Protein AF-0000000072548721 (afdb_homodimer)

Secondary structure (DSSP, 8-state):
-PPPPPHHHHHHHHHHHHHHH-TTEEEEESS-HHHHT-TTHHHHHGGGEEE--S-HHHHHHHHHHHHHTT-EEEEEEEHHHHTTTTHHHIIIIIIITT--EEEEEES-GGGGGGG-TTT--S-HHHHHHTSTT-EEEE--SHHHHHHHHHHHHHS-SEEEEE--SSPPPP---S----TTS-EEEE--SSEEEEE-TTHHHHHHHHHHHHHHTT--EEEEE--EEESPPTHHHHHHTTS-EEEEEEEETTTSHHHHHHHHTTT-TT--EEEEEE-S-------HHHHHHHTT-SHHHHHHHHHHHHH-/-PPPPPHHHHHHHHHHHHHHH-TTEEEEESS-HHHHT-TTHHHHHGGGEEE--S-HHHHHHHHHHHHHTT-EEEEEEEHHHHTTTTHHHIIIIIIITT--EEEEEES-GGGGGGG-TTT--S-HHHHHHTSTT-EEEE--SHHHHHHHHHHHHHS-SEEEEE--SSPPPP---S----TTS-EEEE--SSEEEEE-TTHHHHHHHHHHHHHHTT--EEEEE--EEESPPTHHHHHHTTS-EEEEEEEETTTSHHHHHHHHTTT-TT--EEEEEE-S-------HHHHHHHTT-SHHHHHHHHHHHHH-

Radius of gyration: 24.2 Å; Cα contacts (8 Å, |Δi|>4): 1481; chains: 2; bounding box: 57×72×54 Å

Organism: Streptococcus suis (strain BM407) (NCBI:txid568814)

Nearest PDB structures (foldseek):
  6ha3-assembly1_A  TM=9.289E-01  e=2.088E-29  Homo sapiens
  6rjb-assembly1_B  TM=9.281E-01  e=6.216E-29  Homo sapiens
  3ooy-assembly1_A  TM=9.279E-01  e=8.415E-29  Homo sapiens
  4kxw-assembly1_A  TM=9.246E-01  e=1.741E-28  Homo sapiens
  6ouv-assembly1_A  TM=9.151E-01  e=7.926E-27  Deinococcus radiodurans

Sequence (616 aa):
MRQTKEMRLVYSDFLAQVGQEDTTIAAIEADLSSSMATNKLSSVLGGRYVNVGIMEQEMVGVAAGLSLLGYKPYIHTFGPFASRRVYDQVFISLAYAQLNATIVGSDAGVSAEMNGGTHMPFEELGLMRLIPKARVYEVSDDVLFQAVLKETIKVDGLKYIRTIRKAPTPIYQGGEDFSKGYCVLRQGEDMTLLASGIMVEQALKAADQLEAQGVSVQVIDLFRIKPIHEDISALLSGRPVLTVENHNRIGGLGSSICELMATDLTTPVHRIGIEESFGQVGQQAYLMDVYGLTAEYIVKQAQLMLQQMRQTKEMRLVYSDFLAQVGQEDTTIAAIEADLSSSMATNKLSSVLGGRYVNVGIMEQEMVGVAAGLSLLGYKPYIHTFGPFASRRVYDQVFISLAYAQLNATIVGSDAGVSAEMNGGTHMPFEELGLMRLIPKARVYEVSDDVLFQAVLKETIKVDGLKYIRTIRKAPTPIYQGGEDFSKGYCVLRQGEDMTLLASGIMVEQALKAADQLEAQGVSVQVIDLFRIKPIHEDISALLSGRPVLTVENHNRIGGLGSSICELMATDLTTPVHRIGIEESFGQVGQQAYLMDVYGLTAEYIVKQAQLMLQQ

pLDDT: mean 94.35, std 6.49, range [60.59, 98.94]

InterPro domains:
  IPR005475 Transketolase-like, pyrimidine-binding domain [PF02779] (6-165)
  IPR005475 Transketolase-like, pyrimidine-binding domain [SM00861] (5-171)
  IPR009014 Transketolase C-terminal/Pyruvate-ferredoxin oxidoreductase domain II [G3DSA:3.40.50.920] (180-308)
  IPR009014 Transketolase C-terminal/Pyruvate-ferredoxin oxidoreductase domain II [SSF52922] (172-305)
  IPR029061 Thiamin diphosphate-binding fold [SSF52518] (4-166)
  IPR033248 Transketolase, C-terminal domain [PF02780] (184-298)
  IPR051157 Pyruvate Dehydrogenase/Transketolase [PTHR43825] (3-307)

Foldseek 3Di:
DDFFDFQLCLVLVLCLVVCQVDLQEAEEEAPCCVVSVNPVVCVRNPVSYYHPHNCLLVRLQVCLVSQVVVHEYEYEDALCSQDVVNPVSCQVSFQVVQTHYEYEHECEALSVAQVFQSRHAQCRQLSQLVRPPEWEFEAAASLRSNVVVVVSVVDGGYYYYYAYRGHGDDQDDNPDDCPQQKDWSFDFDAEEEEEEYNLLVQQVVLQVVVVVVVHGYTYMHRGTQPPHGPCVLVVQAQHEYEYAYSHECPRHSQVSVCVVCVPRPRYHYHYQYAYPDTTGHHHSVVVCVVRQSGSVSVNVVVVVVSVD/DDFFDFQLVLVLVLCLVVCQVDLLEAEEEAPCCVVSVNPVVCVRNPVSYYHPHNCLLVRLQVCLVSQVVVHEYEYEDALCSQDVVNPVSCQVSFQVVQTHYEYEHECEALSVAAVFQSRHAQCRQLSQLVRPPEWEFEAAASLRSNVVVVVSVVDGGHYYYYAYRGHGDDQDDNPDDCPQQKDWSFDFDAEEEEEEYNLLVQQVVLQVVVVVVVHGYIYMHRGTQPPHGPCVLVVQAQHEYEYAYSHECPRHSQVSVCVVCVPRPRYHYHYQYAYPDTTGHHHSVVVCVVRQSGSVSVNVVVVVVSVD

Structure (mmCIF, N/CA/C/O backbone):
data_AF-0000000072548721-model_v1
#
loop_
_entity.id
_entity.type
_entity.pdbx_description
1 polymer 'Transketolase subunit'
#
loop_
_atom_site.group_PDB
_atom_site.id
_atom_site.type_symbol
_atom_site.label_atom_id
_atom_site.label_alt_id
_atom_site.label_comp_id
_atom_site.label_asym_id
_atom_site.label_entity_id
_atom_site.label_seq_id
_atom_site.pdbx_PDB_ins_code
_atom_site.Cartn_x
_atom_site.Cartn_y
_atom_site.Cartn_z
_atom_site.occupancy
_atom_site.B_iso_or_equiv
_atom_site.auth_seq_id
_atom_site.auth_comp_id
_atom_site.auth_asym_id
_atom_site.auth_atom_id
_atom_site.pdbx_PDB_model_num
ATOM 1 N N . MET A 1 1 ? -3.502 -38.094 -5.172 1 78.12 1 MET A N 1
ATOM 2 C CA . MET A 1 1 ? -3.246 -36.688 -5.48 1 78.12 1 MET A CA 1
ATOM 3 C C . MET A 1 1 ? -2.139 -36.562 -6.52 1 78.12 1 MET A C 1
ATOM 5 O O . MET A 1 1 ? -1.194 -37.344 -6.535 1 78.12 1 MET A O 1
ATOM 9 N N . ARG A 1 2 ? -2.377 -35.625 -7.395 1 91 2 ARG A N 1
ATOM 10 C CA . ARG A 1 2 ? -1.375 -35.5 -8.445 1 91 2 ARG A CA 1
ATOM 11 C C . ARG A 1 2 ? -0.034 -35.062 -7.867 1 91 2 ARG A C 1
ATOM 13 O O . ARG A 1 2 ? 0.011 -34.344 -6.848 1 91 2 ARG A O 1
ATOM 20 N N . GLN A 1 3 ? 0.999 -35.531 -8.438 1 94.19 3 GLN A N 1
ATOM 21 C CA . GLN A 1 3 ? 2.328 -35.031 -8.086 1 94.19 3 GLN A CA 1
ATOM 22 C C . GLN A 1 3 ? 2.566 -33.625 -8.656 1 94.19 3 GLN A C 1
ATOM 24 O O . GLN A 1 3 ? 2.281 -33.375 -9.828 1 94.19 3 GLN A O 1
ATOM 29 N N . THR A 1 4 ? 3.025 -32.75 -7.812 1 96.31 4 THR A N 1
ATOM 30 C CA . THR A 1 4 ? 3.229 -31.375 -8.242 1 96.31 4 THR A CA 1
ATOM 31 C C . THR A 1 4 ? 4.699 -31.125 -8.578 1 96.31 4 THR A C 1
ATOM 33 O O . THR A 1 4 ? 5.578 -31.844 -8.102 1 96.31 4 THR A O 1
ATOM 36 N N . LYS A 1 5 ? 4.898 -30.219 -9.406 1 95.88 5 LYS A N 1
ATOM 37 C CA . LYS A 1 5 ? 6.23 -29.719 -9.75 1 95.88 5 LYS A CA 1
ATOM 38 C C . LYS A 1 5 ? 6.637 -28.562 -8.852 1 95.88 5 LYS A C 1
ATOM 40 O O . LYS A 1 5 ? 5.809 -27.719 -8.508 1 95.88 5 LYS A O 1
ATOM 45 N N . GLU A 1 6 ? 7.906 -28.594 -8.477 1 95.75 6 GLU A N 1
ATOM 46 C CA . GLU A 1 6 ? 8.383 -27.406 -7.754 1 95.75 6 GLU A CA 1
ATOM 47 C C . GLU A 1 6 ? 8.141 -26.141 -8.555 1 95.75 6 GLU A C 1
ATOM 49 O O . GLU A 1 6 ? 8.367 -26.109 -9.773 1 95.75 6 GLU A O 1
ATOM 54 N N . MET A 1 7 ? 7.777 -25.109 -7.902 1 95.69 7 MET A N 1
ATOM 55 C CA . MET A 1 7 ? 7.414 -23.859 -8.57 1 95.69 7 MET A CA 1
ATOM 56 C C . MET A 1 7 ? 8.609 -23.281 -9.312 1 95.69 7 MET A C 1
ATOM 58 O O . MET A 1 7 ? 8.453 -22.719 -10.398 1 95.69 7 MET A O 1
ATOM 62 N N . ARG A 1 8 ? 9.805 -23.406 -8.727 1 93.56 8 ARG A N 1
ATOM 63 C CA . ARG A 1 8 ? 11.008 -22.906 -9.391 1 93.56 8 ARG A CA 1
ATOM 64 C C . ARG A 1 8 ? 11.234 -23.609 -10.727 1 93.56 8 ARG A C 1
ATOM 66 O O . ARG A 1 8 ? 11.688 -23 -11.688 1 93.56 8 ARG A O 1
ATOM 73 N N . LEU A 1 9 ? 10.875 -24.859 -10.789 1 95.06 9 LEU A N 1
ATOM 74 C CA . LEU A 1 9 ? 11.047 -25.641 -12.016 1 95.06 9 LEU A CA 1
ATOM 75 C C . LEU A 1 9 ? 9.984 -25.266 -13.039 1 95.06 9 LEU A C 1
ATOM 77 O O . LEU A 1 9 ? 10.242 -25.297 -14.242 1 95.06 9 LEU A O 1
ATOM 81 N N . VAL A 1 10 ? 8.805 -24.938 -12.547 1 96.56 10 VAL A N 1
ATOM 82 C CA . VAL A 1 10 ? 7.762 -24.453 -13.453 1 96.56 10 VAL A CA 1
ATOM 83 C C . VAL A 1 10 ? 8.258 -23.234 -14.219 1 96.56 10 VAL A C 1
ATOM 85 O O . VAL A 1 10 ? 8.102 -23.156 -15.445 1 96.56 10 VAL A O 1
ATOM 88 N N . TYR A 1 11 ? 8.898 -22.359 -13.555 1 95.69 11 TYR A N 1
ATOM 89 C CA . TYR A 1 11 ? 9.414 -21.125 -14.125 1 95.69 11 TYR A CA 1
ATOM 90 C C . TYR A 1 11 ? 10.531 -21.391 -15.125 1 95.69 11 TYR A C 1
ATOM 92 O O . TYR A 1 11 ? 10.477 -20.938 -16.266 1 95.69 11 TYR A O 1
ATOM 100 N N . SER A 1 12 ? 11.508 -22.172 -14.672 1 94.25 12 SER A N 1
ATOM 101 C CA . SER A 1 12 ? 12.664 -22.438 -15.523 1 94.25 12 SER A CA 1
ATOM 102 C C . SER A 1 12 ? 12.266 -23.234 -16.766 1 94.25 12 SER A C 1
ATOM 104 O O . SER A 1 12 ? 12.758 -22.953 -17.859 1 94.25 12 SER A O 1
ATOM 106 N N . ASP A 1 13 ? 11.367 -24.203 -16.594 1 95.62 13 ASP A N 1
ATOM 107 C CA . ASP A 1 13 ? 10.914 -25 -17.719 1 95.62 13 ASP A CA 1
ATOM 108 C C . ASP A 1 13 ? 10.125 -24.156 -18.719 1 95.62 13 ASP A C 1
ATOM 110 O O . ASP A 1 13 ? 10.266 -24.328 -19.938 1 95.62 13 ASP A O 1
ATOM 114 N N . PHE A 1 14 ? 9.352 -23.297 -18.234 1 96.38 14 PHE A N 1
ATOM 115 C CA . PHE A 1 14 ? 8.586 -22.391 -19.078 1 96.38 14 PHE A CA 1
ATOM 116 C C . PHE A 1 14 ? 9.516 -21.562 -19.953 1 96.38 14 PHE A C 1
ATOM 118 O O . PHE A 1 14 ? 9.32 -21.484 -21.172 1 96.38 14 PHE A O 1
ATOM 125 N N . LEU A 1 15 ? 10.492 -20.906 -19.328 1 95.62 15 LEU A N 1
ATOM 126 C CA . LEU A 1 15 ? 11.414 -20.047 -20.062 1 95.62 15 LEU A CA 1
ATOM 127 C C . LEU A 1 15 ? 12.203 -20.859 -21.094 1 95.62 15 LEU A C 1
ATOM 129 O O . LEU A 1 15 ? 12.477 -20.375 -22.203 1 95.62 15 LEU A O 1
ATOM 133 N N . ALA A 1 16 ? 12.539 -22.109 -20.703 1 94.44 16 ALA A N 1
ATOM 134 C CA . ALA A 1 16 ? 13.266 -22.969 -21.625 1 94.44 16 ALA A CA 1
ATOM 135 C C . ALA A 1 16 ? 12.398 -23.328 -22.828 1 94.44 16 ALA A C 1
ATOM 137 O O . ALA A 1 16 ? 12.844 -23.203 -23.969 1 94.44 16 ALA A O 1
ATOM 138 N N . GLN A 1 17 ? 11.219 -23.672 -22.562 1 95.31 17 GLN A N 1
ATOM 139 C CA . GLN A 1 17 ? 10.312 -24.125 -23.625 1 95.31 17 GLN A CA 1
ATOM 140 C C . GLN A 1 17 ? 9.906 -22.969 -24.531 1 95.31 17 GLN A C 1
ATOM 142 O O . GLN A 1 17 ? 10.078 -23.031 -25.75 1 95.31 17 GLN A O 1
ATOM 147 N N . VAL A 1 18 ? 9.43 -21.953 -23.953 1 95.19 18 VAL A N 1
ATOM 148 C CA . VAL A 1 18 ? 8.93 -20.828 -24.719 1 95.19 18 VAL A CA 1
ATOM 149 C C . VAL A 1 18 ? 10.094 -20.078 -25.359 1 95.19 18 VAL A C 1
ATOM 151 O O . VAL A 1 18 ? 9.969 -19.547 -26.469 1 95.19 18 VAL A O 1
ATOM 154 N N . GLY A 1 19 ? 11.172 -20.016 -24.656 1 93.12 19 GLY A N 1
ATOM 155 C CA . GLY A 1 19 ? 12.352 -19.328 -25.172 1 93.12 19 GLY A CA 1
ATOM 156 C C . GLY A 1 19 ? 12.922 -19.969 -26.422 1 93.12 19 GLY A C 1
ATOM 157 O O . GLY A 1 19 ? 13.586 -19.297 -27.219 1 93.12 19 GLY A O 1
ATOM 158 N N . GLN A 1 20 ? 12.672 -21.25 -26.609 1 93.38 20 GLN A N 1
ATOM 159 C CA . GLN A 1 20 ? 13.102 -21.938 -27.812 1 93.38 20 GLN A CA 1
ATOM 160 C C . GLN A 1 20 ? 12.289 -21.484 -29.031 1 93.38 20 GLN A C 1
ATOM 162 O O . GLN A 1 20 ? 12.82 -21.375 -30.141 1 93.38 20 GLN A O 1
ATOM 167 N N . GLU A 1 21 ? 11.109 -21.156 -28.781 1 93.38 21 GLU A N 1
ATOM 168 C CA . GLU A 1 21 ? 10.18 -20.828 -29.859 1 93.38 21 GLU A CA 1
ATOM 169 C C . GLU A 1 21 ? 10.086 -19.328 -30.078 1 93.38 21 GLU A C 1
ATOM 171 O O . GLU A 1 21 ? 9.922 -18.859 -31.219 1 93.38 21 GLU A O 1
ATOM 176 N N . ASP A 1 22 ? 10.133 -18.594 -29.062 1 94.69 22 ASP A N 1
ATOM 177 C CA . ASP A 1 22 ? 9.984 -17.141 -29.094 1 94.69 22 ASP A CA 1
ATOM 178 C C . ASP A 1 22 ? 11.305 -16.438 -28.766 1 94.69 22 ASP A C 1
ATOM 180 O O . ASP A 1 22 ? 11.68 -16.328 -27.594 1 94.69 22 ASP A O 1
ATOM 184 N N . THR A 1 23 ? 11.883 -15.859 -29.75 1 94.5 23 THR A N 1
ATOM 185 C CA . THR A 1 23 ? 13.227 -15.312 -29.609 1 94.5 23 THR A CA 1
ATOM 186 C C . THR A 1 23 ? 13.188 -13.945 -28.922 1 94.5 23 THR A C 1
ATOM 188 O O . THR A 1 23 ? 14.227 -13.344 -28.656 1 94.5 23 THR A O 1
ATOM 191 N N . THR A 1 24 ? 12.07 -13.523 -28.547 1 95.12 24 THR A N 1
ATOM 192 C CA . THR A 1 24 ? 11.977 -12.25 -27.844 1 95.12 24 THR A CA 1
ATOM 193 C C . THR A 1 24 ? 12.055 -12.469 -26.328 1 95.12 24 THR A C 1
ATOM 195 O O . THR A 1 24 ? 12.219 -11.508 -25.578 1 95.12 24 THR A O 1
ATOM 198 N N . ILE A 1 25 ? 12 -13.656 -25.906 1 96 25 ILE A N 1
ATOM 199 C CA . ILE A 1 25 ? 12.023 -13.961 -24.469 1 96 25 ILE A CA 1
ATOM 200 C C . ILE A 1 25 ? 13.461 -13.875 -23.953 1 96 25 ILE A C 1
ATOM 202 O O . ILE A 1 25 ? 14.367 -14.484 -24.516 1 96 25 ILE A O 1
ATOM 206 N N . ALA A 1 26 ? 13.641 -13.086 -22.938 1 95.81 26 ALA A N 1
ATOM 207 C CA . ALA A 1 26 ? 14.922 -12.992 -22.25 1 95.81 26 ALA A CA 1
ATOM 208 C C . ALA A 1 26 ? 14.773 -13.258 -20.766 1 95.81 26 ALA A C 1
ATOM 210 O O . ALA A 1 26 ? 13.742 -12.93 -20.172 1 95.81 26 ALA A O 1
ATOM 211 N N . ALA A 1 27 ? 15.773 -13.883 -20.219 1 94.62 27 ALA A N 1
ATOM 212 C CA . ALA A 1 27 ? 15.797 -14.172 -18.797 1 94.62 27 ALA A CA 1
ATOM 213 C C . ALA A 1 27 ? 16.984 -13.508 -18.109 1 94.62 27 ALA A C 1
ATOM 215 O O . ALA A 1 27 ? 18.125 -13.688 -18.531 1 94.62 27 ALA A O 1
ATOM 216 N N . ILE A 1 28 ? 16.672 -12.727 -17.094 1 92.06 28 ILE A N 1
ATOM 217 C CA . ILE A 1 28 ? 17.719 -12.039 -16.344 1 92.06 28 ILE A CA 1
ATOM 218 C C . ILE A 1 28 ? 17.703 -12.523 -14.891 1 92.06 28 ILE A C 1
ATOM 220 O O . ILE A 1 28 ? 16.641 -12.617 -14.273 1 92.06 28 ILE A O 1
ATOM 224 N N . GLU A 1 29 ? 18.844 -12.844 -14.383 1 85.38 29 GLU A N 1
ATOM 225 C CA . GLU A 1 29 ? 18.906 -13.344 -13.008 1 85.38 29 GLU A CA 1
ATOM 226 C C . GLU A 1 29 ? 20 -12.648 -12.211 1 85.38 29 GLU A C 1
ATOM 228 O O . GLU A 1 29 ? 20.953 -12.117 -12.789 1 85.38 29 GLU A O 1
ATOM 233 N N . ALA A 1 30 ? 19.734 -12.609 -10.867 1 82.12 30 ALA A N 1
ATOM 234 C CA . ALA A 1 30 ? 20.703 -12.039 -9.938 1 82.12 30 ALA A CA 1
ATOM 235 C C . ALA A 1 30 ? 21.391 -13.125 -9.109 1 82.12 30 ALA A C 1
ATOM 237 O O . ALA A 1 30 ? 21.281 -13.141 -7.883 1 82.12 30 ALA A O 1
ATOM 238 N N . ASP A 1 31 ? 22.125 -13.93 -9.695 1 72.12 31 ASP A N 1
ATOM 239 C CA . ASP A 1 31 ? 22.984 -14.984 -9.18 1 72.12 31 ASP A CA 1
ATOM 240 C C . ASP A 1 31 ? 22.188 -15.969 -8.32 1 72.12 31 ASP A C 1
ATOM 242 O O . ASP A 1 31 ? 22.625 -16.328 -7.227 1 72.12 31 ASP A O 1
ATOM 246 N N . LEU A 1 32 ? 21.062 -16.25 -8.75 1 70.69 32 LEU A N 1
ATOM 247 C CA . LEU A 1 32 ? 20.234 -17.234 -8.062 1 70.69 32 LEU A CA 1
ATOM 248 C C . LEU A 1 32 ? 19.984 -18.453 -8.953 1 70.69 32 LEU A C 1
ATOM 250 O O . LEU A 1 32 ? 18.984 -19.141 -8.797 1 70.69 32 LEU A O 1
ATOM 254 N N . SER A 1 33 ? 20.891 -18.703 -9.766 1 67.38 33 SER A N 1
ATOM 255 C CA . SER A 1 33 ? 20.688 -19.719 -10.789 1 67.38 33 SER A CA 1
ATOM 256 C C . SER A 1 33 ? 20.562 -21.109 -10.164 1 67.38 33 SER A C 1
ATOM 258 O O . SER A 1 33 ? 19.766 -21.922 -10.617 1 67.38 33 SER A O 1
ATOM 260 N N . SER A 1 34 ? 21.266 -21.219 -9.156 1 62.94 34 SER A N 1
ATOM 261 C CA . SER A 1 34 ? 21.203 -22.531 -8.508 1 62.94 34 SER A CA 1
ATOM 262 C C . SER A 1 34 ? 19.891 -22.703 -7.734 1 62.94 34 SER A C 1
ATOM 264 O O . SER A 1 34 ? 19.266 -23.75 -7.793 1 62.94 34 SER A O 1
ATOM 266 N N . SER A 1 35 ? 19.438 -21.625 -7.203 1 66.38 35 SER A N 1
ATOM 267 C CA . SER A 1 35 ? 18.219 -21.656 -6.395 1 66.38 35 SER A CA 1
ATOM 268 C C . SER A 1 35 ? 16.984 -21.828 -7.262 1 66.38 35 SER A C 1
ATOM 270 O O . SER A 1 35 ? 16.016 -22.469 -6.848 1 66.38 35 SER A O 1
ATOM 272 N N . MET A 1 36 ? 17.062 -21.422 -8.453 1 72.81 36 MET A N 1
ATOM 273 C CA . MET A 1 36 ? 15.891 -21.422 -9.32 1 72.81 36 MET A CA 1
ATOM 274 C C . MET A 1 36 ? 16.078 -22.391 -10.484 1 72.81 36 MET A C 1
ATOM 276 O O . MET A 1 36 ? 15.211 -22.484 -11.359 1 72.81 36 MET A O 1
ATOM 280 N N . ALA A 1 37 ? 17.047 -23.125 -10.516 1 70.19 37 ALA A N 1
ATOM 281 C CA . ALA A 1 37 ? 17.344 -24.109 -11.555 1 70.19 37 ALA A CA 1
ATOM 282 C C . ALA A 1 37 ? 17.344 -23.469 -12.938 1 70.19 37 ALA A C 1
ATOM 284 O O . ALA A 1 37 ? 16.797 -24.031 -13.891 1 70.19 37 ALA A O 1
ATOM 285 N N . THR A 1 38 ? 17.922 -22.297 -12.977 1 76.19 38 THR A N 1
ATOM 286 C CA . THR A 1 38 ? 17.906 -21.594 -14.25 1 76.19 38 THR A CA 1
ATOM 287 C C . THR A 1 38 ? 19.219 -21.797 -15 1 76.19 38 THR A C 1
ATOM 289 O O . THR A 1 38 ? 19.406 -21.25 -16.078 1 76.19 38 THR A O 1
ATOM 292 N N . ASN A 1 39 ? 19.969 -22.609 -14.492 1 77.44 39 ASN A N 1
ATOM 293 C CA . ASN A 1 39 ? 21.266 -22.859 -15.117 1 77.44 39 ASN A CA 1
ATOM 294 C C . ASN A 1 39 ? 21.109 -23.422 -16.531 1 77.44 39 ASN A C 1
ATOM 296 O O . ASN A 1 39 ? 21.922 -23.141 -17.406 1 77.44 39 ASN A O 1
ATOM 300 N N . LYS A 1 40 ? 20.141 -24.156 -16.719 1 81.38 40 LYS A N 1
ATOM 301 C CA . LYS A 1 40 ? 19.922 -24.781 -18.031 1 81.38 40 LYS A CA 1
ATOM 302 C C . LYS A 1 40 ? 19.516 -23.766 -19.078 1 81.38 40 LYS A C 1
ATOM 304 O O . LYS A 1 40 ? 19.594 -24.031 -20.281 1 81.38 40 LYS A O 1
ATOM 309 N N . LEU A 1 41 ? 19.141 -22.609 -18.641 1 88.94 41 LEU A N 1
ATOM 310 C CA . LEU A 1 41 ? 18.594 -21.609 -19.547 1 88.94 41 LEU A CA 1
ATOM 311 C C . LEU A 1 41 ? 19.703 -21.016 -20.406 1 88.94 41 LEU A C 1
ATOM 313 O O . LEU A 1 41 ? 19.438 -20.5 -21.5 1 88.94 41 LEU A O 1
ATOM 317 N N . SER A 1 42 ? 20.859 -21.062 -19.875 1 87.69 42 SER A N 1
ATOM 318 C CA . SER A 1 42 ? 21.969 -20.516 -20.656 1 87.69 42 SER A CA 1
ATOM 319 C C . SER A 1 42 ? 22.141 -21.25 -21.984 1 87.69 42 SER A C 1
ATOM 321 O O . SER A 1 42 ? 22.406 -20.625 -23.016 1 87.69 42 SER A O 1
ATOM 323 N N . SER A 1 43 ? 21.969 -22.5 -21.984 1 89.44 43 SER A N 1
ATOM 324 C CA . SER A 1 43 ? 22.141 -23.297 -23.203 1 89.44 43 SER A CA 1
ATOM 325 C C . SER A 1 43 ? 20.969 -23.109 -24.156 1 89.44 43 SER A C 1
ATOM 327 O O . SER A 1 43 ? 21.125 -23.219 -25.375 1 89.44 43 SER A O 1
ATOM 329 N N . VAL A 1 44 ? 19.891 -22.766 -23.625 1 89.88 44 VAL A N 1
ATOM 330 C CA . VAL A 1 44 ? 18.672 -22.656 -24.438 1 89.88 44 VAL A CA 1
ATOM 331 C C . VAL A 1 44 ? 18.531 -21.25 -24.984 1 89.88 44 VAL A C 1
ATOM 333 O O . VAL A 1 44 ? 18.234 -21.062 -26.156 1 89.88 44 VAL A O 1
ATOM 336 N N . LEU A 1 45 ? 18.797 -20.266 -24.156 1 93.19 45 LEU A N 1
ATOM 337 C CA . LEU A 1 45 ? 18.516 -18.875 -24.5 1 93.19 45 LEU A CA 1
ATOM 338 C C . LEU A 1 45 ? 19.766 -18.188 -25.047 1 93.19 45 LEU A C 1
ATOM 340 O O . LEU A 1 45 ? 19.672 -17.156 -25.703 1 93.19 45 LEU A O 1
ATOM 344 N N . GLY A 1 46 ? 20.906 -18.766 -24.781 1 91.75 46 GLY A N 1
ATOM 345 C CA . GLY A 1 46 ? 22.141 -18.141 -25.188 1 91.75 46 GLY A CA 1
ATOM 346 C C . GLY A 1 46 ? 22.328 -16.75 -24.609 1 91.75 46 GLY A C 1
ATOM 347 O O . GLY A 1 46 ? 22.234 -16.547 -23.406 1 91.75 46 GLY A O 1
ATOM 348 N N . GLY A 1 47 ? 22.469 -15.742 -25.5 1 91.38 47 GLY A N 1
ATOM 349 C CA . GLY A 1 47 ? 22.703 -14.359 -25.094 1 91.38 47 GLY A CA 1
ATOM 350 C C . GLY A 1 47 ? 21.484 -13.719 -24.438 1 91.38 47 GLY A C 1
ATOM 351 O O . GLY A 1 47 ? 21.594 -12.656 -23.828 1 91.38 47 GLY A O 1
ATOM 352 N N . ARG A 1 48 ? 20.359 -14.352 -24.531 1 93.69 48 ARG A N 1
ATOM 353 C CA . ARG A 1 48 ? 19.125 -13.828 -23.938 1 93.69 48 ARG A CA 1
ATOM 354 C C . ARG A 1 48 ? 19.016 -14.211 -22.469 1 93.69 48 ARG A C 1
ATOM 356 O O . ARG A 1 48 ? 18.062 -13.805 -21.797 1 93.69 48 ARG A O 1
ATOM 363 N N . TYR A 1 49 ? 19.969 -15.023 -22.047 1 91.88 49 TYR A N 1
ATOM 364 C CA . TYR A 1 49 ? 20.141 -15.305 -20.625 1 91.88 49 TYR A CA 1
ATOM 365 C C . TYR A 1 49 ? 21.25 -14.445 -20.031 1 91.88 49 TYR A C 1
ATOM 367 O O . TYR A 1 49 ? 22.406 -14.57 -20.406 1 91.88 49 TYR A O 1
ATOM 375 N N . VAL A 1 50 ? 20.906 -13.586 -19.094 1 89.5 50 VAL A N 1
ATOM 376 C CA . VAL A 1 50 ? 21.875 -12.625 -18.547 1 89.5 50 VAL A CA 1
ATOM 377 C C . VAL A 1 50 ? 21.938 -12.773 -17.031 1 89.5 50 VAL A C 1
ATOM 379 O O . VAL A 1 50 ? 20.938 -12.609 -16.344 1 89.5 50 VAL A O 1
ATOM 382 N N . ASN A 1 51 ? 23.031 -13.102 -16.516 1 86.12 51 ASN A N 1
ATOM 383 C CA . ASN A 1 51 ? 23.312 -13.086 -15.078 1 86.12 51 ASN A CA 1
ATOM 384 C C . ASN A 1 51 ? 24.062 -11.82 -14.672 1 86.12 51 ASN A C 1
ATOM 386 O O . ASN A 1 51 ? 25.203 -11.617 -15.062 1 86.12 51 ASN A O 1
ATOM 390 N N . VAL A 1 52 ? 23.484 -11.047 -13.867 1 84.06 52 VAL A N 1
ATOM 391 C CA . VAL A 1 52 ? 24.062 -9.75 -13.562 1 84.06 52 VAL A CA 1
ATOM 392 C C . VAL A 1 52 ? 24.781 -9.812 -12.211 1 84.06 52 VAL A C 1
ATOM 394 O O . VAL A 1 52 ? 25.312 -8.805 -11.734 1 84.06 52 VAL A O 1
ATOM 397 N N . GLY A 1 53 ? 24.922 -10.984 -11.609 1 79.62 53 GLY A N 1
ATOM 398 C CA . GLY A 1 53 ? 25.375 -11.039 -10.234 1 79.62 53 GLY A CA 1
ATOM 399 C C . GLY A 1 53 ? 24.359 -10.508 -9.234 1 79.62 53 GLY A C 1
ATOM 400 O O . GLY A 1 53 ? 23.219 -10.234 -9.602 1 79.62 53 GLY A O 1
ATOM 401 N N . ILE A 1 54 ? 24.625 -10.406 -8 1 77.56 54 ILE A N 1
ATOM 402 C CA . ILE A 1 54 ? 23.703 -9.938 -6.973 1 77.56 54 ILE A CA 1
ATOM 403 C C . ILE A 1 54 ? 23.516 -8.43 -7.086 1 77.56 54 ILE A C 1
ATOM 405 O O . ILE A 1 54 ? 23.938 -7.68 -6.203 1 77.56 54 ILE A O 1
ATOM 409 N N . MET A 1 55 ? 23.062 -7.996 -8.211 1 81.81 55 MET A N 1
ATOM 410 C CA . MET A 1 55 ? 22.797 -6.598 -8.539 1 81.81 55 MET A CA 1
ATOM 411 C C . MET A 1 55 ? 21.375 -6.418 -9.055 1 81.81 55 MET A C 1
ATOM 413 O O . MET A 1 55 ? 21.172 -6.195 -10.25 1 81.81 55 MET A O 1
ATOM 417 N N . GLU A 1 56 ? 20.547 -6.398 -8.188 1 83.94 56 GLU A N 1
ATOM 418 C CA . GLU A 1 56 ? 19.125 -6.398 -8.555 1 83.94 56 GLU A CA 1
ATOM 419 C C . GLU A 1 56 ? 18.734 -5.09 -9.234 1 83.94 56 GLU A C 1
ATOM 421 O O . GLU A 1 56 ? 17.891 -5.082 -10.133 1 83.94 56 GLU A O 1
ATOM 426 N N . GLN A 1 57 ? 19.328 -4.012 -8.789 1 87.12 57 GLN A N 1
ATOM 427 C CA . GLN A 1 57 ? 19.031 -2.742 -9.453 1 87.12 57 GLN A CA 1
ATOM 428 C C . GLN A 1 57 ? 19.453 -2.773 -10.914 1 87.12 57 GLN A C 1
ATOM 430 O O . GLN A 1 57 ? 18.719 -2.342 -11.797 1 87.12 57 GLN A O 1
ATOM 435 N N . GLU A 1 58 ? 20.594 -3.307 -11.094 1 88.56 58 GLU A N 1
ATOM 436 C CA . GLU A 1 58 ? 21.094 -3.48 -12.461 1 88.56 58 GLU A CA 1
ATOM 437 C C . GLU A 1 58 ? 20.188 -4.434 -13.25 1 88.56 58 GLU A C 1
ATOM 439 O O . GLU A 1 58 ? 19.938 -4.219 -14.438 1 88.56 58 GLU A O 1
ATOM 444 N N . MET A 1 59 ? 19.719 -5.461 -12.648 1 92 59 MET A N 1
ATOM 445 C CA . MET A 1 59 ? 18.828 -6.438 -13.273 1 92 59 MET A CA 1
ATOM 446 C C . MET A 1 59 ? 17.594 -5.758 -13.867 1 92 59 MET A C 1
ATOM 448 O O . MET A 1 59 ? 17.234 -6.016 -15.016 1 92 59 MET A O 1
ATOM 452 N N . VAL A 1 60 ? 17.031 -4.875 -13.117 1 93.81 60 VAL A N 1
ATOM 453 C CA . VAL A 1 60 ? 15.852 -4.156 -13.578 1 93.81 60 VAL A CA 1
ATOM 454 C C . VAL A 1 60 ? 16.219 -3.227 -14.734 1 93.81 60 VAL A C 1
ATOM 456 O O . VAL A 1 60 ? 15.492 -3.113 -15.719 1 93.81 60 VAL A O 1
ATOM 459 N N . GLY A 1 61 ? 17.375 -2.582 -14.57 1 94.38 61 GLY A N 1
ATOM 460 C CA . GLY A 1 61 ? 17.844 -1.728 -15.656 1 94.38 61 GLY A CA 1
ATOM 461 C C . GLY A 1 61 ? 18.062 -2.477 -16.953 1 94.38 61 GLY A C 1
ATOM 462 O O . GLY A 1 61 ? 17.672 -2.004 -18.016 1 94.38 61 GLY A O 1
ATOM 463 N N . VAL A 1 62 ? 18.703 -3.592 -16.859 1 94.38 62 VAL A N 1
ATOM 464 C CA . VAL A 1 62 ? 18.938 -4.43 -18.031 1 94.38 62 VAL A CA 1
ATOM 465 C C . VAL A 1 62 ? 17.609 -4.863 -18.641 1 94.38 62 VAL A C 1
ATOM 467 O O . VAL A 1 62 ? 17.422 -4.82 -19.859 1 94.38 62 VAL A O 1
ATOM 470 N N . ALA A 1 63 ? 16.656 -5.25 -17.828 1 95.38 63 ALA A N 1
ATOM 471 C CA . ALA A 1 63 ? 15.328 -5.637 -18.281 1 95.38 63 ALA A CA 1
ATOM 472 C C . ALA A 1 63 ? 14.664 -4.496 -19.047 1 95.38 63 ALA A C 1
ATOM 474 O O . ALA A 1 63 ? 14.055 -4.715 -20.109 1 95.38 63 ALA A O 1
ATOM 475 N N . ALA A 1 64 ? 14.766 -3.316 -18.531 1 95.75 64 ALA A N 1
ATOM 476 C CA . ALA A 1 64 ? 14.203 -2.139 -19.188 1 95.75 64 ALA A CA 1
ATOM 477 C C . ALA A 1 64 ? 14.82 -1.933 -20.578 1 95.75 64 ALA A C 1
ATOM 479 O O . ALA A 1 64 ? 14.109 -1.706 -21.547 1 95.75 64 ALA A O 1
ATOM 480 N N . GLY A 1 65 ? 16.125 -1.988 -20.594 1 95.44 65 GLY A N 1
ATOM 481 C CA . GLY A 1 65 ? 16.812 -1.849 -21.859 1 95.44 65 GLY A CA 1
ATOM 482 C C . GLY A 1 65 ? 16.391 -2.883 -22.891 1 95.44 65 GLY A C 1
ATOM 483 O O . GLY A 1 65 ? 16.156 -2.549 -24.047 1 95.44 65 GLY A O 1
ATOM 484 N N . LEU A 1 66 ? 16.312 -4.105 -22.469 1 95.81 66 LEU A N 1
ATOM 485 C CA . LEU A 1 66 ? 15.906 -5.184 -23.359 1 95.81 66 LEU A CA 1
ATOM 486 C C . LEU A 1 66 ? 14.469 -4.969 -23.844 1 95.81 66 LEU A C 1
ATOM 488 O O . LEU A 1 66 ? 14.156 -5.219 -25 1 95.81 66 LEU A O 1
ATOM 492 N N . SER A 1 67 ? 13.602 -4.559 -22.953 1 95.81 67 SER A N 1
ATOM 493 C CA . SER A 1 67 ? 12.219 -4.266 -23.328 1 95.81 67 SER A CA 1
ATOM 494 C C . SER A 1 67 ? 12.156 -3.197 -24.406 1 95.81 67 SER A C 1
ATOM 496 O O . SER A 1 67 ? 11.375 -3.312 -25.359 1 95.81 67 SER A O 1
ATOM 498 N N . LEU A 1 68 ? 12.961 -2.201 -24.359 1 95.44 68 LEU A N 1
ATOM 499 C CA . LEU A 1 68 ? 13.016 -1.136 -25.359 1 95.44 68 LEU A CA 1
ATOM 500 C C . LEU A 1 68 ? 13.398 -1.69 -26.719 1 95.44 68 LEU A C 1
ATOM 502 O O . LEU A 1 68 ? 12.992 -1.15 -27.75 1 95.44 68 LEU A O 1
ATOM 506 N N . LEU A 1 69 ? 14.117 -2.752 -26.672 1 95.62 69 LEU A N 1
ATOM 507 C CA . LEU A 1 69 ? 14.602 -3.357 -27.906 1 95.62 69 LEU A CA 1
ATOM 508 C C . LEU A 1 69 ? 13.602 -4.379 -28.438 1 95.62 69 LEU A C 1
ATOM 510 O O . LEU A 1 69 ? 13.867 -5.062 -29.422 1 95.62 69 LEU A O 1
ATOM 514 N N . GLY A 1 70 ? 12.484 -4.523 -27.688 1 94.75 70 GLY A N 1
ATOM 515 C CA . GLY A 1 70 ? 11.414 -5.375 -28.188 1 94.75 70 GLY A CA 1
ATOM 516 C C . GLY A 1 70 ? 11.391 -6.742 -27.531 1 94.75 70 GLY A C 1
ATOM 517 O O . GLY A 1 70 ? 10.547 -7.578 -27.875 1 94.75 70 GLY A O 1
ATOM 518 N N . TYR A 1 71 ? 12.289 -6.945 -26.594 1 96.12 71 TYR A N 1
ATOM 519 C CA . TYR A 1 71 ? 12.297 -8.219 -25.875 1 96.12 71 TYR A CA 1
ATOM 520 C C . TYR A 1 71 ? 11.211 -8.25 -24.812 1 96.12 71 TYR A C 1
ATOM 522 O O . TYR A 1 71 ? 10.625 -7.215 -24.484 1 96.12 71 TYR A O 1
ATOM 530 N N . LYS A 1 72 ? 10.945 -9.414 -24.344 1 96.75 72 LYS A N 1
ATOM 531 C CA . LYS A 1 72 ? 10.094 -9.68 -23.188 1 96.75 72 LYS A CA 1
ATOM 532 C C . LYS A 1 72 ? 10.891 -10.266 -22.031 1 96.75 72 LYS A C 1
ATOM 534 O O . LYS A 1 72 ? 11 -11.484 -21.906 1 96.75 72 LYS A O 1
ATOM 539 N N . PRO A 1 73 ? 11.43 -9.406 -21.25 1 97.31 73 PRO A N 1
ATOM 540 C CA . PRO A 1 73 ? 12.312 -9.883 -20.188 1 97.31 73 PRO A CA 1
ATOM 541 C C . PRO A 1 73 ? 11.547 -10.484 -19.016 1 97.31 73 PRO A C 1
ATOM 543 O O . PRO A 1 73 ? 10.492 -9.969 -18.625 1 97.31 73 PRO A O 1
ATOM 546 N N . TYR A 1 74 ? 12.094 -11.562 -18.547 1 96.94 74 TYR A N 1
ATOM 547 C CA . TYR A 1 74 ? 11.711 -12.188 -17.281 1 96.94 74 TYR A CA 1
ATOM 548 C C . TYR A 1 74 ? 12.828 -12.07 -16.25 1 96.94 74 TYR A C 1
ATOM 550 O O . TYR A 1 74 ? 13.969 -12.461 -16.516 1 96.94 74 TYR A O 1
ATOM 558 N N . ILE A 1 75 ? 12.477 -11.492 -15.141 1 94.81 75 ILE A N 1
ATOM 559 C CA . ILE A 1 75 ? 13.469 -11.383 -14.078 1 94.81 75 ILE A CA 1
ATOM 560 C C . ILE A 1 75 ? 12.984 -12.125 -12.836 1 94.81 75 ILE A C 1
ATOM 562 O O . ILE A 1 75 ? 11.789 -12.102 -12.523 1 94.81 75 ILE A O 1
ATOM 566 N N . HIS A 1 76 ? 13.961 -12.758 -12.227 1 92.25 76 HIS A N 1
ATOM 567 C CA . HIS A 1 76 ? 13.625 -13.469 -11 1 92.25 76 HIS A CA 1
ATOM 568 C C . HIS A 1 76 ? 14.648 -13.188 -9.898 1 92.25 76 HIS A C 1
ATOM 570 O O . HIS A 1 76 ? 15.852 -13.125 -10.164 1 92.25 76 HIS A O 1
ATOM 576 N N . THR A 1 77 ? 14.18 -12.992 -8.688 1 90.75 77 THR A N 1
ATOM 577 C CA . THR A 1 77 ? 14.922 -13.047 -7.43 1 90.75 77 THR A CA 1
ATOM 578 C C . THR A 1 77 ? 13.969 -13.211 -6.25 1 90.75 77 THR A C 1
ATOM 580 O O . THR A 1 77 ? 12.781 -13.484 -6.434 1 90.75 77 THR A O 1
ATOM 583 N N . PHE A 1 78 ? 14.531 -13.164 -5.086 1 89 78 PHE A N 1
ATOM 584 C CA . PHE A 1 78 ? 13.688 -13.297 -3.902 1 89 78 PHE A CA 1
ATOM 585 C C . PHE A 1 78 ? 12.773 -12.086 -3.754 1 89 78 PHE A C 1
ATOM 587 O O . PHE A 1 78 ? 13.148 -10.969 -4.109 1 89 78 PHE A O 1
ATOM 594 N N . GLY A 1 79 ? 11.625 -12.289 -3.248 1 90.31 79 GLY A N 1
ATOM 595 C CA . GLY A 1 79 ? 10.547 -11.32 -3.127 1 90.31 79 GLY A CA 1
ATOM 596 C C . GLY A 1 79 ? 11.023 -9.945 -2.693 1 90.31 79 GLY A C 1
ATOM 597 O O . GLY A 1 79 ? 10.766 -8.953 -3.373 1 90.31 79 GLY A O 1
ATOM 598 N N . PRO A 1 80 ? 11.789 -9.852 -1.566 1 89.12 80 PRO A N 1
ATOM 599 C CA . PRO A 1 80 ? 12.234 -8.539 -1.104 1 89.12 80 PRO A CA 1
ATOM 600 C C . PRO A 1 80 ? 13.18 -7.859 -2.094 1 89.12 80 PRO A C 1
ATOM 602 O O . PRO A 1 80 ? 13.164 -6.633 -2.225 1 89.12 80 PRO A O 1
ATOM 605 N N . PHE A 1 81 ? 13.875 -8.641 -2.834 1 89.94 81 PHE A N 1
ATOM 606 C CA . PHE A 1 81 ? 14.867 -8.102 -3.754 1 89.94 81 PHE A CA 1
ATOM 607 C C . PHE A 1 81 ? 14.25 -7.816 -5.117 1 89.94 81 PHE A C 1
ATOM 609 O O . PHE A 1 81 ? 14.805 -7.059 -5.914 1 89.94 81 PHE A O 1
ATOM 616 N N . ALA A 1 82 ? 13.133 -8.43 -5.363 1 91.5 82 ALA A N 1
ATOM 617 C CA . ALA A 1 82 ? 12.406 -8.234 -6.621 1 91.5 82 ALA A CA 1
ATOM 618 C C . ALA A 1 82 ? 11.406 -7.086 -6.5 1 91.5 82 ALA A C 1
ATOM 620 O O . ALA A 1 82 ? 10.836 -6.648 -7.5 1 91.5 82 ALA A O 1
ATOM 621 N N . SER A 1 83 ? 11.211 -6.621 -5.281 1 93.44 83 SER A N 1
ATOM 622 C CA . SER A 1 83 ? 10.172 -5.621 -5.043 1 93.44 83 SER A CA 1
ATOM 623 C C . SER A 1 83 ? 10.711 -4.449 -4.227 1 93.44 83 SER A C 1
ATOM 625 O O . SER A 1 83 ? 11.148 -3.443 -4.785 1 93.44 83 SER A O 1
ATOM 627 N N . ARG A 1 84 ? 11.023 -4.688 -2.986 1 92.56 84 ARG A N 1
ATOM 628 C CA . ARG A 1 84 ? 11.406 -3.635 -2.049 1 92.56 84 ARG A CA 1
ATOM 629 C C . ARG A 1 84 ? 12.758 -3.031 -2.424 1 92.56 84 ARG A C 1
ATOM 631 O O . ARG A 1 84 ? 12.891 -1.811 -2.535 1 92.56 84 ARG A O 1
ATOM 638 N N . ARG A 1 85 ? 13.734 -3.842 -2.662 1 90.25 85 ARG A N 1
ATOM 639 C CA . ARG A 1 85 ? 15.102 -3.402 -2.908 1 90.25 85 ARG A CA 1
ATOM 640 C C . ARG A 1 85 ? 15.195 -2.586 -4.191 1 90.25 85 ARG A C 1
ATOM 642 O O . ARG A 1 85 ? 16 -1.658 -4.289 1 90.25 85 ARG A O 1
ATOM 649 N N . VAL A 1 86 ? 14.359 -2.975 -5.125 1 92.38 86 VAL A N 1
ATOM 650 C CA . VAL A 1 86 ? 14.492 -2.375 -6.449 1 92.38 86 VAL A CA 1
ATOM 651 C C . VAL A 1 86 ? 13.227 -1.593 -6.789 1 92.38 86 VAL A C 1
ATOM 653 O O . VAL A 1 86 ? 12.898 -1.413 -7.965 1 92.38 86 VAL A O 1
ATOM 656 N N . TYR A 1 87 ? 12.555 -1.188 -5.816 1 94 87 TYR A N 1
ATOM 657 C CA . TYR A 1 87 ? 11.234 -0.613 -6.055 1 94 87 TYR A CA 1
ATOM 658 C C . TYR A 1 87 ? 11.328 0.606 -6.965 1 94 87 TYR A C 1
ATOM 660 O O . TYR A 1 87 ? 10.531 0.755 -7.895 1 94 87 TYR A O 1
ATOM 668 N N . ASP A 1 88 ? 12.258 1.483 -6.664 1 92.75 88 ASP A N 1
ATOM 669 C CA . ASP A 1 88 ? 12.398 2.697 -7.461 1 92.75 88 ASP A CA 1
ATOM 670 C C . ASP A 1 88 ? 12.703 2.365 -8.922 1 92.75 88 ASP A C 1
ATOM 672 O O . ASP A 1 88 ? 12.133 2.975 -9.828 1 92.75 88 ASP A O 1
ATOM 676 N N . GLN A 1 89 ? 13.562 1.416 -9.188 1 93.69 89 GLN A N 1
ATOM 677 C CA . GLN A 1 89 ? 13.914 0.995 -10.539 1 93.69 89 GLN A CA 1
ATOM 678 C C . GLN A 1 89 ? 12.711 0.389 -11.258 1 93.69 89 GLN A C 1
ATOM 680 O O . GLN A 1 89 ? 12.477 0.673 -12.43 1 93.69 89 GLN A O 1
ATOM 685 N N . VAL A 1 90 ? 11.953 -0.413 -10.539 1 95.31 90 VAL A N 1
ATOM 686 C CA . VAL A 1 90 ? 10.766 -1.025 -11.125 1 95.31 90 VAL A CA 1
ATOM 687 C C . VAL A 1 90 ? 9.75 0.056 -11.469 1 95.31 90 VAL A C 1
ATOM 689 O O . VAL A 1 90 ? 9.18 0.051 -12.562 1 95.31 90 VAL A O 1
ATOM 692 N N . PHE A 1 91 ? 9.602 0.984 -10.578 1 94.62 91 PHE A N 1
ATOM 693 C CA . PHE A 1 91 ? 8.617 2.049 -10.727 1 94.62 91 PHE A CA 1
ATOM 694 C C . PHE A 1 91 ? 8.984 2.963 -11.891 1 94.62 91 PHE A C 1
ATOM 696 O O . PHE A 1 91 ? 8.141 3.252 -12.75 1 94.62 91 PHE A O 1
ATOM 703 N N . ILE A 1 92 ? 10.211 3.369 -11.945 1 92.5 92 ILE A N 1
ATOM 704 C CA . ILE A 1 92 ? 10.617 4.398 -12.898 1 92.5 92 ILE A CA 1
ATOM 705 C C . ILE A 1 92 ? 11.023 3.746 -14.219 1 92.5 92 ILE A C 1
ATOM 707 O O . ILE A 1 92 ? 10.484 4.082 -15.273 1 92.5 92 ILE A O 1
ATOM 711 N N . SER A 1 93 ? 11.875 2.756 -14.109 1 93.69 93 SER A N 1
ATOM 712 C CA . SER A 1 93 ? 12.539 2.258 -15.312 1 93.69 93 SER A CA 1
ATOM 713 C C . SER A 1 93 ? 11.633 1.303 -16.078 1 93.69 93 SER A C 1
ATOM 715 O O . SER A 1 93 ? 11.812 1.11 -17.297 1 93.69 93 SER A O 1
ATOM 717 N N . LEU A 1 94 ? 10.641 0.772 -15.453 1 95 94 LEU A N 1
ATOM 718 C CA . LEU A 1 94 ? 9.766 -0.157 -16.156 1 95 94 LEU A CA 1
ATOM 719 C C . LEU A 1 94 ? 8.352 0.406 -16.281 1 95 94 LEU A C 1
ATOM 721 O O . LEU A 1 94 ? 7.875 0.672 -17.375 1 95 94 LEU A O 1
ATOM 725 N N . ALA A 1 95 ? 7.754 0.688 -15.164 1 94.81 95 ALA A N 1
ATOM 726 C CA . ALA A 1 95 ? 6.34 1.045 -15.156 1 94.81 95 ALA A CA 1
ATOM 727 C C . ALA A 1 95 ? 6.125 2.438 -15.742 1 94.81 95 ALA A C 1
ATOM 729 O O . ALA A 1 95 ? 5.355 2.607 -16.688 1 94.81 95 ALA A O 1
ATOM 730 N N . TYR A 1 96 ? 6.793 3.393 -15.148 1 92.31 96 TYR A N 1
ATOM 731 C CA . TYR A 1 96 ? 6.641 4.766 -15.617 1 92.31 96 TYR A CA 1
ATOM 732 C C . TYR A 1 96 ? 7.035 4.887 -17.078 1 92.31 96 TYR A C 1
ATOM 734 O O . TYR A 1 96 ? 6.402 5.625 -17.844 1 92.31 96 TYR A O 1
ATOM 742 N N . ALA A 1 97 ? 8.008 4.148 -17.453 1 93.5 97 ALA A N 1
ATOM 743 C CA . ALA A 1 97 ? 8.484 4.137 -18.828 1 93.5 97 ALA A CA 1
ATOM 744 C C . ALA A 1 97 ? 7.559 3.324 -19.734 1 93.5 97 ALA A C 1
ATOM 746 O O . ALA A 1 97 ? 7.746 3.271 -20.953 1 93.5 97 ALA A O 1
ATOM 747 N N . GLN A 1 98 ? 6.594 2.658 -19.172 1 93.5 98 GLN A N 1
ATOM 748 C CA . GLN A 1 98 ? 5.586 1.884 -19.891 1 93.5 98 GLN A CA 1
ATOM 749 C C . GLN A 1 98 ? 6.227 0.754 -20.688 1 93.5 98 GLN A C 1
ATOM 751 O O . GLN A 1 98 ? 5.918 0.573 -21.875 1 93.5 98 GLN A O 1
ATOM 756 N N . LEU A 1 99 ? 7.094 0.069 -20.031 1 95.88 99 LEU A N 1
ATOM 757 C CA . LEU A 1 99 ? 7.82 -1.014 -20.688 1 95.88 99 LEU A CA 1
ATOM 758 C C . LEU A 1 99 ? 7.258 -2.371 -20.281 1 95.88 99 LEU A C 1
ATOM 760 O O . LEU A 1 99 ? 6.484 -2.465 -19.312 1 95.88 99 LEU A O 1
ATOM 764 N N . ASN A 1 100 ? 7.621 -3.338 -21.078 1 96.62 100 ASN A N 1
ATOM 765 C CA . ASN A 1 100 ? 7.16 -4.707 -20.875 1 96.62 100 ASN A CA 1
ATOM 766 C C . ASN A 1 100 ? 8.172 -5.523 -20.062 1 96.62 100 ASN A C 1
ATOM 768 O O . ASN A 1 100 ? 9.328 -5.648 -20.469 1 96.62 100 ASN A O 1
ATOM 772 N N . ALA A 1 101 ? 7.723 -6.102 -18.938 1 97.75 101 ALA A N 1
ATOM 773 C CA . ALA A 1 101 ? 8.57 -6.988 -18.156 1 97.75 101 ALA A CA 1
ATOM 774 C C . ALA A 1 101 ? 7.742 -7.836 -17.188 1 97.75 101 ALA A C 1
ATOM 776 O O . ALA A 1 101 ? 6.691 -7.402 -16.719 1 97.75 101 ALA A O 1
ATOM 777 N N . THR A 1 102 ? 8.203 -9.023 -16.953 1 98.31 102 THR A N 1
ATOM 778 C CA . THR A 1 102 ? 7.613 -9.891 -15.945 1 98.31 102 THR A CA 1
ATOM 779 C C . THR A 1 102 ? 8.602 -10.148 -14.805 1 98.31 102 THR A C 1
ATOM 781 O O . THR A 1 102 ? 9.703 -10.648 -15.039 1 98.31 102 THR A O 1
ATOM 784 N N . ILE A 1 103 ? 8.188 -9.75 -13.641 1 97.88 103 ILE A N 1
ATOM 785 C CA . ILE A 1 103 ? 9 -9.961 -12.445 1 97.88 103 ILE A CA 1
ATOM 786 C C . ILE A 1 103 ? 8.414 -11.109 -11.625 1 97.88 103 ILE A C 1
ATOM 788 O O . ILE A 1 103 ? 7.227 -11.117 -11.312 1 97.88 103 ILE A O 1
ATOM 792 N N . VAL A 1 104 ? 9.273 -12.039 -11.344 1 96.62 104 VAL A N 1
ATOM 793 C CA . VAL A 1 104 ? 8.875 -13.156 -10.492 1 96.62 104 VAL A CA 1
ATOM 794 C C . VAL A 1 104 ? 9.609 -13.078 -9.156 1 96.62 104 VAL A C 1
ATOM 796 O O . VAL A 1 104 ? 10.844 -13.125 -9.117 1 96.62 104 VAL A O 1
ATOM 799 N N . GLY A 1 105 ? 8.812 -12.867 -8.102 1 94.88 105 GLY A N 1
ATOM 800 C CA . GLY A 1 105 ? 9.359 -12.875 -6.75 1 94.88 105 GLY A CA 1
ATOM 801 C C . GLY A 1 105 ? 9.031 -14.141 -5.98 1 94.88 105 GLY A C 1
ATOM 802 O O . GLY A 1 105 ? 7.863 -14.469 -5.777 1 94.88 105 GLY A O 1
ATOM 803 N N . SER A 1 106 ? 10.102 -14.805 -5.531 1 92.38 106 SER A N 1
ATOM 804 C CA . SER A 1 106 ? 9.883 -16.078 -4.852 1 92.38 106 SER A CA 1
ATOM 805 C C . SER A 1 106 ? 10.094 -15.945 -3.346 1 92.38 106 SER A C 1
ATOM 807 O O . SER A 1 106 ? 10.445 -14.867 -2.857 1 92.38 106 SER A O 1
ATOM 809 N N . ASP A 1 107 ? 9.828 -17.047 -2.557 1 91.5 107 ASP A N 1
ATOM 810 C CA . ASP A 1 107 ? 9.914 -17.125 -1.102 1 91.5 107 ASP A CA 1
ATOM 811 C C . ASP A 1 107 ? 8.945 -16.141 -0.443 1 91.5 107 ASP A C 1
ATOM 813 O O . ASP A 1 107 ? 9.344 -15.352 0.41 1 91.5 107 ASP A O 1
ATOM 817 N N . ALA A 1 108 ? 7.762 -16.375 -0.858 1 93.06 108 ALA A N 1
ATOM 818 C CA . ALA A 1 108 ? 6.688 -15.484 -0.432 1 93.06 108 ALA A CA 1
ATOM 819 C C . ALA A 1 108 ? 6.406 -15.641 1.061 1 93.06 108 ALA A C 1
ATOM 821 O O . ALA A 1 108 ? 6.059 -16.734 1.524 1 93.06 108 ALA A O 1
ATOM 822 N N . GLY A 1 109 ? 6.504 -14.539 1.75 1 95.25 109 GLY A N 1
ATOM 823 C CA . GLY A 1 109 ? 6.137 -14.5 3.156 1 95.25 109 GLY A CA 1
ATOM 824 C C . GLY A 1 109 ? 6.812 -15.57 3.982 1 95.25 109 GLY A C 1
ATOM 825 O O . GLY A 1 109 ? 8.039 -15.711 3.947 1 95.25 109 GLY A O 1
ATOM 826 N N . VAL A 1 110 ? 6.043 -16.375 4.672 1 94.94 110 VAL A N 1
ATOM 827 C CA . VAL A 1 110 ? 6.543 -17.328 5.652 1 94.94 110 VAL A CA 1
ATOM 828 C C . VAL A 1 110 ? 7.285 -18.453 4.945 1 94.94 110 VAL A C 1
ATOM 830 O O . VAL A 1 110 ? 8.016 -19.219 5.578 1 94.94 110 VAL A O 1
ATOM 833 N N . SER A 1 111 ? 7.145 -18.594 3.656 1 93 111 SER A N 1
ATOM 834 C CA . SER A 1 111 ? 7.816 -19.656 2.914 1 93 111 SER A CA 1
ATOM 835 C C . SER A 1 111 ? 9.312 -19.391 2.793 1 93 111 SER A C 1
ATOM 837 O O . SER A 1 111 ? 10.07 -20.266 2.385 1 93 111 SER A O 1
ATOM 839 N N . ALA A 1 112 ? 9.695 -18.172 3.164 1 89.94 112 ALA A N 1
ATOM 840 C CA . ALA A 1 112 ? 11.117 -17.859 3.203 1 89.94 112 ALA A CA 1
ATOM 841 C C . ALA A 1 112 ? 11.82 -18.641 4.309 1 89.94 112 ALA A C 1
ATOM 843 O O . ALA A 1 112 ? 13.039 -18.859 4.258 1 89.94 112 ALA A O 1
ATOM 844 N N . GLU A 1 113 ? 11.047 -18.969 5.363 1 89.62 113 GLU A N 1
ATOM 845 C CA . GLU A 1 113 ? 11.477 -19.828 6.449 1 89.62 113 GLU A CA 1
ATOM 846 C C . GLU A 1 113 ? 12.75 -19.312 7.105 1 89.62 113 GLU A C 1
ATOM 848 O O . GLU A 1 113 ? 12.773 -18.188 7.617 1 89.62 113 GLU A O 1
ATOM 853 N N . MET A 1 114 ? 13.891 -20 6.891 1 81.19 114 MET A N 1
ATOM 854 C CA . MET A 1 114 ? 15.094 -19.797 7.684 1 81.19 114 MET A CA 1
ATOM 855 C C . MET A 1 114 ? 15.875 -18.594 7.191 1 81.19 114 MET A C 1
ATOM 857 O O . MET A 1 114 ? 16.797 -18.109 7.863 1 81.19 114 MET A O 1
ATOM 861 N N . ASN A 1 115 ? 15.461 -18.094 6.07 1 75.19 115 ASN A N 1
ATOM 862 C CA . ASN A 1 115 ? 16.156 -16.922 5.562 1 75.19 115 ASN A CA 1
ATOM 863 C C . ASN A 1 115 ? 15.883 -15.695 6.418 1 75.19 115 ASN A C 1
ATOM 865 O O . ASN A 1 115 ? 16.641 -14.719 6.371 1 75.19 115 ASN A O 1
ATOM 869 N N . GLY A 1 116 ? 14.852 -15.742 7.199 1 72.88 116 GLY A N 1
ATOM 870 C CA . GLY A 1 116 ? 14.602 -14.781 8.258 1 72.88 116 GLY A CA 1
ATOM 871 C C . GLY A 1 116 ? 14.008 -13.484 7.762 1 72.88 116 GLY A C 1
ATOM 872 O O . GLY A 1 116 ? 13.422 -13.438 6.676 1 72.88 116 GLY A O 1
ATOM 873 N N . GLY A 1 117 ? 14.086 -12.539 8.578 1 72.19 117 GLY A N 1
ATOM 874 C CA . GLY A 1 117 ? 13.336 -11.297 8.453 1 72.19 117 GLY A CA 1
ATOM 875 C C . GLY A 1 117 ? 13.742 -10.477 7.242 1 72.19 117 GLY A C 1
ATOM 876 O O . GLY A 1 117 ? 12.906 -9.812 6.633 1 72.19 117 GLY A O 1
ATOM 877 N N . THR A 1 118 ? 14.93 -10.594 6.836 1 74.44 118 THR A N 1
ATOM 878 C CA . THR A 1 118 ? 15.398 -9.805 5.703 1 74.44 118 THR A CA 1
ATOM 879 C C . THR A 1 118 ? 14.914 -10.414 4.387 1 74.44 118 THR A C 1
ATOM 881 O O . THR A 1 118 ? 14.812 -9.711 3.377 1 74.44 118 THR A O 1
ATOM 884 N N . HIS A 1 119 ? 14.586 -11.633 4.469 1 80.75 119 HIS A N 1
ATOM 885 C CA . HIS A 1 119 ? 14.203 -12.336 3.25 1 80.75 119 HIS A CA 1
ATOM 886 C C . HIS A 1 119 ? 12.695 -12.594 3.217 1 80.75 119 HIS A C 1
ATOM 888 O O . HIS A 1 119 ? 12.148 -12.938 2.17 1 80.75 119 HIS A O 1
ATOM 894 N N . MET A 1 120 ? 12.117 -12.422 4.344 1 85.81 120 MET A N 1
ATOM 895 C CA . MET A 1 120 ? 10.688 -12.703 4.441 1 85.81 120 MET A CA 1
ATOM 896 C C . MET A 1 120 ? 9.867 -11.445 4.184 1 85.81 120 MET A C 1
ATOM 898 O O . MET A 1 120 ? 9.68 -10.625 5.086 1 85.81 120 MET A O 1
ATOM 902 N N . PRO A 1 121 ? 9.391 -11.367 3.004 1 87.56 121 PRO A N 1
ATOM 903 C CA . PRO A 1 121 ? 8.617 -10.164 2.686 1 87.56 121 PRO A CA 1
ATOM 904 C C . PRO A 1 121 ? 7.133 -10.32 2.994 1 87.56 121 PRO A C 1
ATOM 906 O O . PRO A 1 121 ? 6.559 -11.383 2.758 1 87.56 121 PRO A O 1
ATOM 909 N N . PHE A 1 122 ? 6.555 -9.297 3.582 1 94.88 122 PHE A N 1
ATOM 910 C CA . PHE A 1 122 ? 5.113 -9.234 3.77 1 94.88 122 PHE A CA 1
ATOM 911 C C . PHE A 1 122 ? 4.535 -8 3.074 1 94.88 122 PHE A C 1
ATOM 913 O O . PHE A 1 122 ? 3.443 -7.547 3.416 1 94.88 122 PHE A O 1
ATOM 920 N N . GLU A 1 123 ? 5.297 -7.445 2.1 1 95.69 123 GLU A N 1
ATOM 921 C CA . GLU A 1 123 ? 4.852 -6.145 1.6 1 95.69 123 GLU A CA 1
ATOM 922 C C . GLU A 1 123 ? 4.82 -6.125 0.074 1 95.69 123 GLU A C 1
ATOM 924 O O . GLU A 1 123 ? 4.395 -5.137 -0.528 1 95.69 123 GLU A O 1
ATOM 929 N N . GLU A 1 124 ? 5.168 -7.215 -0.621 1 96.12 124 GLU A N 1
ATOM 930 C CA . GLU A 1 124 ? 5.379 -7.219 -2.064 1 96.12 124 GLU A CA 1
ATOM 931 C C . GLU A 1 124 ? 4.098 -6.852 -2.812 1 96.12 124 GLU A C 1
ATOM 933 O O . GLU A 1 124 ? 4.125 -6.031 -3.73 1 96.12 124 GLU A O 1
ATOM 938 N N . LEU A 1 125 ? 3.07 -7.516 -2.375 1 97.75 125 LEU A N 1
ATOM 939 C CA . LEU A 1 125 ? 1.809 -7.277 -3.068 1 97.75 125 LEU A CA 1
ATOM 940 C C . LEU A 1 125 ? 1.375 -5.82 -2.92 1 97.75 125 LEU A C 1
ATOM 942 O O . LEU A 1 125 ? 0.957 -5.191 -3.893 1 97.75 125 LEU A O 1
ATOM 946 N N . GLY A 1 126 ? 1.489 -5.312 -1.672 1 97.94 126 GLY A N 1
ATOM 947 C CA . GLY A 1 126 ? 1.155 -3.918 -1.438 1 97.94 126 GLY A CA 1
ATOM 948 C C . GLY A 1 126 ? 2.006 -2.957 -2.246 1 97.94 126 GLY A C 1
ATOM 949 O O . GLY A 1 126 ? 1.497 -1.969 -2.779 1 97.94 126 GLY A O 1
ATOM 950 N N . LEU A 1 127 ? 3.291 -3.252 -2.355 1 97.81 127 LEU A N 1
ATOM 951 C CA . LEU A 1 127 ? 4.211 -2.434 -3.139 1 97.81 127 LEU A CA 1
ATOM 952 C C . LEU A 1 127 ? 3.795 -2.404 -4.605 1 97.81 127 LEU A C 1
ATOM 954 O O . LEU A 1 127 ? 3.676 -1.33 -5.199 1 97.81 127 LEU A O 1
ATOM 958 N N . MET A 1 128 ? 3.531 -3.559 -5.137 1 98.25 128 MET A N 1
ATOM 959 C CA . MET A 1 128 ? 3.268 -3.666 -6.57 1 98.25 128 MET A CA 1
ATOM 960 C C . MET A 1 128 ? 1.891 -3.109 -6.914 1 98.25 128 MET A C 1
ATOM 962 O O . MET A 1 128 ? 1.692 -2.553 -7.996 1 98.25 128 MET A O 1
ATOM 966 N N . ARG A 1 129 ? 0.925 -3.189 -5.977 1 98.38 129 ARG A N 1
ATOM 967 C CA . ARG A 1 129 ? -0.403 -2.625 -6.195 1 98.38 129 ARG A CA 1
ATOM 968 C C . ARG A 1 129 ? -0.339 -1.108 -6.332 1 98.38 129 ARG A C 1
ATOM 970 O O . ARG A 1 129 ? -1.201 -0.5 -6.969 1 98.38 129 ARG A O 1
ATOM 977 N N . LEU A 1 130 ? 0.676 -0.521 -5.75 1 97.88 130 LEU A N 1
ATOM 978 C CA . LEU A 1 130 ? 0.816 0.931 -5.785 1 97.88 130 LEU A CA 1
ATOM 979 C C . LEU A 1 130 ? 1.268 1.398 -7.164 1 97.88 130 LEU A C 1
ATOM 981 O O . LEU A 1 130 ? 1.2 2.59 -7.473 1 97.88 130 LEU A O 1
ATOM 985 N N . ILE A 1 131 ? 1.78 0.502 -8.008 1 97.81 131 ILE A N 1
ATOM 986 C CA . ILE A 1 131 ? 2.297 0.876 -9.32 1 97.81 131 ILE A CA 1
ATOM 987 C C . ILE A 1 131 ? 1.15 0.935 -10.328 1 97.81 131 ILE A C 1
ATOM 989 O O . ILE A 1 131 ? 0.474 -0.068 -10.57 1 97.81 131 ILE A O 1
ATOM 993 N N . PRO A 1 132 ? 0.953 2.082 -10.961 1 96.88 132 PRO A N 1
ATOM 994 C CA . PRO A 1 132 ? -0.145 2.213 -11.922 1 96.88 132 PRO A CA 1
ATOM 995 C C . PRO A 1 132 ? -0.077 1.176 -13.039 1 96.88 132 PRO A C 1
ATOM 997 O O . PRO A 1 132 ? 1 0.915 -13.586 1 96.88 132 PRO A O 1
ATOM 1000 N N . LYS A 1 133 ? -1.179 0.514 -13.297 1 96.38 133 LYS A N 1
ATOM 1001 C CA . LYS A 1 133 ? -1.426 -0.353 -14.445 1 96.38 133 LYS A CA 1
ATOM 1002 C C . LYS A 1 133 ? -0.667 -1.67 -14.312 1 96.38 133 LYS A C 1
ATOM 1004 O O . LYS A 1 133 ? -0.746 -2.529 -15.195 1 96.38 133 LYS A O 1
ATOM 1009 N N . ALA A 1 134 ? 0.084 -1.847 -13.266 1 97.88 134 ALA A N 1
ATOM 1010 C CA . ALA A 1 134 ? 0.758 -3.125 -13.055 1 97.88 134 ALA A CA 1
ATOM 1011 C C . ALA A 1 134 ? -0.252 -4.258 -12.883 1 97.88 134 ALA A C 1
ATOM 1013 O O . ALA A 1 134 ? -1.323 -4.055 -12.305 1 97.88 134 ALA A O 1
ATOM 1014 N N . ARG A 1 135 ? 0.111 -5.387 -13.438 1 98.31 135 ARG A N 1
ATOM 1015 C CA . ARG A 1 135 ? -0.627 -6.613 -13.148 1 98.31 135 ARG A CA 1
ATOM 1016 C C . ARG A 1 135 ? 0.058 -7.418 -12.047 1 98.31 135 ARG A C 1
ATOM 1018 O O . ARG A 1 135 ? 1.265 -7.66 -12.109 1 98.31 135 ARG A O 1
ATOM 1025 N N . VAL A 1 136 ? -0.689 -7.781 -11.07 1 98.75 136 VAL A N 1
ATOM 1026 C CA . VAL A 1 136 ? -0.119 -8.406 -9.883 1 98.75 136 VAL A CA 1
ATOM 1027 C C . VAL A 1 136 ? -0.793 -9.75 -9.633 1 98.75 136 VAL A C 1
ATOM 1029 O O . VAL A 1 136 ? -2.02 -9.828 -9.531 1 98.75 136 VAL A O 1
ATOM 1032 N N . TYR A 1 137 ? 0.047 -10.812 -9.5 1 98.75 137 TYR A N 1
ATOM 1033 C CA . TYR A 1 137 ? -0.439 -12.172 -9.312 1 98.75 137 TYR A CA 1
ATOM 1034 C C . TYR A 1 137 ? 0.196 -12.82 -8.086 1 98.75 137 TYR A C 1
ATOM 1036 O O . TYR A 1 137 ? 1.344 -12.523 -7.746 1 98.75 137 TYR A O 1
ATOM 1044 N N . GLU A 1 138 ? -0.559 -13.68 -7.441 1 98.75 138 GLU A N 1
ATOM 1045 C CA . GLU A 1 138 ? 0.004 -14.68 -6.535 1 98.75 138 GLU A CA 1
ATOM 1046 C C . GLU A 1 138 ? -0.504 -16.078 -6.867 1 98.75 138 GLU A C 1
ATOM 1048 O O . GLU A 1 138 ? -1.694 -16.359 -6.723 1 98.75 138 GLU A O 1
ATOM 1053 N N . VAL A 1 139 ? 0.394 -16.922 -7.262 1 98.75 139 VAL A N 1
ATOM 1054 C CA . VAL A 1 139 ? -0.025 -18.203 -7.809 1 98.75 139 VAL A CA 1
ATOM 1055 C C . VAL A 1 139 ? -0.064 -19.25 -6.695 1 98.75 139 VAL A C 1
ATOM 1057 O O . VAL A 1 139 ? 0.788 -19.25 -5.801 1 98.75 139 VAL A O 1
ATOM 1060 N N . SER A 1 140 ? -0.99 -20.172 -6.812 1 98.56 140 SER A N 1
ATOM 1061 C CA . SER A 1 140 ? -1.28 -21.078 -5.699 1 98.56 140 SER A CA 1
ATOM 1062 C C . SER A 1 140 ? -0.674 -22.453 -5.934 1 98.56 140 SER A C 1
ATOM 1064 O O . SER A 1 140 ? -0.458 -23.219 -4.988 1 98.56 140 SER A O 1
ATOM 1066 N N . ASP A 1 141 ? -0.457 -22.875 -7.191 1 98.38 141 ASP A N 1
ATOM 1067 C CA . ASP A 1 141 ? 0.195 -24.156 -7.449 1 98.38 141 ASP A CA 1
ATOM 1068 C C . ASP A 1 141 ? 0.858 -24.172 -8.828 1 98.38 141 ASP A C 1
ATOM 1070 O O . ASP A 1 141 ? 0.958 -23.125 -9.484 1 98.38 141 ASP A O 1
ATOM 1074 N N . ASP A 1 142 ? 1.419 -25.328 -9.195 1 98.38 142 ASP A N 1
ATOM 1075 C CA . ASP A 1 142 ? 2.252 -25.453 -10.383 1 98.38 142 ASP A CA 1
ATOM 1076 C C . ASP A 1 142 ? 1.415 -25.297 -11.656 1 98.38 142 ASP A C 1
ATOM 1078 O O . ASP A 1 142 ? 1.853 -24.672 -12.617 1 98.38 142 ASP A O 1
ATOM 1082 N N . VAL A 1 143 ? 0.168 -25.75 -11.672 1 98.56 143 VAL A N 1
ATOM 1083 C CA . VAL A 1 143 ? -0.713 -25.656 -12.828 1 98.56 143 VAL A CA 1
ATOM 1084 C C . VAL A 1 143 ? -1.093 -24.188 -13.07 1 98.56 143 VAL A C 1
ATOM 1086 O O . VAL A 1 143 ? -1.006 -23.688 -14.195 1 98.56 143 VAL A O 1
ATOM 1089 N N . LEU A 1 144 ? -1.478 -23.562 -12.047 1 98.69 144 LEU A N 1
ATOM 1090 C CA . LEU A 1 144 ? -1.841 -22.156 -12.125 1 98.69 144 LEU A CA 1
ATOM 1091 C C . LEU A 1 144 ? -0.641 -21.312 -12.531 1 98.69 144 LEU A C 1
ATOM 1093 O O . LEU A 1 144 ? -0.773 -20.375 -13.336 1 98.69 144 LEU A O 1
ATOM 1097 N N . PHE A 1 145 ? 0.526 -21.609 -11.969 1 98.62 145 PHE A N 1
ATOM 1098 C CA . PHE A 1 145 ? 1.727 -20.844 -12.266 1 98.62 145 PHE A CA 1
ATOM 1099 C C . PHE A 1 145 ? 2.057 -20.906 -13.758 1 98.62 145 PHE A C 1
ATOM 1101 O O . PHE A 1 145 ? 2.328 -19.891 -14.383 1 98.62 145 PHE A O 1
ATOM 1108 N N . GLN A 1 146 ? 2.01 -22.062 -14.266 1 97.94 146 GLN A N 1
ATOM 1109 C CA . GLN A 1 146 ? 2.264 -22.234 -15.695 1 97.94 146 GLN A CA 1
ATOM 1110 C C . GLN A 1 146 ? 1.283 -21.406 -16.531 1 97.94 146 GLN A C 1
ATOM 1112 O O . GLN A 1 146 ? 1.677 -20.766 -17.5 1 97.94 146 GLN A O 1
ATOM 1117 N N . ALA A 1 147 ? 0.036 -21.453 -16.156 1 98.38 147 ALA A N 1
ATOM 1118 C CA . ALA A 1 147 ? -0.994 -20.719 -16.891 1 98.38 147 ALA A CA 1
ATOM 1119 C C . ALA A 1 147 ? -0.749 -19.203 -16.812 1 98.38 147 ALA A C 1
ATOM 1121 O O . ALA A 1 147 ? -0.916 -18.5 -17.812 1 98.38 147 ALA A O 1
ATOM 1122 N N . VAL A 1 148 ? -0.385 -18.703 -15.664 1 98.56 148 VAL A N 1
ATOM 1123 C CA . VAL A 1 148 ? -0.135 -17.281 -15.484 1 98.56 148 VAL A CA 1
ATOM 1124 C C . VAL A 1 148 ? 1.078 -16.859 -16.312 1 98.56 148 VAL A C 1
ATOM 1126 O O . VAL A 1 148 ? 1.066 -15.805 -16.953 1 98.56 148 VAL A O 1
ATOM 1129 N N . LEU A 1 149 ? 2.135 -17.688 -16.297 1 98.12 149 LEU A N 1
ATOM 1130 C CA . LEU A 1 149 ? 3.309 -17.406 -17.109 1 98.12 149 LEU A CA 1
ATOM 1131 C C . LEU A 1 149 ? 2.928 -17.281 -18.578 1 98.12 149 LEU A C 1
ATOM 1133 O O . LEU A 1 149 ? 3.363 -16.359 -19.266 1 98.12 149 LEU A O 1
ATOM 1137 N N . LYS A 1 150 ? 2.117 -18.172 -19.031 1 96.88 150 LYS A N 1
ATOM 1138 C CA . LYS A 1 150 ? 1.659 -18.109 -20.422 1 96.88 150 LYS A CA 1
ATOM 1139 C C . LYS A 1 150 ? 0.872 -16.828 -20.688 1 96.88 150 LYS A C 1
ATOM 1141 O O . LYS A 1 150 ? 1.013 -16.219 -21.734 1 96.88 150 LYS A O 1
ATOM 1146 N N . GLU A 1 151 ? 0.077 -16.484 -19.75 1 96.62 151 GLU A N 1
ATOM 1147 C CA . GLU A 1 151 ? -0.717 -15.258 -19.875 1 96.62 151 GLU A CA 1
ATOM 1148 C C . GLU A 1 151 ? 0.177 -14.031 -19.984 1 96.62 151 GLU A C 1
ATOM 1150 O O . GLU A 1 151 ? -0.159 -13.07 -20.688 1 96.62 151 GLU A O 1
ATOM 1155 N N . THR A 1 152 ? 1.258 -13.977 -19.266 1 96.5 152 THR A N 1
ATOM 1156 C CA . THR A 1 152 ? 2.127 -12.812 -19.25 1 96.5 152 THR A CA 1
ATOM 1157 C C . THR A 1 152 ? 2.701 -12.531 -20.625 1 96.5 152 THR A C 1
ATOM 1159 O O . THR A 1 152 ? 3.078 -11.398 -20.938 1 96.5 152 THR A O 1
ATOM 1162 N N . ILE A 1 153 ? 2.758 -13.523 -21.484 1 94.62 153 ILE A N 1
ATOM 1163 C CA . ILE A 1 153 ? 3.26 -13.352 -22.844 1 94.62 153 ILE A CA 1
ATOM 1164 C C . ILE A 1 153 ? 2.262 -12.531 -23.656 1 94.62 153 ILE A C 1
ATOM 1166 O O . ILE A 1 153 ? 2.654 -11.766 -24.531 1 94.62 153 ILE A O 1
ATOM 1170 N N . LYS A 1 154 ? 1.037 -12.68 -23.328 1 93.69 154 LYS A N 1
ATOM 1171 C CA . LYS A 1 154 ? -0.04 -12.117 -24.125 1 93.69 154 LYS A CA 1
ATOM 1172 C C . LYS A 1 154 ? -0.379 -10.695 -23.688 1 93.69 154 LYS A C 1
ATOM 1174 O O . LYS A 1 154 ? -1.037 -9.953 -24.406 1 93.69 154 LYS A O 1
ATOM 1179 N N . VAL A 1 155 ? 0.036 -10.352 -22.562 1 94.38 155 VAL A N 1
ATOM 1180 C CA . VAL A 1 155 ? -0.34 -9.047 -22.016 1 94.38 155 VAL A CA 1
ATOM 1181 C C . VAL A 1 155 ? 0.897 -8.156 -21.906 1 94.38 155 VAL A C 1
ATOM 1183 O O . VAL A 1 155 ? 1.974 -8.633 -21.531 1 94.38 155 VAL A O 1
ATOM 1186 N N . ASP A 1 156 ? 0.733 -6.863 -22.234 1 94.62 156 ASP A N 1
ATOM 1187 C CA . ASP A 1 156 ? 1.837 -5.91 -22.172 1 94.62 156 ASP A CA 1
ATOM 1188 C C . ASP A 1 156 ? 1.895 -5.223 -20.812 1 94.62 156 ASP A C 1
ATOM 1190 O O . ASP A 1 156 ? 0.94 -5.293 -20.031 1 94.62 156 ASP A O 1
ATOM 1194 N N . GLY A 1 157 ? 3.115 -4.625 -20.594 1 96.81 157 GLY A N 1
ATOM 1195 C CA . GLY A 1 157 ? 3.291 -3.838 -19.391 1 96.81 157 GLY A CA 1
ATOM 1196 C C . GLY A 1 157 ? 4.027 -4.586 -18.281 1 96.81 157 GLY A C 1
ATOM 1197 O O . GLY A 1 157 ? 4.684 -5.594 -18.547 1 96.81 157 GLY A O 1
ATOM 1198 N N . LEU A 1 158 ? 3.982 -4.02 -17.109 1 98.25 158 LEU A N 1
ATOM 1199 C CA . LEU A 1 158 ? 4.66 -4.59 -15.953 1 98.25 158 LEU A CA 1
ATOM 1200 C C . LEU A 1 158 ? 3.785 -5.641 -15.281 1 98.25 158 LEU A C 1
ATOM 1202 O O . LEU A 1 158 ? 2.623 -5.375 -14.961 1 98.25 158 LEU A O 1
ATOM 1206 N N . LYS A 1 159 ? 4.328 -6.852 -15.18 1 98.56 159 LYS A N 1
ATOM 1207 C CA . LYS A 1 159 ? 3.68 -7.93 -14.438 1 98.56 159 LYS A CA 1
ATOM 1208 C C . LYS A 1 159 ? 4.543 -8.383 -13.266 1 98.56 159 LYS A C 1
ATOM 1210 O O . LYS A 1 159 ? 5.766 -8.477 -13.383 1 98.56 159 LYS A O 1
ATOM 1215 N N . TYR A 1 160 ? 3.914 -8.578 -12.203 1 98.62 160 TYR A N 1
ATOM 1216 C CA . TYR A 1 160 ? 4.566 -9.156 -11.031 1 98.62 160 TYR A CA 1
ATOM 1217 C C . TYR A 1 160 ? 3.869 -10.438 -10.602 1 98.62 160 TYR A C 1
ATOM 1219 O O . TYR A 1 160 ? 2.65 -10.461 -10.422 1 98.62 160 TYR A O 1
ATOM 1227 N N . ILE A 1 161 ? 4.688 -11.477 -10.398 1 98.62 161 ILE A N 1
ATOM 1228 C CA . ILE A 1 161 ? 4.168 -12.758 -9.945 1 98.62 161 ILE A CA 1
ATOM 1229 C C . ILE A 1 161 ? 4.836 -13.148 -8.633 1 98.62 161 ILE A C 1
ATOM 1231 O O . ILE A 1 161 ? 6.051 -13.359 -8.578 1 98.62 161 ILE A O 1
ATOM 1235 N N . ARG A 1 162 ? 4.047 -13.242 -7.574 1 98.12 162 ARG A N 1
ATOM 1236 C CA . ARG A 1 162 ? 4.473 -13.734 -6.27 1 98.12 162 ARG A CA 1
ATOM 1237 C C . ARG A 1 162 ? 4.305 -15.242 -6.172 1 98.12 162 ARG A C 1
ATOM 1239 O O . ARG A 1 162 ? 3.246 -15.781 -6.512 1 98.12 162 ARG A O 1
ATOM 1246 N N . THR A 1 163 ? 5.371 -15.945 -5.766 1 96.75 163 THR A N 1
ATOM 1247 C CA . THR A 1 163 ? 5.309 -17.406 -5.73 1 96.75 163 THR A CA 1
ATOM 1248 C C . THR A 1 163 ? 6.238 -17.953 -4.656 1 96.75 163 THR A C 1
ATOM 1250 O O . THR A 1 163 ? 6.891 -17.188 -3.938 1 96.75 163 THR A O 1
ATOM 1253 N N . ILE A 1 164 ? 6.16 -19.25 -4.395 1 94.75 164 ILE A N 1
ATOM 1254 C CA . ILE A 1 164 ? 7.121 -19.969 -3.566 1 94.75 164 ILE A CA 1
ATOM 1255 C C . ILE A 1 164 ? 8.07 -20.781 -4.457 1 94.75 164 ILE A C 1
ATOM 1257 O O . ILE A 1 164 ? 7.945 -20.75 -5.684 1 94.75 164 ILE A O 1
ATOM 1261 N N . ARG A 1 165 ? 9.086 -21.516 -3.924 1 92 165 ARG A N 1
ATOM 1262 C CA . ARG A 1 165 ? 10.039 -22.266 -4.727 1 92 165 ARG A CA 1
ATOM 1263 C C . ARG A 1 165 ? 9.719 -23.766 -4.699 1 92 165 ARG A C 1
ATOM 1265 O O . ARG A 1 165 ? 9.844 -24.453 -5.715 1 92 165 ARG A O 1
ATOM 1272 N N . LYS A 1 166 ? 9.172 -24.125 -3.531 1 92.81 166 LYS A N 1
ATOM 1273 C CA . LYS A 1 166 ? 8.984 -25.562 -3.283 1 92.81 166 LYS A CA 1
ATOM 1274 C C . LYS A 1 166 ? 7.703 -26.062 -3.945 1 92.81 166 LYS A C 1
ATOM 1276 O O . LYS A 1 166 ? 6.953 -25.281 -4.539 1 92.81 166 LYS A O 1
ATOM 1281 N N . ALA A 1 167 ? 7.609 -27.391 -3.861 1 95.25 167 ALA A N 1
ATOM 1282 C CA . ALA A 1 167 ? 6.402 -28 -4.41 1 95.25 167 ALA A CA 1
ATOM 1283 C C . ALA A 1 167 ? 5.164 -27.578 -3.623 1 95.25 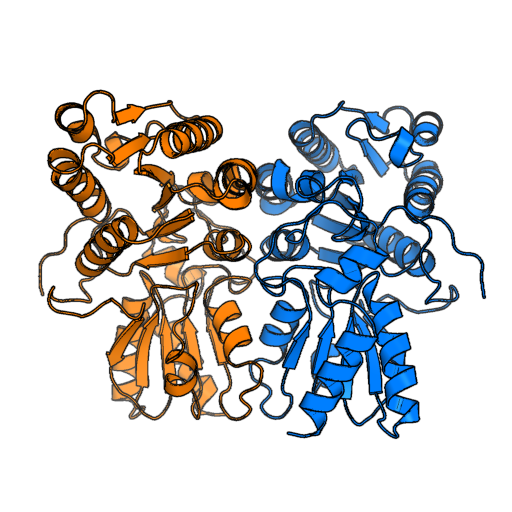167 ALA A C 1
ATOM 1285 O O . ALA A 1 167 ? 5.148 -27.656 -2.393 1 95.25 167 ALA A O 1
ATOM 1286 N N . PRO A 1 168 ? 4.172 -27.094 -4.375 1 96.25 168 PRO A N 1
ATOM 1287 C CA . PRO A 1 168 ? 2.939 -26.672 -3.699 1 96.25 168 PRO A CA 1
ATOM 1288 C C . PRO A 1 168 ? 1.99 -27.844 -3.434 1 96.25 168 PRO A C 1
ATOM 1290 O O . PRO A 1 168 ? 2.189 -28.938 -3.967 1 96.25 168 PRO A O 1
ATOM 1293 N N . THR A 1 169 ? 1.078 -27.578 -2.523 1 96.25 169 THR A N 1
ATOM 1294 C CA . THR A 1 169 ? -0.09 -28.453 -2.49 1 96.25 169 THR A CA 1
ATOM 1295 C C . THR A 1 169 ? -0.878 -28.359 -3.793 1 96.25 169 THR A C 1
ATOM 1297 O O . THR A 1 169 ? -1.146 -27.25 -4.277 1 96.25 169 THR A O 1
ATOM 1300 N N . PRO A 1 170 ? -1.162 -29.5 -4.418 1 97.69 170 PRO A N 1
ATOM 1301 C CA . PRO A 1 170 ? -1.932 -29.438 -5.664 1 97.69 170 PRO A CA 1
ATOM 1302 C C . PRO A 1 170 ? -3.355 -28.922 -5.449 1 97.69 170 PRO A C 1
ATOM 1304 O O . PRO A 1 170 ? -4.117 -29.516 -4.684 1 97.69 170 PRO A O 1
ATOM 1307 N N . ILE A 1 171 ? -3.717 -27.859 -6.129 1 98.12 171 ILE A N 1
ATOM 1308 C CA . ILE A 1 171 ? -5.055 -27.266 -6.078 1 98.12 171 ILE A CA 1
ATOM 1309 C C . ILE A 1 171 ? -5.805 -27.594 -7.371 1 98.12 171 ILE A C 1
ATOM 1311 O O . ILE A 1 171 ? -6.984 -27.953 -7.336 1 98.12 171 ILE A O 1
ATOM 1315 N N . TYR A 1 172 ? -5.086 -27.484 -8.492 1 98.12 172 TYR A N 1
ATOM 1316 C CA . TYR A 1 172 ? -5.703 -27.609 -9.805 1 98.12 172 TYR A CA 1
ATOM 1317 C C . TYR A 1 172 ? -5.273 -28.906 -10.492 1 98.12 172 TYR A C 1
ATOM 1319 O O . TYR A 1 172 ? -4.289 -29.531 -10.094 1 98.12 172 TYR A O 1
ATOM 1327 N N . GLN A 1 173 ? -6.016 -29.234 -11.578 1 96.06 173 GLN A N 1
ATOM 1328 C CA . GLN A 1 173 ? -5.77 -30.5 -12.273 1 96.06 173 GLN A CA 1
ATOM 1329 C C . GLN A 1 173 ? -5.242 -30.25 -13.68 1 96.06 173 GLN A C 1
ATOM 1331 O O . GLN A 1 173 ? -4.727 -31.172 -14.32 1 96.06 173 GLN A O 1
ATOM 1336 N N . GLY A 1 174 ? -5.219 -29.016 -14.312 1 93.56 174 GLY A N 1
ATOM 1337 C CA . GLY A 1 174 ? -4.668 -28.703 -15.625 1 93.56 174 GLY A CA 1
ATOM 1338 C C . GLY A 1 174 ? -5.723 -28.297 -16.625 1 93.56 174 GLY A C 1
ATOM 1339 O O . GLY A 1 174 ? -5.418 -27.641 -17.625 1 93.56 174 GLY A O 1
ATOM 1340 N N . GLY A 1 175 ? -7 -28.375 -16.422 1 93 175 GLY A N 1
ATOM 1341 C CA . GLY A 1 175 ? -8.047 -28.062 -17.391 1 93 175 GLY A CA 1
ATOM 1342 C C . GLY A 1 175 ? -8.852 -26.828 -17.016 1 93 175 GLY A C 1
ATOM 1343 O O . GLY A 1 175 ? -9.758 -26.438 -17.75 1 93 175 GLY A O 1
ATOM 1344 N N . GLU A 1 176 ? -8.438 -26.188 -16.047 1 96.69 176 GLU A N 1
ATOM 1345 C CA . GLU A 1 176 ? -9.211 -25.047 -15.547 1 96.69 176 GLU A CA 1
ATOM 1346 C C . GLU A 1 176 ? -8.992 -23.812 -16.406 1 96.69 176 GLU A C 1
ATOM 1348 O O . GLU A 1 176 ? -7.941 -23.672 -17.047 1 96.69 176 GLU A O 1
ATOM 1353 N N . ASP A 1 177 ? -9.984 -22.953 -16.516 1 97.62 177 ASP A N 1
ATOM 1354 C CA . ASP A 1 177 ? -9.883 -21.641 -17.141 1 97.62 177 ASP A CA 1
ATOM 1355 C C . ASP A 1 177 ? -9.43 -20.578 -16.141 1 97.62 177 ASP A C 1
ATOM 1357 O O . ASP A 1 177 ? -10.156 -20.266 -15.188 1 97.62 177 ASP A O 1
ATOM 1361 N N . PHE A 1 178 ? -8.258 -20.047 -16.391 1 98.25 178 PHE A N 1
ATOM 1362 C CA . PHE A 1 178 ? -7.688 -19.094 -15.453 1 98.25 178 PHE A CA 1
ATOM 1363 C C . PHE A 1 178 ? -7.812 -17.672 -15.984 1 98.25 178 PHE A C 1
ATOM 1365 O O . PHE A 1 178 ? -7.227 -16.734 -15.422 1 98.25 178 PHE A O 1
ATOM 1372 N N . SER A 1 179 ? -8.609 -17.453 -17.047 1 97.5 179 SER A N 1
ATOM 1373 C CA . SER A 1 179 ? -8.602 -16.203 -17.812 1 97.5 179 SER A CA 1
ATOM 1374 C C . SER A 1 179 ? -9.203 -15.062 -17 1 97.5 179 SER A C 1
ATOM 1376 O O . SER A 1 179 ? -8.898 -13.891 -17.25 1 97.5 179 SER A O 1
ATOM 1378 N N . LYS A 1 180 ? -9.953 -15.406 -15.984 1 98.25 180 LYS A N 1
ATOM 1379 C CA . LYS A 1 180 ? -10.664 -14.367 -15.25 1 98.25 180 LYS A CA 1
ATOM 1380 C C . LYS A 1 180 ? -9.852 -13.883 -14.055 1 98.25 180 LYS A C 1
ATOM 1382 O O . LYS A 1 180 ? -10.234 -12.914 -13.391 1 98.25 180 LYS A O 1
ATOM 1387 N N . GLY A 1 181 ? -8.805 -14.531 -13.734 1 98.69 181 GLY A N 1
ATOM 1388 C CA . GLY A 1 181 ? -7.941 -14.094 -12.648 1 98.69 181 GLY A CA 1
ATOM 1389 C C . GLY A 1 181 ? -8.352 -14.648 -11.297 1 98.69 181 GLY A C 1
ATOM 1390 O O . GLY A 1 181 ? -7.836 -14.227 -10.266 1 98.69 181 GLY A O 1
ATOM 1391 N N . TYR A 1 182 ? -9.336 -15.539 -11.312 1 98.81 182 TYR A N 1
ATOM 1392 C CA . TYR A 1 182 ? -9.805 -16.219 -10.109 1 98.81 182 TYR A CA 1
ATOM 1393 C C . TYR A 1 182 ? -10.414 -17.562 -10.445 1 98.81 182 TYR A C 1
ATOM 1395 O O . TYR A 1 182 ? -10.711 -17.844 -11.609 1 98.81 182 TYR A O 1
ATOM 1403 N N . CYS A 1 183 ? -10.508 -18.422 -9.477 1 98.81 183 CYS A N 1
ATOM 1404 C CA . CYS A 1 183 ? -11.258 -19.672 -9.57 1 98.81 183 CYS A CA 1
ATOM 1405 C C . CYS A 1 183 ? -12.102 -19.906 -8.32 1 98.81 183 CYS A C 1
ATOM 1407 O O . CYS A 1 183 ? -11.609 -19.781 -7.203 1 98.81 183 CYS A O 1
ATOM 1409 N N . VAL A 1 184 ? -13.375 -20.172 -8.523 1 98.75 184 VAL A N 1
ATOM 1410 C CA . VAL A 1 184 ? -14.195 -20.656 -7.422 1 98.75 184 VAL A CA 1
ATOM 1411 C C . VAL A 1 184 ? -13.938 -22.156 -7.199 1 98.75 184 VAL A C 1
ATOM 1413 O O . VAL A 1 184 ? -14.266 -22.984 -8.055 1 98.75 184 VAL A O 1
ATOM 1416 N N . LEU A 1 185 ? -13.344 -22.484 -6.078 1 98.69 185 LEU A N 1
ATOM 1417 C CA . LEU A 1 185 ? -12.898 -23.859 -5.836 1 98.69 185 LEU A CA 1
ATOM 1418 C C . LEU A 1 185 ? -13.977 -24.656 -5.113 1 98.69 185 LEU A C 1
ATOM 1420 O O . LEU A 1 185 ? -13.961 -25.891 -5.141 1 98.69 185 LEU A O 1
ATOM 1424 N N . ARG A 1 186 ? -14.789 -24 -4.383 1 98.25 186 ARG A N 1
ATOM 1425 C CA . ARG A 1 186 ? -15.891 -24.578 -3.619 1 98.25 186 ARG A CA 1
ATOM 1426 C C . ARG A 1 186 ? -17.094 -23.625 -3.58 1 98.25 186 ARG A C 1
ATOM 1428 O O . ARG A 1 186 ? -16.922 -22.406 -3.42 1 98.25 186 ARG A O 1
ATOM 1435 N N . GLN A 1 187 ? -18.234 -24.156 -3.801 1 98.25 187 GLN A N 1
ATOM 1436 C CA . GLN A 1 187 ? -19.453 -23.375 -3.635 1 98.25 187 GLN A CA 1
ATOM 1437 C C . GLN A 1 187 ? -19.922 -23.375 -2.182 1 98.25 187 GLN A C 1
ATOM 1439 O O . GLN A 1 187 ? -19.641 -24.312 -1.438 1 98.25 187 GLN A O 1
ATOM 1444 N N . GLY A 1 188 ? -20.531 -22.281 -1.783 1 98 188 GLY A N 1
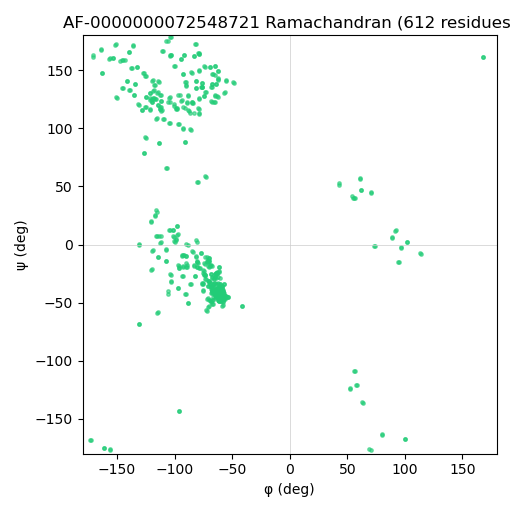ATOM 1445 C CA . GLY A 1 188 ? -21.094 -22.156 -0.444 1 98 188 GLY A CA 1
ATOM 1446 C C . GLY A 1 188 ? -21.938 -20.906 -0.265 1 98 188 GLY A C 1
ATOM 1447 O O . GLY A 1 188 ? -21.797 -19.938 -1.012 1 98 188 GLY A O 1
ATOM 1448 N N . GLU A 1 189 ? -22.766 -20.953 0.833 1 96.88 189 GLU A N 1
ATOM 1449 C CA . GLU A 1 189 ? -23.781 -19.922 0.941 1 96.88 189 GLU A CA 1
ATOM 1450 C C . GLU A 1 189 ? -23.609 -19.109 2.221 1 96.88 189 GLU A C 1
ATOM 1452 O O . GLU A 1 189 ? -24.125 -17.984 2.326 1 96.88 189 GLU A O 1
ATOM 1457 N N . ASP A 1 190 ? -22.953 -19.641 3.188 1 98 190 ASP A N 1
ATOM 1458 C CA . ASP A 1 190 ? -22.953 -19 4.504 1 98 190 ASP A CA 1
ATOM 1459 C C . ASP A 1 190 ? -21.859 -17.938 4.602 1 98 190 ASP A C 1
ATOM 1461 O O . ASP A 1 190 ? -22 -16.969 5.34 1 98 190 ASP A O 1
ATOM 1465 N N . MET A 1 191 ? -20.734 -18.172 3.936 1 98.5 191 MET A N 1
ATOM 1466 C CA . MET A 1 191 ? -19.625 -17.219 3.934 1 98.5 191 MET A CA 1
ATOM 1467 C C . MET A 1 191 ? -18.656 -17.531 2.801 1 98.5 191 MET A C 1
ATOM 1469 O O . MET A 1 191 ? -18.75 -18.578 2.16 1 98.5 191 MET A O 1
ATOM 1473 N N . THR A 1 192 ? -17.75 -16.594 2.539 1 98.88 192 THR A N 1
ATOM 1474 C CA . THR A 1 192 ? -16.719 -16.781 1.525 1 98.88 192 THR A CA 1
ATOM 1475 C C . THR A 1 192 ? -15.328 -16.656 2.137 1 98.88 192 THR A C 1
ATOM 1477 O O . THR A 1 192 ? -15.062 -15.703 2.881 1 98.88 192 THR A O 1
ATOM 1480 N N . LEU A 1 193 ? -14.508 -17.641 1.968 1 98.94 193 LEU A N 1
ATOM 1481 C CA . LEU A 1 193 ? -13.062 -17.531 2.16 1 98.94 193 LEU A CA 1
ATOM 1482 C C . LEU A 1 193 ? -12.367 -17.156 0.854 1 98.94 193 LEU A C 1
ATOM 1484 O O . LEU A 1 193 ? -12.5 -17.875 -0.144 1 98.94 193 LEU A O 1
ATOM 1488 N N . LEU A 1 194 ? -11.75 -16.062 0.822 1 98.94 194 LEU A N 1
ATOM 1489 C CA . LEU A 1 194 ? -11.016 -15.594 -0.345 1 98.94 194 LEU A CA 1
ATOM 1490 C C . LEU A 1 194 ? -9.516 -15.57 -0.075 1 98.94 194 LEU A C 1
ATOM 1492 O O . LEU A 1 194 ? -9.047 -14.867 0.818 1 98.94 194 LEU A O 1
ATOM 1496 N N . ALA A 1 195 ? -8.75 -16.344 -0.833 1 98.88 195 ALA A N 1
ATOM 1497 C CA . ALA A 1 195 ? -7.336 -16.562 -0.545 1 98.88 195 ALA A CA 1
ATOM 1498 C C . ALA A 1 195 ? -6.5 -16.469 -1.819 1 98.88 195 ALA A C 1
ATOM 1500 O O . ALA A 1 195 ? -7.043 -16.344 -2.918 1 98.88 195 ALA A O 1
ATOM 1501 N N . SER A 1 196 ? -5.23 -16.469 -1.722 1 98.38 196 SER A N 1
ATOM 1502 C CA . SER A 1 196 ? -4.25 -16.609 -2.791 1 98.38 196 SER A CA 1
ATOM 1503 C C . SER A 1 196 ? -2.998 -17.328 -2.295 1 98.38 196 SER A C 1
ATOM 1505 O O . SER A 1 196 ? -2.781 -17.453 -1.087 1 98.38 196 SER A O 1
ATOM 1507 N N . GLY A 1 197 ? -2.264 -17.906 -3.209 1 98.38 197 GLY A N 1
ATOM 1508 C CA . GLY A 1 197 ? -1 -18.531 -2.873 1 98.38 197 GLY A CA 1
ATOM 1509 C C . GLY A 1 197 ? -1.155 -19.719 -1.933 1 98.38 197 GLY A C 1
ATOM 1510 O O . GLY A 1 197 ? -2.059 -20.531 -2.102 1 98.38 197 GLY A O 1
ATOM 1511 N N . ILE A 1 198 ? -0.296 -19.797 -0.934 1 97.88 198 ILE A N 1
ATOM 1512 C CA . ILE A 1 198 ? -0.244 -20.953 -0.051 1 97.88 198 ILE A CA 1
ATOM 1513 C C . ILE A 1 198 ? -1.472 -20.969 0.856 1 97.88 198 ILE A C 1
ATOM 1515 O O . ILE A 1 198 ? -1.791 -21.984 1.465 1 97.88 198 ILE A O 1
ATOM 1519 N N . MET A 1 199 ? -2.193 -19.875 0.932 1 98.69 199 MET A N 1
ATOM 1520 C CA . MET A 1 199 ? -3.328 -19.797 1.847 1 98.69 199 MET A CA 1
ATOM 1521 C C . MET A 1 199 ? -4.559 -20.469 1.253 1 98.69 199 MET A C 1
ATOM 1523 O O . MET A 1 199 ? -5.531 -20.734 1.962 1 98.69 199 MET A O 1
ATOM 1527 N N . VAL A 1 200 ? -4.535 -20.734 -0.05 1 98.81 200 VAL A N 1
ATOM 1528 C CA . VAL A 1 200 ? -5.656 -21.422 -0.684 1 98.81 200 VAL A CA 1
ATOM 1529 C C . VAL A 1 200 ? -5.836 -22.797 -0.057 1 98.81 200 VAL A C 1
ATOM 1531 O O . VAL A 1 200 ? -6.961 -23.203 0.243 1 98.81 200 VAL A O 1
ATOM 1534 N N . GLU A 1 201 ? -4.715 -23.484 0.146 1 98.44 201 GLU A N 1
ATOM 1535 C CA . GLU A 1 201 ? -4.785 -24.781 0.813 1 98.44 201 GLU A CA 1
ATOM 1536 C C . GLU A 1 201 ? -5.402 -24.656 2.203 1 98.44 201 GLU A C 1
ATOM 1538 O O . GLU A 1 201 ? -6.246 -25.469 2.588 1 98.44 201 GLU A O 1
ATOM 1543 N N . GLN A 1 202 ? -4.953 -23.672 2.957 1 98.75 202 GLN A N 1
ATOM 1544 C CA . GLN A 1 202 ? -5.457 -23.453 4.309 1 98.75 202 GLN A CA 1
ATOM 1545 C C . GLN A 1 202 ? -6.945 -23.109 4.297 1 98.75 202 GLN A C 1
ATOM 1547 O O . GLN A 1 202 ? -7.695 -23.562 5.168 1 98.75 202 GLN A O 1
ATOM 1552 N N . ALA A 1 203 ? -7.324 -22.328 3.34 1 98.88 203 ALA A N 1
ATOM 1553 C CA . ALA A 1 203 ? -8.734 -21.969 3.199 1 98.88 203 ALA A CA 1
ATOM 1554 C C . ALA A 1 203 ? -9.586 -23.203 2.92 1 98.88 203 ALA A C 1
ATOM 1556 O O . ALA A 1 203 ? -10.68 -23.344 3.479 1 98.88 203 ALA A O 1
ATOM 1557 N N . LEU A 1 204 ? -9.109 -24.062 2.023 1 98.81 204 LEU A N 1
ATOM 1558 C CA . LEU A 1 204 ? -9.844 -25.281 1.697 1 98.81 204 LEU A CA 1
ATOM 1559 C C . LEU A 1 204 ? -9.953 -26.188 2.916 1 98.81 204 LEU A C 1
ATOM 1561 O O . LEU A 1 204 ? -11.023 -26.734 3.189 1 98.81 204 LEU A O 1
ATOM 1565 N N . LYS A 1 205 ? -8.836 -26.328 3.672 1 98.69 205 LYS A N 1
ATOM 1566 C CA . LYS A 1 205 ? -8.859 -27.109 4.906 1 98.69 205 LYS A CA 1
ATOM 1567 C C . LYS A 1 205 ? -9.852 -26.531 5.906 1 98.69 205 LYS A C 1
ATOM 1569 O O . LYS A 1 205 ? -10.609 -27.266 6.543 1 98.69 205 LYS A O 1
ATOM 1574 N N . ALA A 1 206 ? -9.805 -25.219 6.066 1 98.88 206 ALA A N 1
ATOM 1575 C CA . ALA A 1 206 ? -10.734 -24.562 6.969 1 98.88 206 ALA A CA 1
ATOM 1576 C C . ALA A 1 206 ? -12.18 -24.781 6.531 1 98.88 206 ALA A C 1
ATOM 1578 O O . ALA A 1 206 ? -13.055 -25.031 7.363 1 98.88 206 ALA A O 1
ATOM 1579 N N . ALA A 1 207 ? -12.414 -24.672 5.23 1 98.81 207 ALA A N 1
ATOM 1580 C CA . ALA A 1 207 ? -13.75 -24.891 4.695 1 98.81 207 ALA A CA 1
ATOM 1581 C C . ALA A 1 207 ? -14.25 -26.312 5.012 1 98.81 207 ALA A C 1
ATOM 1583 O O . ALA A 1 207 ? -15.422 -26.5 5.344 1 98.81 207 ALA A O 1
ATOM 1584 N N . ASP A 1 208 ? -13.383 -27.312 4.887 1 98.62 208 ASP A N 1
ATOM 1585 C CA . ASP A 1 208 ? -13.727 -28.688 5.238 1 98.62 208 ASP A CA 1
ATOM 1586 C C . ASP A 1 208 ? -14.156 -28.797 6.699 1 98.62 208 ASP A C 1
ATOM 1588 O O . ASP A 1 208 ? -15.156 -29.438 7.016 1 98.62 208 ASP A O 1
ATOM 1592 N N . GLN A 1 209 ? -13.398 -28.156 7.535 1 98.5 209 GLN A N 1
ATOM 1593 C CA . GLN A 1 209 ? -13.695 -28.188 8.961 1 98.5 209 GLN A CA 1
ATOM 1594 C C . GLN A 1 209 ? -15.023 -27.5 9.266 1 98.5 209 GLN A C 1
ATOM 1596 O O . GLN A 1 209 ? -15.82 -28 10.07 1 98.5 209 GLN A O 1
ATOM 1601 N N . LEU A 1 210 ? -15.266 -26.391 8.656 1 98.44 210 LEU A N 1
ATOM 1602 C CA . LEU A 1 210 ? -16.5 -25.641 8.867 1 98.44 210 LEU A CA 1
ATOM 1603 C C . LEU A 1 210 ? -17.703 -26.406 8.328 1 98.44 210 LEU A C 1
ATOM 1605 O O . LEU A 1 210 ? -18.781 -26.375 8.93 1 98.44 210 LEU A O 1
ATOM 1609 N N . GLU A 1 211 ? -17.531 -27.078 7.168 1 97.5 211 GLU A N 1
ATOM 1610 C CA . GLU A 1 211 ? -18.594 -27.906 6.617 1 97.5 211 GLU A CA 1
ATOM 1611 C C . GLU A 1 211 ? -19.016 -28.984 7.605 1 97.5 211 GLU A C 1
ATOM 1613 O O . GLU A 1 211 ? -20.203 -29.281 7.738 1 97.5 211 GLU A O 1
ATOM 1618 N N . ALA A 1 212 ? -18.031 -29.531 8.219 1 97.56 212 ALA A N 1
ATOM 1619 C CA . ALA A 1 212 ? -18.297 -30.547 9.234 1 97.56 212 ALA A CA 1
ATOM 1620 C C . ALA A 1 212 ? -19.125 -29.984 10.383 1 97.56 212 ALA A C 1
ATOM 1622 O O . ALA A 1 212 ? -19.797 -30.719 11.102 1 97.56 212 ALA A O 1
ATOM 1623 N N . GLN A 1 213 ? -19.156 -28.734 10.531 1 96.25 213 GLN A N 1
ATOM 1624 C CA . GLN A 1 213 ? -19.922 -28.047 11.57 1 96.25 213 GLN A CA 1
ATOM 1625 C C . GLN A 1 213 ? -21.234 -27.484 11.008 1 96.25 213 GLN A C 1
ATOM 1627 O O . GLN A 1 213 ? -21.922 -26.719 11.68 1 96.25 213 GLN A O 1
ATOM 1632 N N . GLY A 1 214 ? -21.5 -27.75 9.75 1 97.12 214 GLY A N 1
ATOM 1633 C CA . GLY A 1 214 ? -22.766 -27.359 9.141 1 97.12 214 GLY A CA 1
ATOM 1634 C C . GLY A 1 214 ? -22.719 -26 8.477 1 97.12 214 GLY A C 1
ATOM 1635 O O . GLY A 1 214 ? -23.75 -25.391 8.195 1 97.12 214 GLY A O 1
ATOM 1636 N N . VAL A 1 215 ? -21.562 -25.453 8.32 1 97.81 215 VAL A N 1
ATOM 1637 C CA . VAL A 1 215 ? -21.406 -24.156 7.688 1 97.81 215 VAL A CA 1
ATOM 1638 C C . VAL A 1 215 ? -20.969 -24.328 6.234 1 97.81 215 VAL A C 1
ATOM 1640 O O . VAL A 1 215 ? -19.938 -24.953 5.957 1 97.81 215 VAL A O 1
ATOM 1643 N N . SER A 1 216 ? -21.75 -23.859 5.289 1 98.19 216 SER A N 1
ATOM 1644 C CA . SER A 1 216 ? -21.453 -23.906 3.863 1 98.19 216 SER A CA 1
ATOM 1645 C C . SER A 1 216 ? -20.562 -22.75 3.43 1 98.19 216 SER A C 1
ATOM 1647 O O . SER A 1 216 ? -21.016 -21.594 3.402 1 98.19 216 SER A O 1
ATOM 1649 N N . VAL A 1 217 ? -19.344 -23.062 3.031 1 98.5 217 VAL A N 1
ATOM 1650 C CA . VAL A 1 217 ? -18.359 -22.016 2.795 1 98.5 217 VAL A CA 1
ATOM 1651 C C . VAL A 1 217 ? -17.938 -22.016 1.328 1 98.5 217 VAL A C 1
ATOM 1653 O O . VAL A 1 217 ? -17.578 -23.062 0.783 1 98.5 217 VAL A O 1
ATOM 1656 N N . GLN A 1 218 ? -18.062 -20.875 0.648 1 98.81 218 GLN A N 1
ATOM 1657 C CA . GLN A 1 218 ? -17.453 -20.656 -0.657 1 98.81 218 GLN A CA 1
ATOM 1658 C C . GLN A 1 218 ? -15.953 -20.391 -0.521 1 98.81 218 GLN A C 1
ATOM 1660 O O . GLN A 1 218 ? -15.531 -19.656 0.377 1 98.81 218 GLN A O 1
ATOM 1665 N N . VAL A 1 219 ? -15.109 -21 -1.346 1 98.94 219 VAL A N 1
ATOM 1666 C CA . VAL A 1 219 ? -13.672 -20.75 -1.37 1 98.94 219 VAL A CA 1
ATOM 1667 C C . VAL A 1 219 ? -13.266 -20.234 -2.752 1 98.94 219 VAL A C 1
ATOM 1669 O O . VAL A 1 219 ? -13.539 -20.891 -3.764 1 98.94 219 VAL A O 1
ATOM 1672 N N . ILE A 1 220 ? -12.68 -19.094 -2.809 1 98.94 220 ILE A N 1
ATOM 1673 C CA . ILE A 1 220 ? -12.211 -18.5 -4.051 1 98.94 220 ILE A CA 1
ATOM 1674 C C . ILE A 1 220 ? -10.695 -18.312 -3.994 1 98.94 220 ILE A C 1
ATOM 1676 O O . ILE A 1 220 ? -10.156 -17.812 -3.006 1 98.94 220 ILE A O 1
ATOM 1680 N N . ASP A 1 221 ? -10 -18.828 -4.969 1 98.94 221 ASP A N 1
ATOM 1681 C CA . ASP A 1 221 ? -8.609 -18.469 -5.234 1 98.94 221 ASP A CA 1
ATOM 1682 C C . ASP A 1 221 ? -8.508 -17.234 -6.117 1 98.94 221 ASP A C 1
ATOM 1684 O O . ASP A 1 221 ? -8.695 -17.312 -7.336 1 98.94 221 ASP A O 1
ATOM 1688 N N . LEU A 1 222 ? -8.297 -16.094 -5.539 1 98.94 222 LEU A N 1
ATOM 1689 C CA . LEU A 1 222 ? -8.094 -14.852 -6.285 1 98.94 222 LEU A CA 1
ATOM 1690 C C . LEU A 1 222 ? -6.617 -14.625 -6.578 1 98.94 222 LEU A C 1
ATOM 1692 O O . LEU A 1 222 ? -5.941 -13.898 -5.855 1 98.94 222 LEU A O 1
ATOM 1696 N N . PHE A 1 223 ? -6.164 -15.18 -7.699 1 98.81 223 PHE A N 1
ATOM 1697 C CA . PHE A 1 223 ? -4.723 -15.211 -7.938 1 98.81 223 PHE A CA 1
ATOM 1698 C C . PHE A 1 223 ? -4.285 -13.984 -8.742 1 98.81 223 PHE A C 1
ATOM 1700 O O . PHE A 1 223 ? -3.09 -13.695 -8.828 1 98.81 223 PHE A O 1
ATOM 1707 N N . ARG A 1 224 ? -5.16 -13.281 -9.438 1 98.81 224 ARG A N 1
ATOM 1708 C CA . ARG A 1 224 ? -4.863 -11.953 -9.961 1 98.81 224 ARG A CA 1
ATOM 1709 C C . ARG A 1 224 ? -5.387 -10.859 -9.031 1 98.81 224 ARG A C 1
ATOM 1711 O O . ARG A 1 224 ? -6.574 -10.531 -9.055 1 98.81 224 ARG A O 1
ATOM 1718 N N . ILE A 1 225 ? -4.527 -10.281 -8.32 1 98.5 225 ILE A N 1
ATOM 1719 C CA . ILE A 1 225 ? -4.855 -9.336 -7.262 1 98.5 225 ILE A CA 1
ATOM 1720 C C . ILE A 1 225 ? -5.105 -7.949 -7.863 1 98.5 225 ILE A C 1
ATOM 1722 O O . ILE A 1 225 ? -5.852 -7.148 -7.297 1 98.5 225 ILE A O 1
ATOM 1726 N N . LYS A 1 226 ? -4.477 -7.734 -8.969 1 98.44 226 LYS A N 1
ATOM 1727 C CA . LYS A 1 226 ? -4.641 -6.484 -9.703 1 98.44 226 LYS A CA 1
ATOM 1728 C C . LYS A 1 226 ? -4.441 -6.699 -11.203 1 98.44 226 LYS A C 1
ATOM 1730 O O . LYS A 1 226 ? -3.387 -7.168 -11.633 1 98.44 226 LYS A O 1
ATOM 1735 N N . PRO A 1 227 ? -5.359 -6.305 -12.023 1 98.19 227 PRO A N 1
ATOM 1736 C CA . PRO A 1 227 ? -6.699 -5.867 -11.633 1 98.19 227 PRO A CA 1
ATOM 1737 C C . PRO A 1 227 ? -7.598 -7.027 -11.211 1 98.19 227 PRO A C 1
ATOM 1739 O O . PRO A 1 227 ? -7.418 -8.156 -11.672 1 98.19 227 PRO A O 1
ATOM 1742 N N . ILE A 1 228 ? -8.547 -6.715 -10.367 1 98.62 228 ILE A N 1
ATOM 1743 C CA . ILE A 1 228 ? -9.555 -7.684 -9.961 1 98.62 228 ILE A CA 1
ATOM 1744 C C . ILE A 1 228 ? -10.648 -7.77 -11.023 1 98.62 228 ILE A C 1
ATOM 1746 O O . ILE A 1 228 ? -11.07 -6.746 -11.57 1 98.62 228 ILE A O 1
ATOM 1750 N N . HIS A 1 229 ? -10.992 -8.938 -11.32 1 98.62 229 HIS A N 1
ATOM 1751 C CA . HIS A 1 229 ? -12.039 -9.141 -12.32 1 98.62 229 HIS A CA 1
ATOM 1752 C C . HIS A 1 229 ? -13.367 -8.539 -11.859 1 98.62 229 HIS A C 1
ATOM 1754 O O . HIS A 1 229 ? -13.695 -8.578 -10.672 1 98.62 229 HIS A O 1
ATOM 1760 N N . GLU A 1 230 ? -14.141 -8.102 -12.758 1 97.69 230 GLU A N 1
ATOM 1761 C CA . GLU A 1 230 ? -15.383 -7.391 -12.461 1 97.69 230 GLU A CA 1
ATOM 1762 C C . GLU A 1 230 ? -16.406 -8.312 -11.812 1 97.69 230 GLU A C 1
ATOM 1764 O O . GLU A 1 230 ? -17.297 -7.855 -11.086 1 97.69 230 GLU A O 1
ATOM 1769 N N . ASP A 1 231 ? -16.266 -9.625 -11.914 1 98.31 231 ASP A N 1
ATOM 1770 C CA . ASP A 1 231 ? -17.219 -10.602 -11.383 1 98.31 231 ASP A CA 1
ATOM 1771 C C . ASP A 1 231 ? -17.109 -10.703 -9.867 1 98.31 231 ASP A C 1
ATOM 1773 O O . ASP A 1 231 ? -18.031 -11.188 -9.203 1 98.31 231 ASP A O 1
ATOM 1777 N N . ILE A 1 232 ? -16.047 -10.344 -9.336 1 98.81 232 ILE A N 1
ATOM 1778 C CA . ILE A 1 232 ? -15.711 -10.688 -7.961 1 98.81 232 ILE A CA 1
ATOM 1779 C C . ILE A 1 232 ? -16.688 -10 -7.008 1 98.81 232 ILE A C 1
ATOM 1781 O O . ILE A 1 232 ? -17.141 -10.602 -6.035 1 98.81 232 ILE A O 1
ATOM 1785 N N . SER A 1 233 ? -17.031 -8.773 -7.293 1 98.44 233 SER A N 1
ATOM 1786 C CA . SER A 1 233 ? -17.953 -8.062 -6.41 1 98.44 233 SER A CA 1
ATOM 1787 C C . SER A 1 233 ? -19.266 -8.82 -6.254 1 98.44 233 SER A C 1
ATOM 1789 O O . SER A 1 233 ? -19.766 -8.992 -5.141 1 98.44 233 SER A O 1
ATOM 1791 N N . ALA A 1 234 ? -19.766 -9.297 -7.363 1 98.19 234 ALA A N 1
ATOM 1792 C CA . ALA A 1 234 ? -21.031 -10.039 -7.336 1 98.19 234 ALA A CA 1
ATOM 1793 C C . ALA A 1 234 ? -20.859 -11.375 -6.629 1 98.19 234 ALA A C 1
ATOM 1795 O O . ALA A 1 234 ? -21.766 -11.812 -5.906 1 98.19 234 ALA A O 1
ATOM 1796 N N . LEU A 1 235 ? -19.75 -12.031 -6.777 1 98.44 235 LEU A N 1
ATOM 1797 C CA . LEU A 1 235 ? -19.5 -13.328 -6.172 1 98.44 235 LEU A CA 1
ATOM 1798 C C . LEU A 1 235 ? -19.391 -13.211 -4.656 1 98.44 235 LEU A C 1
ATOM 1800 O O . LEU A 1 235 ? -19.656 -14.18 -3.936 1 98.44 235 LEU A O 1
ATOM 1804 N N . LEU A 1 236 ? -19.031 -12.062 -4.176 1 98.62 236 LEU A N 1
ATOM 1805 C CA . LEU A 1 236 ? -18.781 -11.859 -2.754 1 98.62 236 LEU A CA 1
ATOM 1806 C C . LEU A 1 236 ? -20.016 -11.297 -2.062 1 98.62 236 LEU A C 1
ATOM 1808 O O . LEU A 1 236 ? -20.172 -11.422 -0.844 1 98.62 236 LEU A O 1
ATOM 1812 N N . SER A 1 237 ? -20.922 -10.703 -2.789 1 98 237 SER A N 1
ATOM 1813 C CA . SER A 1 237 ? -21.984 -9.875 -2.236 1 98 237 SER A CA 1
ATOM 1814 C C . SER A 1 237 ? -22.969 -10.711 -1.438 1 98 237 SER A C 1
ATOM 1816 O O . SER A 1 237 ? -23.344 -11.82 -1.854 1 98 237 SER A O 1
ATOM 1818 N N . GLY A 1 238 ? -23.391 -10.172 -0.27 1 96.88 238 GLY A N 1
ATOM 1819 C CA . GLY A 1 238 ? -24.547 -10.703 0.442 1 96.88 238 GLY A CA 1
ATOM 1820 C C . GLY A 1 238 ? -24.156 -11.672 1.547 1 96.88 238 GLY A C 1
ATOM 1821 O O . GLY A 1 238 ? -25.031 -12.203 2.244 1 96.88 238 GLY A O 1
ATOM 1822 N N . ARG A 1 239 ? -22.922 -11.977 1.708 1 96.44 239 ARG A N 1
ATOM 1823 C CA . ARG A 1 239 ? -22.453 -12.844 2.783 1 96.44 239 ARG A CA 1
ATOM 1824 C C . ARG A 1 239 ? -21.109 -12.375 3.326 1 96.44 239 ARG A C 1
ATOM 1826 O O . ARG A 1 239 ? -20.359 -11.695 2.625 1 96.44 239 ARG A O 1
ATOM 1833 N N . PRO A 1 240 ? -20.797 -12.82 4.594 1 98.38 240 PRO A N 1
ATOM 1834 C CA . PRO A 1 240 ? -19.5 -12.414 5.156 1 98.38 240 PRO A CA 1
ATOM 1835 C C . PRO A 1 240 ? -18.312 -12.969 4.371 1 98.38 240 PRO A 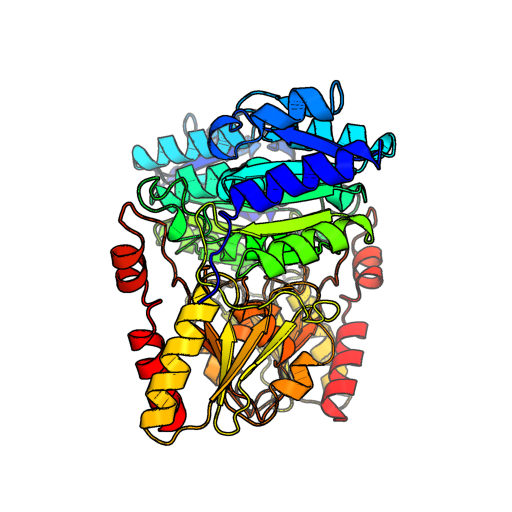C 1
ATOM 1837 O O . PRO A 1 240 ? -18.359 -14.117 3.914 1 98.38 240 PRO A O 1
ATOM 1840 N N . VAL A 1 241 ? -17.359 -12.141 4.191 1 98.88 241 VAL A N 1
ATOM 1841 C CA . VAL A 1 241 ? -16.141 -12.516 3.479 1 98.88 241 VAL A CA 1
ATOM 1842 C C . VAL A 1 241 ? -14.961 -12.477 4.434 1 98.88 241 VAL A C 1
ATOM 1844 O O . VAL A 1 241 ? -14.82 -11.539 5.23 1 98.88 241 VAL A O 1
ATOM 1847 N N . LEU A 1 242 ? -14.156 -13.477 4.48 1 98.88 242 LEU A N 1
ATOM 1848 C CA . LEU A 1 242 ? -12.875 -13.523 5.176 1 98.88 242 LEU A CA 1
ATOM 1849 C C . LEU A 1 242 ? -11.727 -13.703 4.188 1 98.88 242 LEU A C 1
ATOM 1851 O O . LEU A 1 242 ? -11.617 -14.742 3.539 1 98.88 242 LEU A O 1
ATOM 1855 N N . THR A 1 243 ? -10.961 -12.664 3.996 1 98.94 243 THR A N 1
ATOM 1856 C CA . THR A 1 243 ? -9.758 -12.805 3.188 1 98.94 243 THR A CA 1
ATOM 1857 C C . THR A 1 243 ? -8.617 -13.391 4.016 1 98.94 243 THR A C 1
ATOM 1859 O O . THR A 1 243 ? -8.477 -13.07 5.199 1 98.94 243 THR A O 1
ATOM 1862 N N . VAL A 1 244 ? -7.82 -14.258 3.457 1 98.81 244 VAL A N 1
ATOM 1863 C CA . VAL A 1 244 ? -6.684 -14.875 4.137 1 98.81 244 VAL A CA 1
ATOM 1864 C C . VAL A 1 244 ? -5.441 -14.789 3.252 1 98.81 244 VAL A C 1
ATOM 1866 O O . VAL A 1 244 ? -5.422 -15.336 2.146 1 98.81 244 VAL A O 1
ATOM 1869 N N . GLU A 1 245 ? -4.426 -14.156 3.75 1 98.62 245 GLU A N 1
ATOM 1870 C CA . GLU A 1 245 ? -3.25 -13.938 2.912 1 98.62 245 GLU A CA 1
ATOM 1871 C C . GLU A 1 245 ? -1.963 -14.086 3.715 1 98.62 245 GLU A C 1
ATOM 1873 O O . GLU A 1 245 ? -1.914 -13.734 4.895 1 98.62 245 GLU A O 1
ATOM 1878 N N . ASN A 1 246 ? -0.954 -14.703 3.07 1 98.06 246 ASN A N 1
ATOM 1879 C CA . ASN A 1 246 ? 0.426 -14.758 3.539 1 98.06 246 ASN A CA 1
ATOM 1880 C C . ASN A 1 246 ? 1.174 -13.469 3.221 1 98.06 246 ASN A C 1
ATOM 1882 O O . ASN A 1 246 ? 2.213 -13.492 2.559 1 98.06 246 ASN A O 1
ATOM 1886 N N . HIS A 1 247 ? 0.617 -12.32 3.635 1 97.88 247 HIS A N 1
ATOM 1887 C CA . HIS A 1 247 ? 1.022 -10.938 3.396 1 97.88 247 HIS A CA 1
ATOM 1888 C C . HIS A 1 247 ? 0.484 -10.016 4.48 1 97.88 247 HIS A C 1
ATOM 1890 O O . HIS A 1 247 ? -0.448 -10.375 5.203 1 97.88 247 HIS A O 1
ATOM 1896 N N . ASN A 1 248 ? 1.099 -8.852 4.609 1 96.69 248 ASN A N 1
ATOM 1897 C CA . ASN A 1 248 ? 0.546 -7.805 5.461 1 96.69 248 ASN A CA 1
ATOM 1898 C C . ASN A 1 248 ? -0.934 -7.57 5.176 1 96.69 248 ASN A C 1
ATOM 1900 O O . ASN A 1 248 ? -1.351 -7.547 4.016 1 96.69 248 ASN A O 1
ATOM 1904 N N . ARG A 1 249 ? -1.721 -7.363 6.262 1 96.31 249 ARG A N 1
ATOM 1905 C CA . ARG A 1 249 ? -3.137 -7.055 6.086 1 96.31 249 ARG A CA 1
ATOM 1906 C C . ARG A 1 249 ? -3.322 -5.719 5.371 1 96.31 249 ARG A C 1
ATOM 1908 O O . ARG A 1 249 ? -4.375 -5.469 4.777 1 96.31 249 ARG A O 1
ATOM 1915 N N . ILE A 1 250 ? -2.295 -4.918 5.516 1 97.44 250 ILE A N 1
ATOM 1916 C CA . ILE A 1 250 ? -2.32 -3.604 4.887 1 97.44 250 ILE A CA 1
ATOM 1917 C C . ILE A 1 250 ? -1.749 -3.697 3.475 1 97.44 250 ILE A C 1
ATOM 1919 O O . ILE A 1 250 ? -0.642 -4.203 3.277 1 97.44 250 ILE A O 1
ATOM 1923 N N . GLY A 1 251 ? -2.555 -3.307 2.514 1 97.88 251 GLY A N 1
ATOM 1924 C CA . GLY A 1 251 ? -2.051 -3.07 1.171 1 97.88 251 GLY A CA 1
ATOM 1925 C C . GLY A 1 251 ? -2.193 -4.273 0.26 1 97.88 251 GLY A C 1
ATOM 1926 O O . GLY A 1 251 ? -2.076 -4.152 -0.961 1 97.88 251 GLY A O 1
ATOM 1927 N N . GLY A 1 252 ? -2.457 -5.461 0.834 1 97.94 252 GLY A N 1
ATOM 1928 C CA . GLY A 1 252 ? -2.471 -6.688 0.054 1 97.94 252 GLY A CA 1
ATOM 1929 C C . GLY A 1 252 ? -3.861 -7.09 -0.399 1 97.94 252 GLY A C 1
ATOM 1930 O O . GLY A 1 252 ? -4.652 -6.246 -0.822 1 97.94 252 GLY A O 1
ATOM 1931 N N . LEU A 1 253 ? -4.098 -8.398 -0.406 1 98.56 253 LEU A N 1
ATOM 1932 C CA . LEU A 1 253 ? -5.355 -8.992 -0.849 1 98.56 253 LEU A CA 1
ATOM 1933 C C . LEU A 1 253 ? -6.523 -8.445 -0.037 1 98.56 253 LEU A C 1
ATOM 1935 O O . LEU A 1 253 ? -7.535 -8.023 -0.604 1 98.56 253 LEU A O 1
ATOM 1939 N N . GLY A 1 254 ? -6.387 -8.453 1.256 1 98.62 254 GLY A N 1
ATOM 1940 C CA . GLY A 1 254 ? -7.453 -7.977 2.125 1 98.62 254 GLY A CA 1
ATOM 1941 C C . GLY A 1 254 ? -7.848 -6.539 1.854 1 98.62 254 GLY A C 1
ATOM 1942 O O . GLY A 1 254 ? -9.031 -6.223 1.743 1 98.62 254 GLY A O 1
ATOM 1943 N N . SER A 1 255 ? -6.852 -5.668 1.739 1 98.62 255 SER A N 1
ATOM 1944 C CA . SER A 1 255 ? -7.109 -4.262 1.445 1 98.62 255 SER A CA 1
ATOM 1945 C C . SER A 1 255 ? -7.832 -4.098 0.111 1 98.62 255 SER A C 1
ATOM 1947 O O . SER A 1 255 ? -8.758 -3.289 -0.008 1 98.62 255 SER A O 1
ATOM 1949 N N . SER A 1 256 ? -7.41 -4.859 -0.875 1 98.75 256 SER A N 1
ATOM 1950 C CA . SER A 1 256 ? -8.016 -4.758 -2.199 1 98.75 256 SER A CA 1
ATOM 1951 C C . SER A 1 256 ? -9.492 -5.121 -2.16 1 98.75 256 SER A C 1
ATOM 1953 O O . SER A 1 256 ? -10.312 -4.504 -2.848 1 98.75 256 SER A O 1
ATOM 1955 N N . ILE A 1 257 ? -9.844 -6.086 -1.37 1 98.88 257 ILE A N 1
ATOM 1956 C CA . ILE A 1 257 ? -11.234 -6.52 -1.277 1 98.88 257 ILE A CA 1
ATOM 1957 C C . ILE A 1 257 ? -12.031 -5.508 -0.461 1 98.88 257 ILE A C 1
ATOM 1959 O O . ILE A 1 257 ? -13.188 -5.211 -0.787 1 98.88 257 ILE A O 1
ATOM 1963 N N . CYS A 1 258 ? -11.43 -4.973 0.622 1 98.81 258 CYS A N 1
ATOM 1964 C CA . CYS A 1 258 ? -12.094 -3.896 1.349 1 98.81 258 CYS A CA 1
ATOM 1965 C C . CYS A 1 258 ? -12.43 -2.736 0.419 1 98.81 258 CYS A C 1
ATOM 1967 O O . CYS A 1 258 ? -13.531 -2.191 0.474 1 98.81 258 CYS A O 1
ATOM 1969 N N . GLU A 1 259 ? -11.5 -2.377 -0.402 1 98.75 259 GLU A N 1
ATOM 1970 C CA . GLU A 1 259 ? -11.703 -1.308 -1.374 1 98.75 259 GLU A CA 1
ATOM 1971 C C . GLU A 1 259 ? -12.836 -1.654 -2.344 1 98.75 259 GLU A C 1
ATOM 1973 O O . GLU A 1 259 ? -13.703 -0.825 -2.615 1 98.75 259 GLU A O 1
ATOM 1978 N N . LEU A 1 260 ? -12.789 -2.871 -2.861 1 98.69 260 LEU A N 1
ATOM 1979 C CA . LEU A 1 260 ? -13.742 -3.332 -3.865 1 98.69 260 LEU A CA 1
ATOM 1980 C C . LEU A 1 260 ? -15.164 -3.318 -3.314 1 98.69 260 LEU A C 1
ATOM 1982 O O . LEU A 1 260 ? -16.109 -2.965 -4.027 1 98.69 260 LEU A O 1
ATOM 1986 N N . MET A 1 261 ? -15.297 -3.691 -2.025 1 98.69 261 MET A N 1
ATOM 1987 C CA . MET A 1 261 ? -16.625 -3.916 -1.45 1 98.69 261 MET A CA 1
ATOM 1988 C C . MET A 1 261 ? -17.062 -2.723 -0.61 1 98.69 261 MET A C 1
ATOM 1990 O O . MET A 1 261 ? -18.062 -2.797 0.107 1 98.69 261 MET A O 1
ATOM 1994 N N . ALA A 1 262 ? -16.375 -1.619 -0.708 1 98.31 262 ALA A N 1
ATOM 1995 C CA . ALA A 1 262 ? -16.484 -0.494 0.216 1 98.31 262 ALA A CA 1
ATOM 1996 C C . ALA A 1 262 ? -17.891 0.105 0.172 1 98.31 262 ALA A C 1
ATOM 1998 O O . ALA A 1 262 ? -18.328 0.759 1.125 1 98.31 262 ALA A O 1
ATOM 1999 N N . THR A 1 263 ? -18.641 -0.073 -0.933 1 97.94 263 THR A N 1
ATOM 2000 C CA . THR A 1 263 ? -19.953 0.543 -1.048 1 97.94 263 THR A CA 1
ATOM 2001 C C . THR A 1 263 ? -21.047 -0.507 -0.926 1 97.94 263 THR A C 1
ATOM 2003 O O . THR A 1 263 ? -22.234 -0.185 -1.026 1 97.94 263 THR A O 1
ATOM 2006 N N . ASP A 1 264 ? -20.672 -1.769 -0.828 1 98.06 264 ASP A N 1
ATOM 2007 C CA . ASP A 1 264 ? -21.625 -2.838 -0.581 1 98.06 264 ASP A CA 1
ATOM 2008 C C . ASP A 1 264 ? -22 -2.904 0.897 1 98.06 264 ASP A C 1
ATOM 2010 O O . ASP A 1 264 ? -21.172 -3.229 1.744 1 98.06 264 ASP A O 1
ATOM 2014 N N . LEU A 1 265 ? -23.203 -2.695 1.234 1 97.56 265 LEU A N 1
ATOM 2015 C CA . LEU A 1 265 ? -23.625 -2.586 2.629 1 97.56 265 LEU A CA 1
ATOM 2016 C C . LEU A 1 265 ? -24.203 -3.906 3.125 1 97.56 265 LEU A C 1
ATOM 2018 O O . LEU A 1 265 ? -24.922 -3.932 4.125 1 97.56 265 LEU A O 1
ATOM 2022 N N . THR A 1 266 ? -23.953 -4.953 2.412 1 97.88 266 THR A N 1
ATOM 2023 C CA . THR A 1 266 ? -24.516 -6.242 2.809 1 97.88 266 THR A CA 1
ATOM 2024 C C . THR A 1 266 ? -23.391 -7.246 3.086 1 97.88 266 THR A C 1
ATOM 2026 O O . THR A 1 266 ? -23.656 -8.367 3.527 1 97.88 266 THR A O 1
ATOM 2029 N N . THR A 1 267 ? -22.172 -6.859 2.826 1 98.44 267 THR A N 1
ATOM 2030 C CA . THR A 1 267 ? -21.062 -7.809 2.828 1 98.44 267 THR A CA 1
ATOM 2031 C C . THR A 1 267 ? -19.953 -7.352 3.777 1 98.44 267 THR A C 1
ATOM 2033 O O . THR A 1 267 ? -19.047 -6.625 3.375 1 98.44 267 THR A O 1
ATOM 2036 N N . PRO A 1 268 ? -20.016 -7.801 5.055 1 98.44 268 PRO A N 1
ATOM 2037 C CA . PRO A 1 268 ? -18.859 -7.496 5.914 1 98.44 268 PRO A CA 1
ATOM 2038 C C . PRO A 1 268 ? -17.594 -8.227 5.48 1 98.44 268 PRO A C 1
ATOM 2040 O O . PRO A 1 268 ? -17.641 -9.398 5.109 1 98.44 268 PRO A O 1
ATOM 2043 N N . VAL A 1 269 ? -16.469 -7.555 5.434 1 98.75 269 VAL A N 1
ATOM 2044 C CA . VAL A 1 269 ? -15.188 -8.117 5.035 1 98.75 269 VAL A CA 1
ATOM 2045 C C . VAL A 1 269 ? -14.242 -8.156 6.234 1 98.75 269 VAL A C 1
ATOM 2047 O O . VAL A 1 269 ? -13.977 -7.121 6.852 1 98.75 269 VAL A O 1
ATOM 2050 N N . HIS A 1 270 ? -13.844 -9.289 6.633 1 98.69 270 HIS A N 1
ATOM 2051 C CA . HIS A 1 270 ? -12.797 -9.516 7.625 1 98.69 270 HIS A CA 1
ATOM 2052 C C . HIS A 1 270 ? -11.5 -9.969 6.965 1 98.69 270 HIS A C 1
ATOM 2054 O O . HIS A 1 270 ? -11.508 -10.422 5.816 1 98.69 270 HIS A O 1
ATOM 2060 N N . ARG A 1 271 ? -10.406 -9.844 7.754 1 98.69 271 ARG A N 1
ATOM 2061 C CA . ARG A 1 271 ? -9.117 -10.117 7.129 1 98.69 271 ARG A CA 1
ATOM 2062 C C . ARG A 1 271 ? -8.203 -10.898 8.078 1 98.69 271 ARG A C 1
ATOM 2064 O O . ARG A 1 271 ? -8.07 -10.539 9.25 1 98.69 271 ARG A O 1
ATOM 2071 N N . ILE A 1 272 ? -7.629 -11.891 7.566 1 98.62 272 ILE A N 1
ATOM 2072 C CA . ILE A 1 272 ? -6.496 -12.555 8.203 1 98.62 272 ILE A CA 1
ATOM 2073 C C . ILE A 1 272 ? -5.234 -12.328 7.375 1 98.62 272 ILE A C 1
ATOM 2075 O O . ILE A 1 272 ? -5.246 -12.508 6.156 1 98.62 272 ILE A O 1
ATOM 2079 N N . GLY A 1 273 ? -4.246 -11.922 7.871 1 98 273 GLY A N 1
ATOM 2080 C CA . GLY A 1 273 ? -2.912 -11.688 7.344 1 98 273 GLY A CA 1
ATOM 2081 C C . GLY A 1 273 ? -1.909 -11.297 8.414 1 98 273 GLY A C 1
ATOM 2082 O O . GLY A 1 273 ? -2.182 -11.438 9.609 1 98 273 GLY A O 1
ATOM 2083 N N . ILE A 1 274 ? -0.769 -10.844 8.008 1 97.75 274 ILE A N 1
ATOM 2084 C CA . ILE A 1 274 ? 0.262 -10.422 8.953 1 97.75 274 ILE A CA 1
ATOM 2085 C C . ILE A 1 274 ? -0.118 -9.086 9.578 1 97.75 274 ILE A C 1
ATOM 2087 O O . ILE A 1 274 ? -0.465 -8.141 8.867 1 97.75 274 ILE A O 1
ATOM 2091 N N . GLU A 1 275 ? -0.093 -9.055 10.812 1 95.5 275 GLU A N 1
ATOM 2092 C CA . GLU A 1 275 ? -0.501 -7.848 11.523 1 95.5 275 GLU A CA 1
ATOM 2093 C C . GLU A 1 275 ? 0.708 -7.09 12.062 1 95.5 275 GLU A C 1
ATOM 2095 O O . GLU A 1 275 ? 1.27 -7.469 13.094 1 95.5 275 GLU A O 1
ATOM 2100 N N . GLU A 1 276 ? 1.057 -6.027 11.43 1 93.62 276 GLU A N 1
ATOM 2101 C CA . GLU A 1 276 ? 2.076 -5.09 11.891 1 93.62 276 GLU A CA 1
ATOM 2102 C C . GLU A 1 276 ? 3.297 -5.824 12.438 1 93.62 276 GLU A C 1
ATOM 2104 O O . GLU A 1 276 ? 3.756 -5.539 13.547 1 93.62 276 GLU A O 1
ATOM 2109 N N . SER A 1 277 ? 3.805 -6.758 11.609 1 94.25 277 SER A N 1
ATOM 2110 C CA . SER A 1 277 ? 4.949 -7.559 12.039 1 94.25 277 SER A CA 1
ATOM 2111 C C . SER A 1 277 ? 5.969 -7.715 10.922 1 94.25 277 SER A C 1
ATOM 2113 O O . SER A 1 277 ? 5.609 -7.676 9.742 1 94.25 277 SER A O 1
ATOM 2115 N N . PHE A 1 278 ? 7.199 -7.887 11.414 1 92.69 278 PHE A N 1
ATOM 2116 C CA . PHE A 1 278 ? 8.289 -8.211 10.5 1 92.69 278 PHE A CA 1
ATOM 2117 C C . PHE A 1 278 ? 8.5 -9.719 10.43 1 92.69 278 PHE A C 1
ATOM 2119 O O . PHE A 1 278 ? 8.031 -10.461 11.297 1 92.69 278 PHE A O 1
ATOM 2126 N N . GLY A 1 279 ? 9.125 -10.125 9.391 1 89 279 GLY A N 1
ATOM 2127 C CA . GLY A 1 279 ? 9.477 -11.531 9.273 1 89 279 GLY A CA 1
ATOM 2128 C C . GLY A 1 279 ? 10.477 -11.984 10.32 1 89 279 GLY A C 1
ATOM 2129 O O . GLY A 1 279 ? 11.203 -11.164 10.891 1 89 279 GLY A O 1
ATOM 2130 N N . GLN A 1 280 ? 10.438 -13.273 10.641 1 86.81 280 GLN A N 1
ATOM 2131 C CA . GLN A 1 280 ? 11.391 -13.875 11.562 1 86.81 280 GLN A CA 1
ATOM 2132 C C . GLN A 1 280 ? 11.82 -15.258 11.078 1 86.81 280 GLN A C 1
ATOM 2134 O O . GLN A 1 280 ? 11.227 -15.812 10.156 1 86.81 280 GLN A O 1
ATOM 2139 N N . VAL A 1 281 ? 12.883 -15.75 11.664 1 85.44 281 VAL A N 1
ATOM 2140 C CA . VAL A 1 281 ? 13.422 -17.047 11.289 1 85.44 281 VAL A CA 1
ATOM 2141 C C . VAL A 1 281 ? 12.555 -18.156 11.875 1 85.44 281 VAL A C 1
ATOM 2143 O O . VAL A 1 281 ? 12.133 -18.078 13.031 1 85.44 281 VAL A O 1
ATOM 2146 N N . GLY A 1 282 ? 12.219 -19.219 11.07 1 89.62 282 GLY A N 1
ATOM 2147 C CA . GLY A 1 282 ? 11.477 -20.391 11.492 1 89.62 282 GLY A CA 1
ATOM 2148 C C . GLY A 1 282 ? 11.008 -21.266 10.336 1 89.62 282 GLY A C 1
ATOM 2149 O O . GLY A 1 282 ? 10.969 -20.797 9.188 1 89.62 282 GLY A O 1
ATOM 2150 N N . GLN A 1 283 ? 10.695 -22.484 10.703 1 92.25 283 GLN A N 1
ATOM 2151 C CA . GLN A 1 283 ? 10.086 -23.344 9.688 1 92.25 283 GLN A CA 1
ATOM 2152 C C . GLN A 1 283 ? 8.672 -22.875 9.344 1 92.25 283 GLN A C 1
ATOM 2154 O O . GLN A 1 283 ? 8.008 -22.234 10.164 1 92.25 283 GLN A O 1
ATOM 2159 N N . GLN A 1 284 ? 8.289 -23.172 8.148 1 92.88 284 GLN A N 1
ATOM 2160 C CA . GLN A 1 284 ? 7.02 -22.656 7.641 1 92.88 284 GLN A CA 1
ATOM 2161 C C . GLN A 1 284 ? 5.871 -22.984 8.586 1 92.88 284 GLN A C 1
ATOM 2163 O O . GLN A 1 284 ? 5.047 -22.125 8.898 1 92.88 284 GLN A O 1
ATOM 2168 N N . ALA A 1 285 ? 5.855 -24.25 9.047 1 93.94 285 ALA A N 1
ATOM 2169 C CA . ALA A 1 285 ? 4.762 -24.656 9.93 1 93.94 285 ALA A CA 1
ATOM 2170 C C . ALA A 1 285 ? 4.734 -23.812 11.195 1 93.94 285 ALA A C 1
ATOM 2172 O O . ALA A 1 285 ? 3.668 -23.391 11.641 1 93.94 285 ALA A O 1
ATOM 2173 N N . TYR A 1 286 ? 5.859 -23.562 11.758 1 95.19 286 TYR A N 1
ATOM 2174 C CA . TYR A 1 286 ? 5.984 -22.734 12.953 1 95.19 286 TYR A CA 1
ATOM 2175 C C . TYR A 1 286 ? 5.555 -21.297 12.664 1 95.19 286 TYR A C 1
ATOM 2177 O O . TYR A 1 286 ? 4.793 -20.703 13.43 1 95.19 286 TYR A O 1
ATOM 2185 N N . LEU A 1 287 ? 5.977 -20.781 11.57 1 95.56 287 LEU A N 1
ATOM 2186 C CA . LEU A 1 287 ? 5.684 -19.391 11.211 1 95.56 287 LEU A CA 1
ATOM 2187 C C . LEU A 1 287 ? 4.199 -19.203 10.922 1 95.56 287 LEU A C 1
ATOM 2189 O O . LEU A 1 287 ? 3.621 -18.172 11.258 1 95.56 287 LEU A O 1
ATOM 2193 N N . MET A 1 288 ? 3.619 -20.219 10.281 1 96.69 288 MET A N 1
ATOM 2194 C CA . MET A 1 288 ? 2.184 -20.172 10.016 1 96.69 288 MET A CA 1
ATOM 2195 C C . MET A 1 288 ?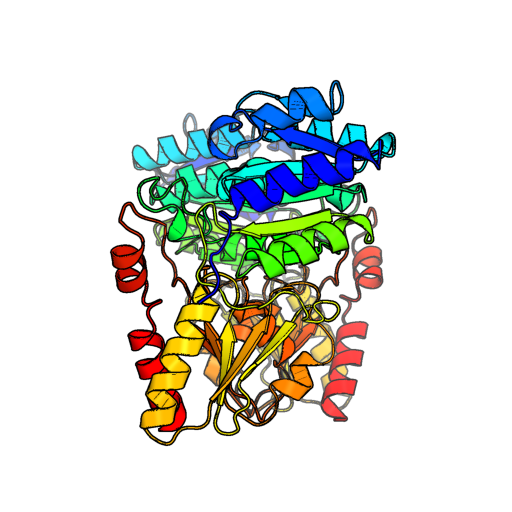 1.396 -20.047 11.32 1 96.69 288 MET A C 1
ATOM 2197 O O . MET A 1 288 ? 0.408 -19.312 11.383 1 96.69 288 MET A O 1
ATOM 2201 N N . ASP A 1 289 ? 1.852 -20.719 12.266 1 96.5 289 ASP A N 1
ATOM 2202 C CA . ASP A 1 289 ? 1.208 -20.672 13.578 1 96.5 289 ASP A CA 1
ATOM 2203 C C . ASP A 1 289 ? 1.456 -19.328 14.258 1 96.5 289 ASP A C 1
ATOM 2205 O O . ASP A 1 289 ? 0.525 -18.703 14.773 1 96.5 289 ASP A O 1
ATOM 2209 N N . VAL A 1 290 ? 2.682 -18.875 14.25 1 95.5 290 VAL A N 1
ATOM 2210 C CA . VAL A 1 290 ? 3.096 -17.641 14.906 1 95.5 290 VAL A CA 1
ATOM 2211 C C . VAL A 1 290 ? 2.305 -16.469 14.328 1 95.5 290 VAL A C 1
ATOM 2213 O O . VAL A 1 290 ? 1.884 -15.57 15.07 1 95.5 290 VAL A O 1
ATOM 2216 N N . TYR A 1 291 ? 2.043 -16.5 13.047 1 96.69 291 TYR A N 1
ATOM 2217 C CA . TYR A 1 291 ? 1.411 -15.359 12.391 1 96.69 291 TYR A CA 1
ATOM 2218 C C . TYR A 1 291 ? -0.086 -15.586 12.219 1 96.69 291 TYR A C 1
ATOM 2220 O O . TYR A 1 291 ? -0.783 -14.766 11.625 1 96.69 291 TYR A O 1
ATOM 2228 N N . GLY A 1 292 ? -0.634 -16.719 12.742 1 97.56 292 GLY A N 1
ATOM 2229 C CA . GLY A 1 292 ? -2.066 -16.969 12.719 1 97.56 292 GLY A CA 1
ATOM 2230 C C . GLY A 1 292 ? -2.6 -17.266 11.336 1 97.56 292 GLY A C 1
ATOM 2231 O O . GLY A 1 292 ? -3.65 -16.75 10.945 1 97.56 292 GLY A O 1
ATOM 2232 N N . LEU A 1 293 ? -1.889 -18.109 10.57 1 98.06 293 LEU A N 1
ATOM 2233 C CA . LEU A 1 293 ? -2.242 -18.312 9.164 1 98.06 293 LEU A CA 1
ATOM 2234 C C . LEU A 1 293 ? -2.773 -19.734 8.938 1 98.06 293 LEU A C 1
ATOM 2236 O O . LEU A 1 293 ? -3.109 -20.094 7.809 1 98.06 293 LEU A O 1
ATOM 2240 N N . THR A 1 294 ? -2.873 -20.531 10 1 98.38 294 THR A N 1
ATOM 2241 C CA . THR A 1 294 ? -3.273 -21.922 9.828 1 98.38 294 THR A CA 1
ATOM 2242 C C . THR A 1 294 ? -4.789 -22.031 9.664 1 98.38 294 THR A C 1
ATOM 2244 O O . THR A 1 294 ? -5.523 -21.109 9.992 1 98.38 294 THR A O 1
ATOM 2247 N N . ALA A 1 295 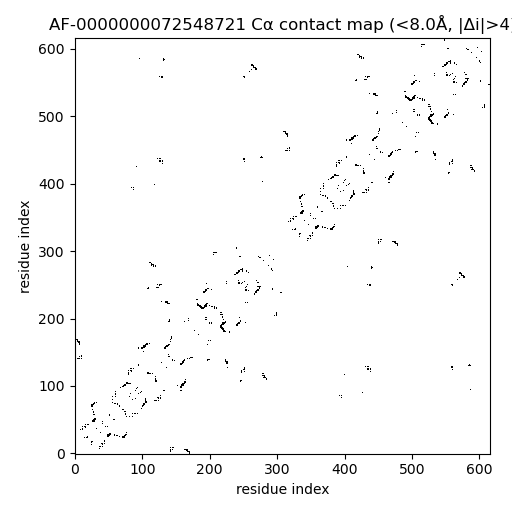? -5.195 -23.188 9.188 1 98.69 295 ALA A N 1
ATOM 2248 C CA . ALA A 1 295 ? -6.621 -23.453 9.016 1 98.69 295 ALA A CA 1
ATOM 2249 C C . ALA A 1 295 ? -7.371 -23.281 10.336 1 98.69 295 ALA A C 1
ATOM 2251 O O . ALA A 1 295 ? -8.516 -22.828 10.352 1 98.69 295 ALA A O 1
ATOM 2252 N N . GLU A 1 296 ? -6.758 -23.609 11.43 1 98.25 296 GLU A N 1
ATOM 2253 C CA . GLU A 1 296 ? -7.379 -23.5 12.75 1 98.25 296 GLU A CA 1
ATOM 2254 C C . GLU A 1 296 ? -7.723 -22.047 13.07 1 98.25 296 GLU A C 1
ATOM 2256 O O . GLU A 1 296 ? -8.797 -21.75 13.602 1 98.25 296 GLU A O 1
ATOM 2261 N N . TYR A 1 297 ? -6.836 -21.172 12.742 1 98.38 297 TYR A N 1
ATOM 2262 C CA . TYR A 1 297 ? -7.09 -19.766 12.977 1 98.38 297 TYR A CA 1
ATOM 2263 C C . TYR A 1 297 ? -8.211 -19.25 12.078 1 98.38 297 TYR A C 1
ATOM 2265 O O . TYR A 1 297 ? -9.031 -18.438 12.5 1 98.38 297 TYR A O 1
ATOM 2273 N N . ILE A 1 298 ? -8.211 -19.703 10.836 1 98.81 298 ILE A N 1
ATOM 2274 C CA . ILE A 1 298 ? -9.25 -19.328 9.891 1 98.81 298 ILE A CA 1
ATOM 2275 C C . ILE A 1 298 ? -10.617 -19.781 10.414 1 98.81 298 ILE A C 1
ATOM 2277 O O . ILE A 1 298 ? -11.578 -19 10.414 1 98.81 298 ILE A O 1
ATOM 2281 N N . VAL A 1 299 ? -10.648 -21 10.867 1 98.75 299 VAL A N 1
ATOM 2282 C CA . VAL A 1 299 ? -11.898 -21.562 11.383 1 98.75 299 VAL A CA 1
ATOM 2283 C C . VAL A 1 299 ? -12.367 -20.75 12.578 1 98.75 299 VAL A C 1
ATOM 2285 O O . VAL A 1 299 ? -13.547 -20.391 12.672 1 98.75 299 VAL A O 1
ATOM 2288 N N . LYS A 1 300 ? -11.5 -20.484 13.5 1 98.38 300 LYS A N 1
ATOM 2289 C CA . LYS A 1 300 ? -11.852 -19.719 14.688 1 98.38 300 LYS A CA 1
ATOM 2290 C C . LYS A 1 300 ? -12.43 -18.359 14.312 1 98.38 300 LYS A C 1
ATOM 2292 O O . LYS A 1 300 ? -13.461 -17.953 14.852 1 98.38 300 LYS A O 1
ATOM 2297 N N . GLN A 1 301 ? -11.781 -17.688 13.414 1 98.12 301 GLN A N 1
ATOM 2298 C CA . GLN A 1 301 ? -12.266 -16.391 12.977 1 98.12 301 GLN A CA 1
ATOM 2299 C C . GLN A 1 301 ? -13.617 -16.516 12.281 1 98.12 301 GLN A C 1
ATOM 2301 O O . GLN A 1 301 ? -14.5 -15.68 12.477 1 98.12 301 GLN A O 1
ATOM 2306 N N . ALA A 1 302 ? -13.719 -17.469 11.422 1 98.38 302 ALA A N 1
ATOM 2307 C CA . ALA A 1 302 ? -14.977 -17.688 10.719 1 98.38 302 ALA A CA 1
ATOM 2308 C C . ALA A 1 302 ? -16.125 -17.906 11.703 1 98.38 302 ALA A C 1
ATOM 2310 O O . ALA A 1 302 ? -17.203 -17.344 11.539 1 98.38 302 ALA A O 1
ATOM 2311 N N . GLN A 1 303 ? -15.891 -18.703 12.695 1 97.69 303 GLN A N 1
ATOM 2312 C CA . GLN A 1 303 ? -16.906 -18.984 13.711 1 97.69 303 GLN A CA 1
ATOM 2313 C C . GLN A 1 303 ? -17.312 -17.703 14.438 1 97.69 303 GLN A C 1
ATOM 2315 O O . GLN A 1 303 ? -18.5 -17.484 14.688 1 97.69 303 GLN A O 1
ATOM 2320 N N . LEU A 1 304 ? -16.375 -16.875 14.766 1 96.75 304 LEU A N 1
ATOM 2321 C CA . LEU A 1 304 ? -16.672 -15.609 15.414 1 96.75 304 LEU A CA 1
ATOM 2322 C C . LEU A 1 304 ? -17.547 -14.727 14.531 1 96.75 304 LEU A C 1
ATOM 2324 O O . LEU A 1 304 ? -18.453 -14.062 15.016 1 96.75 304 LEU A O 1
ATOM 2328 N N . MET A 1 305 ? -17.234 -14.766 13.242 1 96.38 305 MET A N 1
ATOM 2329 C CA . MET A 1 305 ? -17.969 -13.953 12.266 1 96.38 305 MET A CA 1
ATOM 2330 C C . MET A 1 305 ? -19.422 -14.414 12.156 1 96.38 305 MET A C 1
ATOM 2332 O O . MET A 1 305 ? -20.312 -13.602 11.938 1 96.38 305 MET A O 1
ATOM 2336 N N . LEU A 1 306 ? -19.609 -15.656 12.242 1 94.38 306 LEU A N 1
ATOM 2337 C CA . LEU A 1 306 ? -20.938 -16.234 12.008 1 94.38 306 LEU A CA 1
ATOM 2338 C C . LEU A 1 306 ? -21.797 -16.156 13.266 1 94.38 306 LEU A C 1
ATOM 2340 O O . LEU A 1 306 ? -23.016 -16.312 13.203 1 94.38 306 LEU A O 1
ATOM 2344 N N . GLN A 1 307 ? -21.188 -15.961 14.414 1 88.56 307 GLN A N 1
ATOM 2345 C CA . GLN A 1 307 ? -21.922 -15.766 15.656 1 88.56 307 GLN A CA 1
ATOM 2346 C C . GLN A 1 307 ? -22.422 -14.328 15.781 1 88.56 307 GLN A C 1
ATOM 2348 O O . GLN A 1 307 ? -23.312 -14.047 16.594 1 88.56 307 GLN A O 1
ATOM 2353 N N . GLN A 1 308 ? -21.969 -13.375 15.039 1 73.69 308 GLN A N 1
ATOM 2354 C CA . GLN A 1 308 ? -22.375 -11.977 15.07 1 73.69 308 GLN A CA 1
ATOM 2355 C C . GLN A 1 308 ? -23.594 -11.734 14.18 1 73.69 308 GLN A C 1
ATOM 2357 O O . GLN A 1 308 ? -23.766 -12.398 13.156 1 73.69 308 GLN A O 1
ATOM 2362 N N . MET B 1 1 ? -7.941 36.531 7.18 1 78.19 1 MET B N 1
ATOM 2363 C CA . MET B 1 1 ? -7.332 35.219 7.312 1 78.19 1 MET B CA 1
ATOM 2364 C C . MET B 1 1 ? -5.895 35.312 7.812 1 78.19 1 MET B C 1
ATOM 2366 O O . MET B 1 1 ? -5.184 36.25 7.469 1 78.19 1 MET B O 1
ATOM 2370 N N . ARG B 1 2 ? -5.594 34.438 8.68 1 90.94 2 ARG B N 1
ATOM 2371 C CA . ARG B 1 2 ? -4.246 34.5 9.234 1 90.94 2 ARG B CA 1
ATOM 2372 C C . ARG B 1 2 ? -3.195 34.281 8.148 1 90.94 2 ARG B C 1
ATOM 2374 O O . ARG B 1 2 ? -3.439 33.562 7.176 1 90.94 2 ARG B O 1
ATOM 2381 N N . GLN B 1 3 ? -2.127 34.969 8.273 1 94.12 3 GLN B N 1
ATOM 2382 C CA . GLN B 1 3 ? -0.983 34.719 7.402 1 94.12 3 GLN B CA 1
ATOM 2383 C C . GLN B 1 3 ? -0.293 33.406 7.773 1 94.12 3 GLN B C 1
ATOM 2385 O O . GLN B 1 3 ? -0.042 33.125 8.953 1 94.12 3 GLN B O 1
ATOM 2390 N N . THR B 1 4 ? -0.053 32.594 6.773 1 96.19 4 THR B N 1
ATOM 2391 C CA . THR B 1 4 ? 0.553 31.281 7.035 1 96.19 4 THR B CA 1
ATOM 2392 C C . THR B 1 4 ? 2.049 31.312 6.734 1 96.19 4 THR B C 1
ATOM 2394 O O . THR B 1 4 ? 2.52 32.156 5.977 1 96.19 4 THR B O 1
ATOM 2397 N N . LYS B 1 5 ? 2.73 30.484 7.371 1 95.81 5 LYS B N 1
ATOM 2398 C CA . LYS B 1 5 ? 4.152 30.25 7.133 1 95.81 5 LYS B CA 1
ATOM 2399 C C . LYS B 1 5 ? 4.371 29.141 6.105 1 95.81 5 LYS B C 1
ATOM 2401 O O . LYS B 1 5 ? 3.646 28.156 6.098 1 95.81 5 LYS B O 1
ATOM 2406 N N . GLU B 1 6 ? 5.348 29.391 5.25 1 95.69 6 GLU B N 1
ATOM 2407 C CA . GLU B 1 6 ? 5.699 28.297 4.355 1 95.69 6 GLU B CA 1
ATOM 2408 C C . GLU B 1 6 ? 6.035 27.031 5.137 1 95.69 6 GLU B C 1
ATOM 2410 O O . GLU B 1 6 ? 6.727 27.094 6.156 1 95.69 6 GLU B O 1
ATOM 2415 N N . MET B 1 7 ? 5.625 25.938 4.645 1 95.56 7 MET B N 1
ATOM 2416 C CA . MET B 1 7 ? 5.789 24.656 5.352 1 95.56 7 MET B CA 1
ATOM 2417 C C . MET B 1 7 ? 7.266 24.328 5.531 1 95.56 7 MET B C 1
ATOM 2419 O O . MET B 1 7 ? 7.664 23.797 6.566 1 95.56 7 MET B O 1
ATOM 2423 N N . ARG B 1 8 ? 8.086 24.641 4.52 1 93.38 8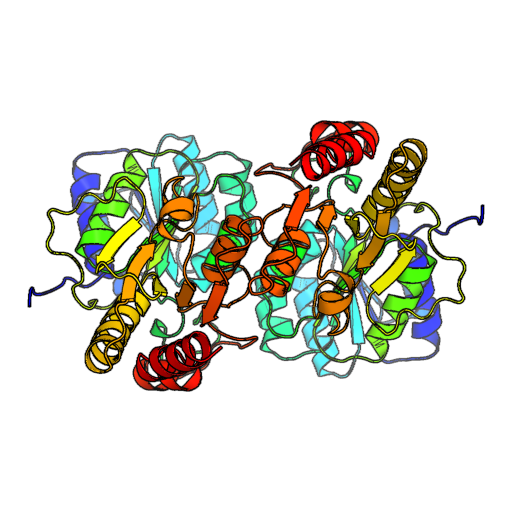 ARG B N 1
ATOM 2424 C CA . ARG B 1 8 ? 9.523 24.391 4.621 1 93.38 8 ARG B CA 1
ATOM 2425 C C . ARG B 1 8 ? 10.133 25.172 5.777 1 93.38 8 ARG B C 1
ATOM 2427 O O . ARG B 1 8 ? 11.039 24.688 6.453 1 93.38 8 ARG B O 1
ATOM 2434 N N . LEU B 1 9 ? 9.609 26.344 6.02 1 94.94 9 LEU B N 1
ATOM 2435 C CA . LEU B 1 9 ? 10.125 27.188 7.098 1 94.94 9 LEU B CA 1
ATOM 2436 C C . LEU B 1 9 ? 9.648 26.672 8.453 1 94.94 9 LEU B C 1
ATOM 2438 O O . LEU B 1 9 ? 10.367 26.797 9.453 1 94.94 9 LEU B O 1
ATOM 2442 N N . VAL B 1 10 ? 8.453 26.109 8.477 1 96.44 10 VAL B N 1
ATOM 2443 C CA . VAL B 1 10 ? 7.965 25.5 9.703 1 96.44 10 VAL B CA 1
ATOM 2444 C C . VAL B 1 10 ? 8.938 24.406 10.156 1 96.44 10 VAL B C 1
ATOM 2446 O O . VAL B 1 10 ? 9.305 24.344 11.336 1 96.44 10 VAL B O 1
ATOM 2449 N N . TYR B 1 11 ? 9.406 23.641 9.258 1 95.5 11 TYR B N 1
ATOM 2450 C CA . TYR B 1 11 ? 10.312 22.531 9.523 1 95.5 11 TYR B CA 1
ATOM 2451 C C . TYR B 1 11 ? 11.672 23.031 10 1 95.5 11 TYR B C 1
ATOM 2453 O O . TYR B 1 11 ? 12.164 22.625 11.047 1 95.5 11 TYR B O 1
ATOM 2461 N N . SER B 1 12 ? 12.227 23.953 9.227 1 94.06 12 SER B N 1
ATOM 2462 C CA . SER B 1 12 ? 13.555 24.469 9.547 1 94.06 12 SER B CA 1
ATOM 2463 C C . SER B 1 12 ? 13.562 25.203 10.875 1 94.06 12 SER B C 1
ATOM 2465 O O . SER B 1 12 ? 14.492 25.062 11.664 1 94.06 12 SER B O 1
ATOM 2467 N N . ASP B 1 13 ? 12.516 25.984 11.109 1 95.5 13 ASP B N 1
ATOM 2468 C CA . ASP B 1 13 ? 12.414 26.75 12.352 1 95.5 13 ASP B CA 1
ATOM 2469 C C . ASP B 1 13 ? 12.266 25.812 13.555 1 95.5 13 ASP B C 1
ATOM 2471 O O . ASP B 1 13 ? 12.852 26.047 14.609 1 95.5 13 ASP B O 1
ATOM 2475 N N . PHE B 1 14 ? 11.516 24.812 13.391 1 96.31 14 PHE B N 1
ATOM 2476 C CA . PHE B 1 14 ? 11.336 23.812 14.438 1 96.31 14 PHE B CA 1
ATOM 2477 C C . PHE B 1 14 ? 12.672 23.188 14.836 1 96.31 14 PHE B C 1
ATOM 2479 O O . PHE B 1 14 ? 13.008 23.125 16.016 1 96.31 14 PHE B O 1
ATOM 2486 N N . LEU B 1 15 ? 13.406 22.703 13.844 1 95.44 15 LEU B N 1
ATOM 2487 C CA . LEU B 1 15 ? 14.688 22.047 14.109 1 95.44 15 LEU B CA 1
ATOM 2488 C C . LEU B 1 15 ? 15.664 23.031 14.766 1 95.44 15 LEU B C 1
ATOM 2490 O O . LEU B 1 15 ? 16.438 22.641 15.641 1 95.44 15 LEU B O 1
ATOM 2494 N N . ALA B 1 16 ? 15.602 24.297 14.312 1 94.31 16 ALA B N 1
ATOM 2495 C CA . ALA B 1 16 ? 16.469 25.328 14.898 1 94.31 16 ALA B CA 1
ATOM 2496 C C . ALA B 1 16 ? 16.109 25.562 16.359 1 94.31 16 ALA B C 1
ATOM 2498 O O . ALA B 1 16 ? 17 25.562 17.234 1 94.31 16 ALA B O 1
ATOM 2499 N N . GLN B 1 17 ? 14.883 25.672 16.625 1 95.25 17 GLN B N 1
ATOM 2500 C CA . GLN B 1 17 ? 14.414 25.984 17.969 1 95.25 17 GLN B CA 1
ATOM 2501 C C . GLN B 1 17 ? 14.625 24.812 18.906 1 95.25 17 GLN B C 1
ATOM 2503 O O . GLN B 1 17 ? 15.258 24.953 19.953 1 95.25 17 GLN B O 1
ATOM 2508 N N . VAL B 1 18 ? 14.148 23.703 18.531 1 95.12 18 VAL B N 1
ATOM 2509 C CA . VAL B 1 18 ? 14.203 22.531 19.391 1 95.12 18 VAL B CA 1
ATOM 2510 C C . VAL B 1 18 ? 15.648 22.031 19.484 1 95.12 18 VAL B C 1
ATOM 2512 O O . VAL B 1 18 ? 16.078 21.531 20.516 1 95.12 18 VAL B O 1
ATOM 2515 N N . GLY B 1 19 ? 16.344 22.141 18.406 1 93 19 GLY B N 1
ATOM 2516 C CA . GLY B 1 19 ? 17.719 21.703 18.359 1 93 19 GLY B CA 1
ATOM 2517 C C . GLY B 1 19 ? 18.625 22.469 19.297 1 93 19 GLY B C 1
ATOM 2518 O O . GLY B 1 19 ? 19.656 21.969 19.734 1 93 19 GLY B O 1
ATOM 2519 N N . GLN B 1 20 ? 18.25 23.703 19.625 1 93.12 20 GLN B N 1
ATOM 2520 C CA . GLN B 1 20 ? 19 24.5 20.594 1 93.12 20 GLN B CA 1
ATOM 2521 C C . GLN B 1 20 ? 18.844 23.938 22 1 93.12 20 GLN B C 1
ATOM 2523 O O . GLN B 1 20 ? 19.797 23.969 22.797 1 93.12 20 GLN B O 1
ATOM 2528 N N . GLU B 1 21 ? 17.75 23.391 22.25 1 93.25 21 GLU B N 1
ATOM 2529 C CA . GLU B 1 21 ? 17.406 22.953 23.594 1 93.25 21 GLU B CA 1
ATOM 2530 C C . GLU B 1 21 ? 17.688 21.453 23.781 1 93.25 21 GLU B C 1
ATOM 2532 O O . GLU B 1 21 ? 18.078 21.016 24.859 1 93.25 21 GLU B O 1
ATOM 2537 N N . ASP B 1 22 ? 17.438 20.719 22.797 1 94.56 22 ASP B N 1
ATOM 2538 C CA . ASP B 1 22 ? 17.578 19.266 22.812 1 94.56 22 ASP B CA 1
ATOM 2539 C C . ASP B 1 22 ? 18.75 18.797 21.969 1 94.56 22 ASP B C 1
ATOM 2541 O O . ASP B 1 22 ? 18.641 18.703 20.734 1 94.56 22 ASP B O 1
ATOM 2545 N N . THR B 1 23 ? 19.766 18.359 22.625 1 94.38 23 THR B N 1
ATOM 2546 C CA . THR B 1 23 ? 21.016 18.062 21.922 1 94.38 23 THR B CA 1
ATOM 2547 C C . THR B 1 23 ? 20.953 16.688 21.266 1 94.38 23 THR B C 1
ATOM 2549 O O . THR B 1 23 ? 21.891 16.281 20.578 1 94.38 23 THR B O 1
ATOM 2552 N N . THR B 1 24 ? 19.875 16.062 21.344 1 95.06 24 THR B N 1
ATOM 2553 C CA . THR B 1 24 ? 19.734 14.766 20.688 1 95.06 24 THR B CA 1
ATOM 2554 C C . THR B 1 24 ? 19.156 14.938 19.281 1 95.06 24 THR B C 1
ATOM 2556 O O . THR B 1 24 ? 19.172 14 18.484 1 95.06 24 THR B O 1
ATOM 2559 N N . ILE B 1 25 ? 18.719 16.094 18.953 1 95.88 25 ILE B N 1
ATOM 2560 C CA . ILE B 1 25 ? 18.109 16.344 17.656 1 95.88 25 ILE B CA 1
ATOM 2561 C C . ILE B 1 25 ? 19.203 16.484 16.594 1 95.88 25 ILE B C 1
ATOM 2563 O O . ILE B 1 25 ? 20.141 17.281 16.766 1 95.88 25 ILE B O 1
ATOM 2567 N N . ALA B 1 26 ? 19.109 15.719 15.57 1 95.62 26 ALA B N 1
ATOM 2568 C CA . ALA B 1 26 ? 20 15.828 14.422 1 95.62 26 ALA B CA 1
ATOM 2569 C C . ALA B 1 26 ? 19.203 16 13.125 1 95.62 26 ALA B C 1
ATOM 2571 O O . ALA B 1 26 ? 18.109 15.477 12.984 1 95.62 26 ALA B O 1
ATOM 2572 N N . ALA B 1 27 ? 19.781 16.766 12.25 1 94.44 27 ALA B N 1
ATOM 2573 C CA . ALA B 1 27 ? 19.172 17 10.945 1 94.44 27 ALA B CA 1
ATOM 2574 C C . ALA B 1 27 ? 20.078 16.531 9.82 1 94.44 27 ALA B C 1
ATOM 2576 O O . ALA B 1 27 ? 21.25 16.938 9.75 1 94.44 27 ALA B O 1
ATOM 2577 N N . ILE B 1 28 ? 19.531 15.688 8.984 1 91.81 28 ILE B N 1
ATOM 2578 C CA . ILE B 1 28 ? 20.281 15.164 7.848 1 91.81 28 ILE B CA 1
ATOM 2579 C C . ILE B 1 28 ? 19.594 15.578 6.547 1 91.81 28 ILE B C 1
ATOM 2581 O O . ILE B 1 28 ? 18.375 15.453 6.414 1 91.81 28 ILE B O 1
ATOM 2585 N N . GLU B 1 29 ? 20.359 16.078 5.633 1 84.94 29 GLU B N 1
ATOM 2586 C CA . GLU B 1 29 ? 19.766 16.531 4.375 1 84.94 29 GLU B CA 1
ATOM 2587 C C . GLU B 1 29 ? 20.547 16.016 3.176 1 84.94 29 GLU B C 1
ATOM 2589 O O . GLU B 1 29 ? 21.734 15.695 3.297 1 84.94 29 GLU B O 1
ATOM 2594 N N . ALA B 1 30 ? 19.766 15.883 2.055 1 81 30 ALA B N 1
ATOM 2595 C CA . ALA B 1 30 ? 20.359 15.461 0.789 1 81 30 ALA B CA 1
ATOM 2596 C C . ALA B 1 30 ? 20.453 16.625 -0.196 1 81 30 ALA B C 1
ATOM 2598 O O . ALA B 1 30 ? 19.859 16.578 -1.278 1 81 30 ALA B O 1
ATOM 2599 N N . ASP B 1 31 ? 21.203 17.562 0.068 1 70.5 31 ASP B N 1
ATOM 2600 C CA . ASP B 1 31 ? 21.578 18.734 -0.709 1 70.5 31 ASP B CA 1
ATOM 2601 C C . ASP B 1 31 ? 20.344 19.531 -1.142 1 70.5 31 ASP B C 1
ATOM 2603 O O . ASP B 1 31 ? 20.219 19.922 -2.305 1 70.5 31 ASP B O 1
ATOM 2607 N N . LEU B 1 32 ? 19.453 19.625 -0.287 1 69.81 32 LEU B N 1
ATOM 2608 C CA . LEU B 1 32 ? 18.266 20.422 -0.544 1 69.81 32 LEU B CA 1
ATOM 2609 C C . LEU B 1 32 ? 18.188 21.609 0.405 1 69.81 32 LEU B C 1
ATOM 2611 O O . LEU B 1 32 ? 17.094 22.109 0.683 1 69.81 32 LEU B O 1
ATOM 2615 N N . SER B 1 33 ? 19.266 22.016 0.804 1 65.81 33 SER B N 1
ATOM 2616 C CA . SER B 1 33 ? 19.328 23.031 1.855 1 65.81 33 SER B CA 1
ATOM 2617 C C . SER B 1 33 ? 18.719 24.344 1.389 1 65.81 33 SER B C 1
ATOM 2619 O O . SER B 1 33 ? 18.031 25.031 2.156 1 65.81 33 SER B O 1
ATOM 2621 N N . SER B 1 34 ? 18.922 24.547 0.188 1 60.59 34 SER B N 1
ATOM 2622 C CA . SER B 1 34 ? 18.359 25.797 -0.324 1 60.59 34 SER B CA 1
ATOM 2623 C C . SER B 1 34 ? 16.859 25.703 -0.499 1 60.59 34 SER B C 1
ATOM 2625 O O . SER B 1 34 ? 16.125 26.641 -0.16 1 60.59 34 SER B O 1
ATOM 2627 N N . SER B 1 35 ? 16.422 24.531 -0.83 1 65.38 35 SER B N 1
ATOM 2628 C CA . SER B 1 35 ? 15 24.328 -1.085 1 65.38 35 SER B CA 1
ATOM 2629 C C . SER B 1 35 ? 14.203 24.297 0.215 1 65.38 35 SER B C 1
ATOM 2631 O O . SER B 1 35 ? 13.047 24.719 0.249 1 65.38 35 SER B O 1
ATOM 2633 N N . MET B 1 36 ? 14.836 23.969 1.265 1 72.12 36 MET B N 1
ATOM 2634 C CA . MET B 1 36 ? 14.125 23.781 2.529 1 72.12 36 MET B CA 1
ATOM 2635 C C . MET B 1 36 ? 14.586 24.812 3.559 1 72.12 36 MET B C 1
ATOM 2637 O O . MET B 1 36 ? 14.156 24.781 4.715 1 72.12 36 MET B O 1
ATOM 2641 N N . ALA B 1 37 ? 15.344 25.719 3.223 1 69.88 37 ALA B N 1
ATOM 2642 C CA . ALA B 1 37 ? 15.836 26.781 4.09 1 69.88 37 ALA B CA 1
ATOM 2643 C C . ALA B 1 37 ? 16.516 26.203 5.332 1 69.88 37 ALA B C 1
ATOM 2645 O O . ALA B 1 37 ? 16.297 26.688 6.445 1 69.88 37 ALA B O 1
ATOM 2646 N N . THR B 1 38 ? 17.25 25.156 5.09 1 75.25 38 THR B N 1
ATOM 2647 C CA . THR B 1 38 ? 17.891 24.531 6.238 1 75.25 38 THR B CA 1
ATOM 2648 C C . THR B 1 38 ? 19.328 25 6.395 1 75.25 38 THR B C 1
ATOM 2650 O O . THR B 1 38 ? 20.047 24.516 7.273 1 75.25 38 THR B O 1
ATOM 2653 N N . ASN B 1 39 ? 19.656 25.922 5.676 1 77 39 ASN B N 1
ATOM 2654 C CA . ASN B 1 39 ? 21.016 26.438 5.723 1 77 39 ASN B CA 1
ATOM 2655 C C . ASN B 1 39 ? 21.344 27.016 7.098 1 77 39 ASN B C 1
ATOM 2657 O O . ASN B 1 39 ? 22.484 26.906 7.559 1 77 39 ASN B O 1
ATOM 2661 N N . LYS B 1 40 ? 20.422 27.547 7.707 1 80.94 40 LYS B N 1
ATOM 2662 C CA . LYS B 1 40 ? 20.641 28.172 9.008 1 80.94 40 LYS B CA 1
ATOM 2663 C C . LYS B 1 40 ? 20.891 27.125 10.086 1 80.94 40 LYS B C 1
ATOM 2665 O O . LYS B 1 40 ? 21.391 27.438 11.164 1 80.94 40 LYS B O 1
ATOM 2670 N N . LEU B 1 41 ? 20.578 25.906 9.789 1 88.62 41 LEU B N 1
ATOM 2671 C CA . LEU B 1 41 ? 20.641 24.859 10.805 1 88.62 41 LEU B CA 1
ATOM 2672 C C . LEU B 1 41 ? 22.094 24.5 11.117 1 88.62 41 LEU B C 1
ATOM 2674 O O . LEU B 1 41 ? 22.391 24 12.203 1 88.62 41 LEU B O 1
ATOM 2678 N N . SER B 1 42 ? 22.891 24.734 10.164 1 87.31 42 SER B N 1
ATOM 2679 C CA . SER B 1 42 ? 24.312 24.438 10.398 1 87.31 42 SER B CA 1
ATOM 2680 C C . SER B 1 42 ? 24.859 25.234 11.57 1 87.31 42 SER B C 1
ATOM 2682 O O . SER B 1 42 ? 25.625 24.719 12.383 1 87.31 42 SER B O 1
ATOM 2684 N N . SER B 1 43 ? 24.484 26.438 11.703 1 88.88 43 SER B N 1
ATOM 2685 C CA . SER B 1 43 ? 24.984 27.312 12.773 1 88.88 43 SER B CA 1
ATOM 2686 C C . SER B 1 43 ? 24.359 26.938 14.109 1 88.88 43 SER B C 1
ATOM 2688 O O . SER B 1 43 ? 24.969 27.125 15.164 1 88.88 43 SER B O 1
ATOM 2690 N N . VAL B 1 44 ? 23.234 26.391 14.055 1 89.69 44 VAL B N 1
ATOM 2691 C CA . VAL B 1 44 ? 22.484 26.094 15.273 1 89.69 44 VAL B CA 1
ATOM 2692 C C . VAL B 1 44 ? 22.844 24.703 15.781 1 89.69 44 VAL B C 1
ATOM 2694 O O . VAL B 1 44 ? 23.078 24.516 16.969 1 89.69 44 VAL B O 1
ATOM 2697 N N . LEU B 1 45 ? 22.938 23.75 14.875 1 92.94 45 LEU B N 1
ATOM 2698 C CA . LEU B 1 45 ? 23.078 22.344 15.25 1 92.94 45 LEU B CA 1
ATOM 2699 C C . LEU B 1 45 ? 24.531 21.922 15.211 1 92.94 45 LEU B C 1
ATOM 2701 O O . LEU B 1 45 ? 24.906 20.906 15.805 1 92.94 45 LEU B O 1
ATOM 2705 N N . GLY B 1 46 ? 25.344 22.688 14.547 1 91.44 46 GLY B N 1
ATOM 2706 C CA . GLY B 1 46 ? 26.734 22.312 14.406 1 91.44 46 GLY B CA 1
ATOM 2707 C C . GLY B 1 46 ? 26.922 20.953 13.75 1 91.44 46 GLY B C 1
ATOM 2708 O O . GLY B 1 46 ? 26.375 20.703 12.672 1 91.44 46 GLY B O 1
ATOM 2709 N N . GLY B 1 47 ? 27.578 20.031 14.453 1 91.12 47 GLY B N 1
ATOM 2710 C CA . GLY B 1 47 ? 27.875 18.703 13.945 1 91.12 47 GLY B CA 1
ATOM 2711 C C . GLY B 1 47 ? 26.641 17.812 13.812 1 91.12 47 GLY B C 1
ATOM 2712 O O . GLY B 1 47 ? 26.688 16.766 13.172 1 91.12 47 GLY B O 1
ATOM 2713 N N . ARG B 1 48 ? 25.547 18.234 14.367 1 93.38 48 ARG B N 1
ATOM 2714 C CA . ARG B 1 48 ? 24.297 17.484 14.305 1 93.38 48 ARG B CA 1
ATOM 2715 C C . ARG B 1 48 ? 23.547 17.766 13.023 1 93.38 48 ARG B C 1
ATOM 2717 O O . ARG B 1 48 ? 22.484 17.172 12.766 1 93.38 48 ARG B O 1
ATOM 2724 N N . TYR B 1 49 ? 24.078 18.719 12.273 1 91.44 49 TYR B N 1
ATOM 2725 C CA . TYR B 1 49 ? 23.609 18.969 10.922 1 91.44 49 TYR B CA 1
ATOM 2726 C C . TYR B 1 49 ? 24.516 18.297 9.898 1 91.44 49 TYR B C 1
ATOM 2728 O O . TYR B 1 49 ? 25.688 18.641 9.781 1 91.44 49 TYR B O 1
ATOM 2736 N N . VAL B 1 50 ? 23.984 17.375 9.148 1 89.06 50 VAL B N 1
ATOM 2737 C CA . VAL B 1 50 ? 24.797 16.578 8.227 1 89.06 50 VAL B CA 1
ATOM 2738 C C . VAL B 1 50 ? 24.219 16.672 6.816 1 89.06 50 VAL B C 1
ATOM 2740 O O . VAL B 1 50 ? 23.062 16.297 6.59 1 89.06 50 VAL B O 1
ATOM 2743 N N . ASN B 1 51 ? 24.922 17.172 5.918 1 85.5 51 ASN B N 1
ATOM 2744 C CA . ASN B 1 51 ? 24.594 17.156 4.496 1 85.5 51 ASN B CA 1
ATOM 2745 C C . ASN B 1 51 ? 25.328 16.031 3.768 1 85.5 51 ASN B C 1
ATOM 2747 O O . ASN B 1 51 ? 26.562 16.062 3.648 1 85.5 51 ASN B O 1
ATOM 2751 N N . VAL B 1 52 ? 24.641 15.141 3.246 1 83.38 52 VAL B N 1
ATOM 2752 C CA . VAL B 1 52 ? 25.281 13.961 2.674 1 83.38 52 VAL B CA 1
ATOM 2753 C C . VAL B 1 52 ? 25.375 14.109 1.156 1 83.38 52 VAL B C 1
ATOM 2755 O O . VAL B 1 52 ? 25.828 13.195 0.466 1 83.38 52 VAL B O 1
ATOM 2758 N N . GLY B 1 53 ? 25.016 15.258 0.59 1 79.25 53 GLY B N 1
ATOM 2759 C CA . GLY B 1 53 ? 24.875 15.344 -0.854 1 79.25 53 GLY B CA 1
ATOM 2760 C C . GLY B 1 53 ? 23.672 14.586 -1.377 1 79.25 53 GLY B C 1
ATOM 2761 O O . GLY B 1 53 ? 22.828 14.133 -0.597 1 79.25 53 GLY B O 1
ATOM 2762 N N . ILE B 1 54 ? 23.438 14.5 -2.617 1 77.38 54 ILE B N 1
ATOM 2763 C CA . ILE B 1 54 ? 22.281 13.836 -3.209 1 77.38 54 ILE B CA 1
ATOM 2764 C C . ILE B 1 54 ? 22.422 12.32 -3.088 1 77.38 54 ILE B C 1
ATOM 2766 O O . ILE B 1 54 ? 22.594 11.625 -4.094 1 77.38 54 ILE B O 1
ATOM 2770 N N . MET B 1 55 ? 22.547 11.859 -1.892 1 81.62 55 MET B N 1
ATOM 2771 C CA . MET B 1 55 ? 22.688 10.453 -1.544 1 81.62 55 MET B CA 1
ATOM 2772 C C . MET B 1 55 ? 21.656 10.039 -0.505 1 81.62 55 MET B C 1
ATOM 2774 O O . MET B 1 55 ? 21.984 9.82 0.661 1 81.62 55 MET B O 1
ATOM 2778 N N . GLU B 1 56 ? 20.562 9.836 -0.959 1 83.06 56 GLU B N 1
ATOM 2779 C CA . GLU B 1 56 ? 19.438 9.594 -0.056 1 83.06 56 GLU B CA 1
ATOM 2780 C C . GLU B 1 56 ? 19.609 8.266 0.678 1 83.06 56 GLU B C 1
ATOM 2782 O O . GLU B 1 56 ? 19.203 8.141 1.84 1 83.06 56 GLU B O 1
ATOM 2787 N N . GLN B 1 57 ? 20.141 7.285 -0.009 1 86.69 57 GLN B N 1
ATOM 2788 C CA . GLN B 1 57 ? 20.375 6.012 0.665 1 86.69 57 GLN B CA 1
ATOM 2789 C C . GLN B 1 57 ? 21.344 6.18 1.834 1 86.69 57 GLN B C 1
ATOM 2791 O O . GLN B 1 57 ? 21.109 5.656 2.924 1 86.69 57 GLN B O 1
ATOM 2796 N N . GLU B 1 58 ? 22.328 6.91 1.557 1 88.25 58 GLU B N 1
ATOM 2797 C CA . GLU B 1 58 ? 23.297 7.223 2.615 1 88.25 58 GLU B CA 1
ATOM 2798 C C . GLU B 1 58 ? 22.641 8.031 3.732 1 88.25 58 GLU B C 1
ATOM 2800 O O . GLU B 1 58 ? 22.922 7.82 4.91 1 88.25 58 GLU B O 1
ATOM 2805 N N . MET B 1 59 ? 21.781 8.922 3.412 1 91.56 59 MET B N 1
ATOM 2806 C CA . MET B 1 59 ? 21.062 9.75 4.379 1 91.56 59 MET B CA 1
ATOM 2807 C C . MET B 1 59 ? 20.312 8.883 5.387 1 91.56 59 MET B C 1
ATOM 2809 O O . MET B 1 59 ? 20.406 9.109 6.594 1 91.56 59 MET B O 1
ATOM 2813 N N . VAL B 1 60 ? 19.672 7.891 4.898 1 93.5 60 VAL B N 1
ATOM 2814 C CA . VAL B 1 60 ? 18.922 6.992 5.77 1 93.5 60 VAL B CA 1
ATOM 2815 C C . VAL B 1 60 ? 19.891 6.184 6.633 1 93.5 60 VAL B C 1
ATOM 2817 O O . VAL B 1 60 ? 19.641 5.977 7.824 1 93.5 60 VAL B O 1
ATOM 2820 N N . GLY B 1 61 ? 20.969 5.746 6 1 94.06 61 GLY B N 1
ATOM 2821 C CA . GLY B 1 61 ? 21.984 5.031 6.766 1 94.06 61 GLY B CA 1
ATOM 2822 C C . GLY B 1 61 ? 22.562 5.855 7.895 1 94.06 61 GLY B C 1
ATOM 2823 O O . GLY B 1 61 ? 22.734 5.359 9.016 1 94.06 61 GLY B O 1
ATOM 2824 N N . VAL B 1 62 ? 22.906 7.059 7.605 1 94.12 62 VAL B N 1
ATOM 2825 C CA . VAL B 1 62 ? 23.438 7.969 8.609 1 94.12 62 VAL B CA 1
ATOM 2826 C C . VAL B 1 62 ? 22.406 8.18 9.719 1 94.12 62 VAL B C 1
ATOM 2828 O O . VAL B 1 62 ? 22.75 8.148 10.906 1 94.12 62 VAL B O 1
ATOM 2831 N N . ALA B 1 63 ? 21.156 8.359 9.359 1 95.12 63 ALA B N 1
ATOM 2832 C CA . ALA B 1 63 ? 20.094 8.523 10.336 1 95.12 63 ALA B CA 1
ATOM 2833 C C . ALA B 1 63 ? 20 7.309 11.266 1 95.12 63 ALA B C 1
ATOM 2835 O O . ALA B 1 63 ? 19.844 7.457 12.477 1 95.12 63 ALA B O 1
ATOM 2836 N N . ALA B 1 64 ? 20.094 6.148 10.703 1 95.56 64 ALA B N 1
ATOM 2837 C CA . ALA B 1 64 ? 20.078 4.914 11.484 1 95.56 64 ALA B CA 1
ATOM 2838 C C . ALA B 1 64 ? 21.219 4.875 12.484 1 95.56 64 ALA B C 1
ATOM 2840 O O . ALA B 1 64 ? 21.016 4.562 13.664 1 95.56 64 ALA B O 1
ATOM 2841 N N . GLY B 1 65 ? 22.375 5.176 11.984 1 95.25 65 GLY B N 1
ATOM 2842 C CA . GLY B 1 65 ? 23.531 5.211 12.867 1 95.25 65 GLY B CA 1
ATOM 2843 C C . GLY B 1 65 ? 23.375 6.191 14.016 1 95.25 65 GLY B C 1
ATOM 2844 O O . GLY B 1 65 ? 23.703 5.867 15.164 1 95.25 65 GLY B O 1
ATOM 2845 N N . LEU B 1 66 ? 22.938 7.363 13.703 1 95.56 66 LEU B N 1
ATOM 2846 C CA . LEU B 1 66 ? 22.719 8.383 14.727 1 95.56 66 LEU B CA 1
ATOM 2847 C C . LEU B 1 66 ? 21.672 7.934 15.734 1 95.56 66 LEU B C 1
ATOM 2849 O O . LEU B 1 66 ? 21.812 8.164 16.938 1 95.56 66 LEU B O 1
ATOM 2853 N N . SER B 1 67 ? 20.609 7.34 15.258 1 95.62 67 SER B N 1
ATOM 2854 C CA . SER B 1 67 ? 19.578 6.82 16.141 1 95.62 67 SER B CA 1
ATOM 2855 C C . SER B 1 67 ? 20.156 5.801 17.125 1 95.62 67 SER B C 1
ATOM 2857 O O . SER B 1 67 ? 19.812 5.809 18.312 1 95.62 67 SER B O 1
ATOM 2859 N N . LEU B 1 68 ? 21.016 4.957 16.719 1 95.25 68 LEU B N 1
ATOM 2860 C CA . LEU B 1 68 ? 21.656 3.959 17.562 1 95.25 68 LEU B CA 1
ATOM 2861 C C . LEU B 1 68 ? 22.453 4.625 18.688 1 95.25 68 LEU B C 1
ATOM 2863 O O . LEU B 1 68 ? 22.594 4.062 19.766 1 95.25 68 LEU B O 1
ATOM 2867 N N . LEU B 1 69 ? 22.891 5.797 18.375 1 95.5 69 LEU B N 1
ATOM 2868 C CA . LEU B 1 69 ? 23.703 6.527 19.344 1 95.5 69 LEU B CA 1
ATOM 2869 C C . LEU B 1 69 ? 22.844 7.363 20.281 1 95.5 69 LEU B C 1
ATOM 2871 O O . LEU B 1 69 ? 23.359 8.117 21.109 1 95.5 69 LEU B O 1
ATOM 2875 N N . GLY B 1 70 ? 21.516 7.277 20.047 1 94.62 70 GLY B N 1
ATOM 2876 C CA . GLY B 1 70 ? 20.609 7.941 20.969 1 94.62 70 GLY B CA 1
ATOM 2877 C C . GLY B 1 70 ? 20.062 9.258 20.438 1 94.62 70 GLY B C 1
ATOM 2878 O O . GLY B 1 70 ? 19.281 9.93 21.109 1 94.62 70 GLY B O 1
ATOM 2879 N N . TYR B 1 71 ? 20.453 9.586 19.219 1 96 71 TYR B N 1
ATOM 2880 C CA . TYR B 1 71 ? 19.953 10.805 18.609 1 96 71 TYR B CA 1
ATOM 2881 C C . TYR B 1 71 ? 18.547 10.602 18.062 1 96 71 TYR B C 1
ATOM 2883 O O . TYR B 1 71 ? 18.078 9.461 17.953 1 96 71 TYR B O 1
ATOM 2891 N N . LYS B 1 72 ? 17.906 11.68 17.797 1 96.69 72 LYS B N 1
ATOM 2892 C CA . LYS B 1 72 ? 16.625 11.734 17.094 1 96.69 72 LYS B CA 1
ATOM 2893 C C . LYS B 1 72 ? 16.766 12.414 15.734 1 96.69 72 LYS B C 1
ATOM 2895 O O . LYS B 1 72 ? 16.594 13.633 15.617 1 96.69 72 LYS B O 1
ATOM 2900 N N . PRO B 1 73 ? 17.094 11.633 14.766 1 97.19 73 PRO B N 1
ATOM 2901 C CA . PRO B 1 73 ? 17.375 12.227 13.453 1 97.19 73 PRO B CA 1
ATOM 2902 C C . PRO B 1 73 ? 16.109 12.633 12.719 1 97.19 73 PRO B C 1
ATOM 2904 O O . PRO B 1 73 ? 15.094 11.93 12.773 1 97.19 73 PRO B O 1
ATOM 2907 N N . TYR B 1 74 ? 16.203 13.773 12.102 1 96.81 74 TYR B N 1
ATOM 2908 C CA . TYR B 1 74 ? 15.242 14.273 11.133 1 96.81 74 TYR B CA 1
ATOM 2909 C C . TYR B 1 74 ? 15.852 14.32 9.734 1 96.81 74 TYR B C 1
ATOM 2911 O O . TYR B 1 74 ? 16.906 14.922 9.531 1 96.81 74 TYR B O 1
ATOM 2919 N N . ILE B 1 75 ? 15.188 13.656 8.844 1 94.62 75 ILE B N 1
ATOM 2920 C CA . ILE B 1 75 ? 15.672 13.68 7.469 1 94.62 75 ILE B CA 1
ATOM 2921 C C . ILE B 1 75 ? 14.602 14.273 6.555 1 94.62 75 ILE B C 1
ATOM 2923 O O . ILE B 1 75 ? 13.406 14.023 6.746 1 94.62 75 ILE B O 1
ATOM 2927 N N . HIS B 1 76 ? 15.117 15.047 5.629 1 92.12 76 HIS B N 1
ATOM 2928 C CA . HIS B 1 76 ? 14.195 15.641 4.668 1 92.12 76 HIS B CA 1
ATOM 2929 C C . HIS B 1 76 ? 14.719 15.508 3.244 1 92.12 76 HIS B C 1
ATOM 2931 O O . HIS B 1 76 ? 15.922 15.672 3.002 1 92.12 76 HIS B O 1
ATOM 2937 N N . THR B 1 77 ? 13.852 15.18 2.312 1 90.5 77 THR B N 1
ATOM 2938 C CA . THR B 1 77 ? 14 15.32 0.869 1 90.5 77 THR B CA 1
ATOM 2939 C C . THR B 1 77 ? 12.641 15.273 0.178 1 90.5 77 THR B C 1
ATOM 2941 O O . THR B 1 77 ? 11.602 15.328 0.838 1 90.5 77 THR B O 1
ATOM 2944 N N . PHE B 1 78 ? 12.68 15.289 -1.113 1 88.81 78 PHE B N 1
ATOM 2945 C CA . PHE B 1 78 ? 11.422 15.211 -1.852 1 88.81 78 PHE B CA 1
ATOM 2946 C C . PHE B 1 78 ? 10.766 13.852 -1.661 1 88.81 78 PHE B C 1
ATOM 2948 O O . PHE B 1 78 ? 11.453 12.836 -1.534 1 88.81 78 PHE B O 1
ATOM 2955 N N . GLY B 1 79 ? 9.492 13.828 -1.647 1 90 79 GLY B N 1
ATOM 2956 C CA . GLY B 1 79 ? 8.648 12.672 -1.358 1 90 79 GLY B CA 1
ATOM 2957 C C . GLY B 1 79 ? 9.148 11.398 -2.004 1 90 79 GLY B C 1
ATOM 2958 O O . GLY B 1 79 ? 9.375 10.398 -1.318 1 90 79 GLY B O 1
ATOM 2959 N N . PRO B 1 80 ? 9.391 11.406 -3.342 1 88.81 80 PRO B N 1
ATOM 2960 C CA . PRO B 1 80 ? 9.844 10.172 -3.998 1 88.81 80 PRO B CA 1
ATOM 2961 C C . PRO B 1 80 ? 11.211 9.711 -3.5 1 88.81 80 PRO B C 1
ATOM 2963 O O . PRO B 1 80 ? 11.469 8.508 -3.42 1 88.81 80 PRO B O 1
ATOM 2966 N N . PHE B 1 81 ? 12 10.625 -3.08 1 89.69 81 PHE B N 1
ATOM 2967 C CA . PHE B 1 81 ? 13.359 10.312 -2.662 1 89.69 81 PHE B CA 1
ATOM 2968 C C . PHE B 1 81 ? 13.398 9.969 -1.178 1 89.69 81 PHE B C 1
ATOM 2970 O O . PHE B 1 81 ? 14.359 9.344 -0.708 1 89.69 81 PHE B O 1
ATOM 2977 N N . ALA B 1 82 ? 12.398 10.375 -0.475 1 91.31 82 ALA B N 1
ATOM 2978 C CA . ALA B 1 82 ? 12.297 10.094 0.955 1 91.31 82 ALA B CA 1
ATOM 2979 C C . ALA B 1 82 ? 11.555 8.781 1.205 1 91.31 82 ALA B C 1
ATOM 2981 O O . ALA B 1 82 ? 11.523 8.281 2.332 1 91.31 82 ALA B O 1
ATOM 2982 N N . SER B 1 83 ? 10.969 8.25 0.16 1 93.19 83 SER B N 1
ATOM 2983 C CA . SER B 1 83 ? 10.125 7.074 0.322 1 93.19 83 SER B CA 1
ATOM 2984 C C . SER B 1 83 ? 10.484 5.992 -0.692 1 93.19 83 SER B C 1
ATOM 2986 O O . SER B 1 83 ? 11.297 5.105 -0.403 1 93.19 83 SER B O 1
ATOM 2988 N N . ARG B 1 84 ? 10.227 6.234 -1.945 1 92.31 84 ARG B N 1
ATOM 2989 C CA . ARG B 1 84 ? 10.375 5.238 -3.002 1 92.31 84 ARG B CA 1
ATOM 2990 C C . ARG B 1 84 ? 11.852 4.902 -3.229 1 92.31 84 ARG B C 1
ATOM 2992 O O . ARG B 1 84 ? 12.227 3.729 -3.23 1 92.31 84 ARG B O 1
ATOM 2999 N N . ARG B 1 85 ? 12.68 5.891 -3.359 1 90.12 85 ARG B N 1
ATOM 3000 C CA . ARG B 1 85 ? 14.086 5.711 -3.707 1 90.12 85 ARG B CA 1
ATOM 3001 C C . ARG B 1 85 ? 14.836 4.973 -2.604 1 90.12 85 ARG B C 1
ATOM 3003 O O . ARG B 1 85 ? 15.766 4.207 -2.877 1 90.12 85 ARG B O 1
ATOM 3010 N N . VAL B 1 86 ? 14.391 5.246 -1.401 1 92.19 86 VAL B N 1
ATOM 3011 C CA . VAL B 1 86 ? 15.148 4.727 -0.268 1 92.19 86 VAL B CA 1
ATOM 3012 C C . VAL B 1 86 ? 14.289 3.748 0.527 1 92.19 86 VAL B C 1
ATOM 3014 O O . VAL B 1 86 ? 14.5 3.561 1.728 1 92.19 86 VAL B O 1
ATOM 3017 N N . TYR B 1 87 ? 13.367 3.186 -0.106 1 93.88 87 TYR B N 1
ATOM 3018 C CA . TYR B 1 87 ? 12.383 2.396 0.623 1 93.88 87 TYR B CA 1
ATOM 3019 C C . TYR B 1 87 ? 13.055 1.246 1.369 1 93.88 87 TYR B C 1
ATOM 3021 O O . TYR B 1 87 ? 12.734 0.99 2.533 1 93.88 87 TYR B O 1
ATOM 3029 N N . ASP B 1 88 ? 13.914 0.542 0.684 1 92.69 88 ASP B N 1
ATOM 3030 C CA . ASP B 1 88 ? 14.578 -0.598 1.308 1 92.69 88 ASP B CA 1
ATOM 3031 C C . ASP B 1 88 ? 15.375 -0.164 2.535 1 92.69 88 ASP B C 1
ATOM 3033 O O . ASP B 1 88 ? 15.344 -0.831 3.572 1 92.69 88 ASP B O 1
ATOM 3037 N N . GLN B 1 89 ? 16.094 0.928 2.467 1 93.62 89 GLN B N 1
ATOM 3038 C CA . GLN B 1 89 ? 16.875 1.453 3.58 1 93.62 89 GLN B CA 1
ATOM 3039 C C . GLN B 1 89 ? 15.969 1.858 4.742 1 93.62 89 GLN B C 1
ATOM 3041 O O . GLN B 1 89 ? 16.281 1.578 5.902 1 93.62 89 GLN B O 1
ATOM 3046 N N . VAL B 1 90 ? 14.867 2.488 4.426 1 95.12 90 VAL B N 1
ATOM 3047 C CA . VAL B 1 90 ? 13.922 2.898 5.461 1 95.12 90 VAL B CA 1
ATOM 3048 C C . VAL B 1 90 ? 13.336 1.667 6.148 1 95.12 90 VAL B C 1
ATOM 3050 O O . VAL B 1 90 ? 13.273 1.61 7.379 1 95.12 90 VAL B O 1
ATOM 3053 N N . PHE B 1 91 ? 13.016 0.699 5.355 1 94.44 91 PHE B N 1
ATOM 3054 C CA . PHE B 1 91 ? 12.383 -0.518 5.852 1 94.44 91 PHE B CA 1
ATOM 3055 C C . PHE B 1 91 ? 13.344 -1.306 6.734 1 94.44 91 PHE B C 1
ATOM 3057 O O . PHE B 1 91 ? 12.984 -1.706 7.848 1 94.44 91 PHE B O 1
ATOM 3064 N N . ILE B 1 92 ? 14.531 -1.489 6.273 1 92.31 92 ILE B N 1
ATOM 3065 C CA . ILE B 1 92 ? 15.469 -2.391 6.938 1 92.31 92 ILE B CA 1
ATOM 3066 C C . ILE B 1 92 ? 16.25 -1.63 8.008 1 92.31 92 ILE B C 1
ATOM 3068 O O . ILE B 1 92 ? 16.234 -2.016 9.18 1 92.31 92 ILE B O 1
ATOM 3072 N N . SER B 1 93 ? 16.797 -0.507 7.609 1 93.5 93 SER B N 1
ATOM 3073 C CA . SER B 1 93 ? 17.781 0.146 8.461 1 93.5 93 SER B CA 1
ATOM 3074 C C . SER B 1 93 ? 17.109 0.952 9.57 1 93.5 93 SER B C 1
ATOM 3076 O O . SER B 1 93 ? 17.719 1.214 10.609 1 93.5 93 SER B O 1
ATOM 3078 N N . LEU B 1 94 ? 15.883 1.278 9.406 1 94.81 94 LEU B N 1
ATOM 3079 C CA . LEU B 1 94 ? 15.211 2.064 10.438 1 94.81 94 LEU B CA 1
ATOM 3080 C C . LEU B 1 94 ? 14.094 1.264 11.086 1 94.81 94 LEU B C 1
ATOM 3082 O O . LEU B 1 94 ? 14.148 0.97 12.281 1 94.81 94 LEU B O 1
ATOM 3086 N N . ALA B 1 95 ? 13.164 0.831 10.305 1 94.75 95 ALA B N 1
ATOM 3087 C CA . ALA B 1 95 ? 11.953 0.228 10.859 1 94.75 95 ALA B CA 1
ATOM 3088 C C . ALA B 1 95 ? 12.242 -1.158 11.43 1 94.75 95 ALA B C 1
ATOM 3090 O O . ALA B 1 95 ? 11.961 -1.425 12.602 1 94.75 95 ALA B O 1
ATOM 3091 N N . TYR B 1 96 ? 12.781 -2.004 10.57 1 92.25 96 TYR B N 1
ATOM 3092 C CA . TYR B 1 96 ? 13.078 -3.363 11.016 1 92.25 96 TYR B CA 1
ATOM 3093 C C . TYR B 1 96 ? 14.039 -3.357 12.195 1 92.25 96 TYR B C 1
ATOM 3095 O O . TYR B 1 96 ? 13.906 -4.164 13.117 1 92.25 96 TYR B O 1
ATOM 3103 N N . ALA B 1 97 ? 14.93 -2.438 12.172 1 93.5 97 ALA B N 1
ATOM 3104 C CA . ALA B 1 97 ? 15.914 -2.287 13.242 1 93.5 97 ALA B CA 1
ATOM 3105 C C . ALA B 1 97 ? 15.289 -1.619 14.469 1 93.5 97 ALA B C 1
ATOM 3107 O O . ALA B 1 97 ? 15.938 -1.494 15.508 1 93.5 97 ALA B O 1
ATOM 3108 N N . GLN B 1 98 ? 14.086 -1.158 14.359 1 93.44 98 GLN B N 1
ATOM 3109 C CA . GLN B 1 98 ? 13.328 -0.55 15.453 1 93.44 98 GLN B CA 1
ATOM 3110 C C . GLN B 1 98 ? 14.023 0.703 15.977 1 93.44 98 GLN B C 1
ATOM 3112 O O . GLN B 1 98 ? 14.188 0.867 17.188 1 93.44 98 GLN B O 1
ATOM 3117 N N . LEU B 1 99 ? 14.414 1.51 15.039 1 95.75 99 LEU B N 1
ATOM 3118 C CA . LEU B 1 99 ? 15.133 2.729 15.391 1 95.75 99 LEU B CA 1
ATOM 3119 C C . LEU B 1 99 ? 14.219 3.945 15.305 1 95.75 99 LEU B C 1
ATOM 3121 O O . LEU B 1 99 ? 13.125 3.865 14.742 1 95.75 99 LEU B O 1
ATOM 3125 N N . ASN B 1 100 ? 14.688 4.984 15.938 1 96.56 100 ASN B N 1
ATOM 3126 C CA . ASN B 1 100 ? 13.945 6.238 15.984 1 96.56 100 ASN B CA 1
ATOM 3127 C C . ASN B 1 100 ? 14.383 7.191 14.867 1 96.56 100 ASN B C 1
ATOM 3129 O O . ASN B 1 100 ? 15.562 7.535 14.766 1 96.56 100 ASN B O 1
ATOM 3133 N N . ALA B 1 101 ? 13.43 7.645 14.039 1 97.69 101 ALA B N 1
ATOM 3134 C CA . ALA B 1 101 ? 13.711 8.633 13.008 1 97.69 101 ALA B CA 1
ATOM 3135 C C . ALA B 1 101 ? 12.43 9.281 12.5 1 97.69 101 ALA B C 1
ATOM 3137 O O . ALA B 1 101 ? 11.375 8.648 12.477 1 97.69 101 ALA B O 1
ATOM 3138 N N . THR B 1 102 ? 12.539 10.516 12.141 1 98.25 102 THR B N 1
ATOM 3139 C CA . THR B 1 102 ? 11.453 11.234 11.492 1 98.25 102 THR B CA 1
ATOM 3140 C C . THR B 1 102 ? 11.828 11.609 10.062 1 98.25 102 THR B C 1
ATOM 3142 O O . THR B 1 102 ? 12.82 12.312 9.844 1 98.25 102 THR B O 1
ATOM 3145 N N . ILE B 1 103 ? 11.055 11.109 9.148 1 97.88 103 ILE B N 1
ATOM 3146 C CA . ILE B 1 103 ? 11.266 11.414 7.738 1 97.88 103 ILE B CA 1
ATOM 3147 C C . ILE B 1 103 ? 10.203 12.406 7.266 1 97.88 103 ILE B C 1
ATOM 3149 O O . ILE B 1 103 ? 9.008 12.188 7.461 1 97.88 103 ILE B O 1
ATOM 3153 N N . VAL B 1 104 ? 10.688 13.469 6.703 1 96.56 104 VAL B N 1
ATOM 3154 C CA . VAL B 1 104 ? 9.789 14.461 6.125 1 96.56 104 VAL B CA 1
ATOM 3155 C C . VAL B 1 104 ? 9.922 14.453 4.605 1 96.56 104 VAL B C 1
ATOM 3157 O O . VAL B 1 104 ? 11.008 14.719 4.07 1 96.56 104 VAL B O 1
ATOM 3160 N N . GLY B 1 105 ? 8.82 14.086 3.947 1 94.81 105 GLY B N 1
ATOM 3161 C CA . GLY B 1 105 ? 8.758 14.133 2.496 1 94.81 105 GLY B CA 1
ATOM 3162 C C . GLY B 1 105 ? 7.926 15.289 1.97 1 94.81 105 GLY B C 1
ATOM 3163 O O . GLY B 1 105 ? 6.742 15.398 2.283 1 94.81 105 GLY B O 1
ATOM 3164 N N . SER B 1 106 ? 8.586 16.109 1.144 1 92.19 106 SER B N 1
ATOM 3165 C CA . SER B 1 106 ? 7.879 17.281 0.657 1 92.19 106 SER B CA 1
ATOM 3166 C C . SER B 1 106 ? 7.504 17.141 -0.813 1 92.19 106 SER B C 1
ATOM 3168 O O . SER B 1 106 ? 7.867 16.141 -1.455 1 92.19 106 SER B O 1
ATOM 3170 N N . ASP B 1 107 ? 6.738 18.141 -1.376 1 91.44 107 ASP B N 1
ATOM 3171 C CA . ASP B 1 107 ? 6.199 18.188 -2.73 1 91.44 107 ASP B CA 1
ATOM 3172 C C . ASP B 1 107 ? 5.25 17.031 -2.986 1 91.44 107 ASP B C 1
ATOM 3174 O O . ASP B 1 107 ? 5.426 16.281 -3.949 1 91.44 107 ASP B O 1
ATOM 3178 N N . ALA B 1 108 ? 4.312 17.062 -2.113 1 92.88 108 ALA B N 1
ATOM 3179 C CA . ALA B 1 108 ? 3.334 15.977 -2.104 1 92.88 108 ALA B CA 1
ATOM 3180 C C . ALA B 1 108 ? 2.459 16.016 -3.352 1 92.88 108 ALA B C 1
ATOM 3182 O O . ALA B 1 108 ? 1.763 17.016 -3.6 1 92.88 108 ALA B O 1
ATOM 3183 N N . GLY B 1 109 ? 2.473 14.93 -4.066 1 95.19 109 GLY B N 1
ATOM 3184 C CA . GLY B 1 109 ? 1.586 14.766 -5.207 1 95.19 109 GLY B CA 1
ATOM 3185 C C . GLY B 1 109 ? 1.669 15.914 -6.195 1 95.19 109 GLY B C 1
ATOM 3186 O O . GLY B 1 109 ? 2.758 16.281 -6.648 1 95.19 109 GLY B O 1
ATOM 3187 N N . VAL B 1 110 ? 0.552 16.547 -6.477 1 94.75 110 VAL B N 1
ATOM 3188 C CA . VAL B 1 110 ? 0.431 17.531 -7.539 1 94.75 110 VAL B CA 1
ATOM 3189 C C . VAL B 1 110 ? 1.182 18.812 -7.148 1 94.75 110 VAL B C 1
ATOM 3191 O O . VAL B 1 110 ? 1.443 19.672 -7.992 1 94.75 110 VAL B O 1
ATOM 3194 N N . SER B 1 111 ? 1.557 18.953 -5.914 1 92.88 111 SER B N 1
ATOM 3195 C CA . SER B 1 111 ? 2.268 20.156 -5.469 1 92.88 111 SER B CA 1
ATOM 3196 C C . SER B 1 111 ? 3.705 20.156 -5.977 1 92.88 111 SER B C 1
ATOM 3198 O O . SER B 1 111 ? 4.395 21.172 -5.887 1 92.88 111 SER B O 1
ATOM 3200 N N . ALA B 1 112 ? 4.117 19.031 -6.516 1 89.69 112 ALA B N 1
ATOM 3201 C CA . ALA B 1 112 ? 5.434 18.969 -7.141 1 89.69 112 ALA B CA 1
ATOM 3202 C C . ALA B 1 112 ? 5.473 19.828 -8.406 1 89.69 112 ALA B C 1
ATOM 3204 O O . ALA B 1 112 ? 6.543 20.234 -8.852 1 89.69 112 ALA B O 1
ATOM 3205 N N . GLU B 1 113 ? 4.285 19.953 -9.039 1 89.5 113 GLU B N 1
ATOM 3206 C CA . GLU B 1 113 ? 4.07 20.844 -10.18 1 89.5 113 GLU B CA 1
ATOM 3207 C C . GLU B 1 113 ? 5.039 20.531 -11.312 1 89.5 113 GLU B C 1
ATOM 3209 O O . GLU B 1 113 ? 5.055 19.406 -11.828 1 89.5 113 GLU B O 1
ATOM 3214 N N . MET B 1 114 ? 6.023 21.422 -11.547 1 81.25 114 MET B N 1
ATOM 3215 C CA . MET B 1 114 ? 6.82 21.406 -12.773 1 81.25 114 MET B CA 1
ATOM 3216 C C . MET B 1 114 ? 7.941 20.375 -12.68 1 81.25 114 MET B C 1
ATOM 3218 O O . MET B 1 114 ? 8.57 20.047 -13.688 1 81.25 114 MET B O 1
ATOM 3222 N N . ASN B 1 115 ? 8.117 19.875 -11.508 1 75.12 115 ASN B N 1
ATOM 3223 C CA . ASN B 1 115 ? 9.164 18.859 -11.383 1 75.12 115 ASN B CA 1
ATOM 3224 C C . ASN B 1 115 ? 8.789 17.562 -12.086 1 75.12 115 ASN B C 1
ATOM 3226 O O . ASN B 1 115 ? 9.664 16.75 -12.391 1 75.12 115 ASN B O 1
ATOM 3230 N N . GLY B 1 116 ? 7.539 17.391 -12.367 1 72.81 116 GLY B N 1
ATOM 3231 C CA . GLY B 1 116 ? 7.055 16.359 -13.273 1 72.81 116 GLY B CA 1
ATOM 3232 C C . GLY B 1 116 ? 6.961 14.992 -12.625 1 72.81 116 GLY B C 1
ATOM 3233 O O . GLY B 1 116 ? 6.891 14.891 -11.398 1 72.81 116 GLY B O 1
ATOM 3234 N N . GLY B 1 117 ? 6.867 14.047 -13.43 1 72.31 117 GLY B N 1
ATOM 3235 C CA . GLY B 1 117 ? 6.473 12.703 -13.062 1 72.31 117 GLY B CA 1
ATOM 3236 C C . GLY B 1 117 ? 7.473 12.016 -12.148 1 72.31 117 GLY B C 1
ATOM 3237 O O . GLY B 1 117 ? 7.09 11.234 -11.281 1 72.31 117 GLY B O 1
ATOM 3238 N N . THR B 1 118 ? 8.695 12.359 -12.258 1 74.69 118 THR B N 1
ATOM 3239 C CA . THR B 1 118 ? 9.711 11.711 -11.438 1 74.69 118 THR B CA 1
ATOM 3240 C C . THR B 1 118 ? 9.703 12.273 -10.023 1 74.69 118 THR B C 1
ATOM 3242 O O . THR B 1 118 ? 10.148 11.609 -9.086 1 74.69 118 THR B O 1
ATOM 3245 N N . HIS B 1 119 ? 9.148 13.414 -9.914 1 80.38 119 HIS B N 1
ATOM 3246 C CA . HIS B 1 119 ? 9.164 14.094 -8.617 1 80.38 119 HIS B CA 1
ATOM 3247 C C . HIS B 1 119 ? 7.785 14.078 -7.969 1 80.38 119 HIS B C 1
ATOM 3249 O O . HIS B 1 119 ? 7.652 14.359 -6.777 1 80.38 119 HIS B O 1
ATOM 3255 N N . MET B 1 120 ? 6.84 13.758 -8.766 1 85.06 120 MET B N 1
ATOM 3256 C CA . MET B 1 120 ? 5.465 13.773 -8.266 1 85.06 120 MET B CA 1
ATOM 3257 C C . MET B 1 120 ? 5.062 12.398 -7.746 1 85.06 120 MET B C 1
ATOM 3259 O O . MET B 1 120 ? 4.676 11.523 -8.523 1 85.06 120 MET B O 1
ATOM 3263 N N . PRO B 1 121 ? 5.129 12.289 -6.484 1 87.38 121 PRO B N 1
ATOM 3264 C CA . PRO B 1 121 ? 4.781 10.984 -5.922 1 87.38 121 PRO B CA 1
ATOM 3265 C C . PRO B 1 121 ? 3.297 10.859 -5.594 1 87.38 121 PRO B C 1
ATOM 3267 O O . PRO B 1 121 ? 2.689 11.805 -5.09 1 87.38 121 PRO B O 1
ATOM 3270 N N . PHE B 1 122 ? 2.729 9.727 -5.945 1 94.69 122 PHE B N 1
ATOM 3271 C CA . PHE B 1 122 ? 1.37 9.391 -5.535 1 94.69 122 PHE B CA 1
ATOM 3272 C C . PHE B 1 122 ? 1.357 8.102 -4.715 1 94.69 122 PHE B C 1
ATOM 3274 O O . PHE B 1 122 ? 0.321 7.445 -4.594 1 94.69 122 PHE B O 1
ATOM 3281 N N . GLU B 1 123 ? 2.533 7.727 -4.16 1 95.56 123 GLU B N 1
ATOM 3282 C CA . GLU B 1 123 ? 2.572 6.387 -3.578 1 95.56 123 GLU B CA 1
ATOM 3283 C C . GLU B 1 123 ? 3.158 6.418 -2.17 1 95.56 123 GLU B C 1
ATOM 3285 O O . GLU B 1 123 ? 3.189 5.395 -1.482 1 95.56 123 GLU B O 1
ATOM 3290 N N . GLU B 1 124 ? 3.557 7.574 -1.632 1 96 124 GLU B N 1
ATOM 3291 C CA . GLU B 1 124 ? 4.328 7.668 -0.396 1 96 124 GLU B CA 1
ATOM 3292 C C . GLU B 1 124 ? 3.545 7.109 0.788 1 96 124 GLU B C 1
ATOM 3294 O O . GLU B 1 124 ? 4.082 6.34 1.588 1 96 124 GLU B O 1
ATOM 3299 N N . LEU B 1 125 ? 2.328 7.562 0.823 1 97.75 125 LEU B N 1
ATOM 3300 C CA . LEU B 1 125 ? 1.518 7.125 1.956 1 97.75 125 LEU B CA 1
ATOM 3301 C C . LEU B 1 125 ? 1.322 5.613 1.935 1 97.75 125 LEU B C 1
ATOM 3303 O O . LEU B 1 125 ? 1.451 4.953 2.967 1 97.75 125 LEU B O 1
ATOM 3307 N N . GLY B 1 126 ? 1.013 5.094 0.734 1 97.88 126 GLY B N 1
ATOM 3308 C CA . GLY B 1 126 ? 0.863 3.652 0.598 1 97.88 126 GLY B CA 1
ATOM 3309 C C . GLY B 1 126 ? 2.123 2.885 0.956 1 97.88 126 GLY B C 1
ATOM 3310 O O . GLY B 1 126 ? 2.055 1.841 1.607 1 97.88 126 GLY B O 1
ATOM 3311 N N . LEU B 1 127 ? 3.266 3.412 0.549 1 97.75 127 LEU B N 1
ATOM 3312 C CA . LEU B 1 127 ? 4.551 2.799 0.861 1 97.75 127 LEU B CA 1
ATOM 3313 C C . LEU B 1 127 ? 4.781 2.75 2.367 1 97.75 127 LEU B C 1
ATOM 3315 O O . LEU B 1 127 ? 5.105 1.696 2.918 1 97.75 127 LEU B O 1
ATOM 3319 N N . MET B 1 128 ? 4.559 3.863 3.006 1 98.19 128 MET B N 1
ATOM 3320 C CA . MET B 1 128 ? 4.883 3.973 4.426 1 98.19 128 MET B CA 1
ATOM 3321 C C . MET B 1 128 ? 3.889 3.189 5.273 1 98.19 128 MET B C 1
ATOM 3323 O O . MET B 1 128 ? 4.25 2.646 6.32 1 98.19 128 MET B O 1
ATOM 3327 N N . ARG B 1 129 ? 2.631 3.062 4.809 1 98.38 129 ARG B N 1
ATOM 3328 C CA . ARG B 1 129 ? 1.629 2.279 5.527 1 98.38 129 ARG B CA 1
ATOM 3329 C C . ARG B 1 129 ? 2.012 0.804 5.57 1 98.38 129 ARG B C 1
ATOM 3331 O O . ARG B 1 129 ? 1.605 0.076 6.477 1 98.38 129 ARG B O 1
ATOM 3338 N N . LEU B 1 130 ? 2.789 0.384 4.605 1 97.88 130 LEU B N 1
ATOM 3339 C CA . LEU B 1 130 ? 3.189 -1.018 4.527 1 97.88 130 LEU B CA 1
ATOM 3340 C C . LEU B 1 130 ? 4.23 -1.345 5.594 1 97.88 130 LEU B C 1
ATOM 3342 O O . LEU B 1 130 ? 4.504 -2.518 5.859 1 97.88 130 LEU B O 1
ATOM 3346 N N . ILE B 1 131 ? 4.875 -0.343 6.191 1 97.81 131 ILE B N 1
ATOM 3347 C CA . ILE B 1 131 ? 5.934 -0.568 7.168 1 97.81 131 ILE B CA 1
ATOM 3348 C C . ILE B 1 131 ? 5.324 -0.793 8.547 1 97.81 131 ILE B C 1
ATOM 3350 O O . ILE B 1 131 ? 4.633 0.08 9.078 1 97.81 131 ILE B O 1
ATOM 3354 N N . PRO B 1 132 ? 5.602 -1.933 9.172 1 96.88 132 PRO B N 1
ATOM 3355 C CA . PRO B 1 132 ? 5.027 -2.223 10.484 1 96.88 132 PRO B CA 1
ATOM 3356 C C . PRO B 1 132 ? 5.355 -1.149 11.523 1 96.88 132 PRO B C 1
ATOM 3358 O O . PRO B 1 132 ? 6.496 -0.688 11.602 1 96.88 132 PRO B O 1
ATOM 3361 N N . LYS B 1 133 ? 4.352 -0.684 12.219 1 96.31 133 LYS B N 1
ATOM 3362 C CA . LYS B 1 133 ? 4.438 0.168 13.398 1 96.31 133 LYS B CA 1
ATOM 3363 C C . LYS B 1 133 ? 4.828 1.594 13.023 1 96.31 133 LYS B C 1
ATOM 3365 O O . LYS B 1 133 ? 4.961 2.457 13.891 1 96.31 133 LYS B O 1
ATOM 3370 N N . ALA B 1 134 ? 5.055 1.863 11.758 1 97.81 134 ALA B N 1
ATOM 3371 C CA . ALA B 1 134 ? 5.348 3.232 11.344 1 97.81 134 ALA B CA 1
ATOM 3372 C C . ALA B 1 134 ? 4.168 4.156 11.633 1 97.81 134 ALA B C 1
ATOM 3374 O O . ALA B 1 134 ? 3.01 3.748 11.523 1 97.81 134 ALA B O 1
ATOM 3375 N N . ARG B 1 135 ? 4.508 5.352 12.055 1 98.31 135 ARG B N 1
ATOM 3376 C CA . ARG B 1 135 ? 3.51 6.414 12.133 1 98.31 135 ARG B CA 1
ATOM 3377 C C . ARG B 1 135 ? 3.535 7.285 10.883 1 98.31 135 ARG B C 1
ATOM 3379 O O . ARG B 1 135 ? 4.602 7.742 10.461 1 98.31 135 ARG B O 1
ATOM 3386 N N . VAL B 1 136 ? 2.41 7.473 10.297 1 98.75 136 VAL B N 1
ATOM 3387 C CA . VAL B 1 136 ? 2.332 8.141 9.008 1 98.75 136 VAL B CA 1
ATOM 3388 C C . VAL B 1 136 ? 1.383 9.336 9.102 1 98.75 136 VAL B C 1
ATOM 3390 O O . VAL B 1 136 ? 0.229 9.188 9.508 1 98.75 136 VAL B O 1
ATOM 3393 N N . TYR B 1 137 ? 1.893 10.531 8.68 1 98.75 137 TYR B N 1
ATOM 3394 C CA . TYR B 1 137 ? 1.137 11.773 8.766 1 98.75 137 TYR B CA 1
ATOM 3395 C C . TYR B 1 137 ? 1.093 12.477 7.41 1 98.75 137 TYR B C 1
ATOM 3397 O O . TYR B 1 137 ? 2.039 12.383 6.625 1 98.75 137 TYR B O 1
ATOM 3405 N N . GLU B 1 138 ? 0.007 13.164 7.16 1 98.75 138 GLU B N 1
ATOM 3406 C CA . GLU B 1 138 ? -0.035 14.211 6.141 1 98.75 138 GLU B CA 1
ATOM 3407 C C . GLU B 1 138 ? -0.605 15.508 6.707 1 98.75 138 GLU B C 1
ATOM 3409 O O . GLU B 1 138 ? -1.782 15.57 7.066 1 98.75 138 GLU B O 1
ATOM 3414 N N . VAL B 1 139 ? 0.204 16.516 6.734 1 98.69 139 VAL B N 1
ATOM 3415 C CA . VAL B 1 139 ? -0.181 17.719 7.449 1 98.69 139 VAL B CA 1
ATOM 3416 C C . VAL B 1 139 ? -0.855 18.703 6.492 1 98.69 139 VAL B C 1
ATOM 3418 O O . VAL B 1 139 ? -0.454 18.812 5.332 1 98.69 139 VAL B O 1
ATOM 3421 N N . SER B 1 140 ? -1.805 19.453 7.012 1 98.5 140 SER B N 1
ATOM 3422 C CA . SER B 1 140 ? -2.68 20.234 6.148 1 98.5 140 SER B CA 1
ATOM 3423 C C . SER B 1 140 ? -2.289 21.719 6.172 1 98.5 140 SER B C 1
ATOM 3425 O O . SER B 1 140 ? -2.617 22.469 5.246 1 98.5 140 SER B O 1
ATOM 3427 N N . ASP B 1 141 ? -1.66 22.219 7.242 1 98.38 141 ASP B N 1
ATOM 3428 C CA . ASP B 1 141 ? -1.2 23.609 7.262 1 98.38 141 ASP B CA 1
ATOM 3429 C C . ASP B 1 141 ? -0.051 23.797 8.25 1 98.38 141 ASP B C 1
ATOM 3431 O O . ASP B 1 141 ? 0.489 22.812 8.773 1 98.38 141 ASP B O 1
ATOM 3435 N N . ASP B 1 142 ? 0.398 25.047 8.391 1 98.38 142 ASP B N 1
ATOM 3436 C CA . ASP B 1 142 ? 1.606 25.359 9.156 1 98.38 142 ASP B CA 1
ATOM 3437 C C . ASP B 1 142 ? 1.396 25.109 10.641 1 98.38 142 ASP B C 1
ATOM 3439 O O . ASP B 1 142 ? 2.293 24.609 11.328 1 98.38 142 ASP B O 1
ATOM 3443 N N . VAL B 1 143 ? 0.199 25.312 11.18 1 98.56 143 VAL B N 1
ATOM 3444 C CA . VAL B 1 143 ? -0.104 25.109 12.594 1 98.56 143 VAL B CA 1
ATOM 3445 C C . VAL B 1 143 ? -0.087 23.609 12.906 1 98.56 143 VAL B C 1
ATOM 3447 O O . VAL B 1 143 ? 0.534 23.188 13.883 1 98.56 143 VAL B O 1
ATOM 3450 N N . LEU B 1 144 ? -0.732 22.891 12.109 1 98.69 144 LEU B N 1
ATOM 3451 C CA . LEU B 1 144 ? -0.773 21.453 12.273 1 98.69 144 LEU B CA 1
ATOM 3452 C C . LEU B 1 144 ? 0.619 20.844 12.133 1 98.69 144 LEU B C 1
ATOM 3454 O O . LEU B 1 144 ? 0.991 19.938 12.883 1 98.69 144 LEU B O 1
ATOM 3458 N N . PHE B 1 145 ? 1.38 21.328 11.156 1 98.62 145 PHE B N 1
ATOM 3459 C CA . PHE B 1 145 ? 2.717 20.797 10.914 1 98.62 145 PHE B CA 1
ATOM 3460 C C . PHE B 1 145 ? 3.6 20.984 12.141 1 98.62 145 PHE B C 1
ATOM 3462 O O . PHE B 1 145 ? 4.281 20.047 12.57 1 98.62 145 PHE B O 1
ATOM 3469 N N . GLN B 1 146 ? 3.561 22.141 12.68 1 97.94 146 GLN B N 1
ATOM 3470 C CA . GLN B 1 146 ? 4.332 22.391 13.891 1 97.94 146 GLN B CA 1
ATOM 3471 C C . GLN B 1 146 ? 3.936 21.438 15.016 1 97.94 146 GLN B C 1
ATOM 3473 O O . GLN B 1 146 ? 4.797 20.906 15.719 1 97.94 146 GLN B O 1
ATOM 3478 N N . ALA B 1 147 ? 2.662 21.234 15.172 1 98.38 147 ALA B N 1
ATOM 3479 C CA . ALA B 1 147 ? 2.162 20.359 16.234 1 98.38 147 ALA B CA 1
ATOM 3480 C C . ALA B 1 147 ? 2.625 18.922 16.016 1 98.38 147 ALA B C 1
ATOM 3482 O O . ALA B 1 147 ? 3.006 18.234 16.969 1 98.38 147 ALA B O 1
ATOM 3483 N N . VAL B 1 148 ? 2.574 18.453 14.797 1 98.5 148 VAL B N 1
ATOM 3484 C CA . VAL B 1 148 ? 2.984 17.094 14.477 1 98.5 148 VAL B CA 1
ATOM 3485 C C . VAL B 1 148 ? 4.48 16.922 14.727 1 98.5 148 VAL B C 1
ATOM 3487 O O . VAL B 1 148 ? 4.918 15.914 15.281 1 98.5 148 VAL B O 1
ATOM 3490 N N . LEU B 1 149 ? 5.273 17.922 14.305 1 98.06 149 LEU B N 1
ATOM 3491 C CA . LEU B 1 149 ? 6.707 17.891 14.57 1 98.06 149 LEU B CA 1
ATOM 3492 C C . LEU B 1 149 ? 6.98 17.75 16.062 1 98.06 149 LEU B C 1
ATOM 3494 O O . LEU B 1 149 ? 7.812 16.953 16.484 1 98.06 149 LEU B O 1
ATOM 3498 N N . LYS B 1 150 ? 6.277 18.516 16.844 1 96.88 150 LYS B N 1
ATOM 3499 C CA . LYS B 1 150 ? 6.438 18.422 18.297 1 96.88 150 LYS B CA 1
ATOM 3500 C C . LYS B 1 150 ? 6.062 17.031 18.797 1 96.88 150 LYS B C 1
ATOM 3502 O O . LYS B 1 150 ? 6.727 16.484 19.688 1 96.88 150 LYS B O 1
ATOM 3507 N N . GLU B 1 151 ? 5.039 16.5 18.25 1 96.62 151 GLU B N 1
ATOM 3508 C CA . GLU B 1 151 ? 4.594 15.156 18.641 1 96.62 151 GLU B CA 1
ATOM 3509 C C . GLU B 1 151 ? 5.664 14.117 18.344 1 96.62 151 GLU B C 1
ATOM 3511 O O . GLU B 1 151 ? 5.82 13.141 19.078 1 96.62 151 GLU B O 1
ATOM 3516 N N . THR B 1 152 ? 6.355 14.234 17.25 1 96.44 152 THR B N 1
ATOM 3517 C CA . THR B 1 152 ? 7.336 13.234 16.828 1 96.44 152 THR B CA 1
ATOM 3518 C C . THR B 1 152 ? 8.461 13.117 17.859 1 96.44 152 THR B C 1
ATOM 3520 O O . THR B 1 152 ? 9.125 12.086 17.953 1 96.44 152 THR B O 1
ATOM 3523 N N . ILE B 1 153 ? 8.672 14.148 18.641 1 94.62 153 ILE B N 1
ATOM 3524 C CA . ILE B 1 153 ? 9.703 14.125 19.672 1 94.62 153 ILE B CA 1
ATOM 3525 C C . ILE B 1 153 ? 9.289 13.172 20.797 1 94.62 153 ILE B C 1
ATOM 3527 O O . ILE B 1 153 ? 10.133 12.523 21.422 1 94.62 153 ILE B O 1
ATOM 3531 N N . LYS B 1 154 ? 8.023 13.078 21 1 93.69 154 LYS B N 1
ATOM 3532 C CA . LYS B 1 154 ? 7.484 12.359 22.156 1 93.69 154 LYS B CA 1
ATOM 3533 C C . LYS B 1 154 ? 7.25 10.891 21.828 1 93.69 154 LYS B C 1
ATOM 3535 O O . LYS B 1 154 ? 7.086 10.062 22.719 1 93.69 154 LYS B O 1
ATOM 3540 N N . VAL B 1 155 ? 7.238 10.586 20.609 1 94.38 155 VAL B N 1
ATOM 3541 C CA . VAL B 1 155 ? 6.922 9.211 20.219 1 94.38 155 VAL B CA 1
ATOM 3542 C C . VAL B 1 155 ? 8.141 8.562 19.578 1 94.38 155 VAL B C 1
ATOM 3544 O O . VAL B 1 155 ? 8.875 9.203 18.828 1 94.38 155 VAL B O 1
ATOM 3547 N N . ASP B 1 156 ? 8.359 7.266 19.891 1 94.56 156 ASP B N 1
ATOM 3548 C CA . ASP B 1 156 ? 9.5 6.527 19.359 1 94.56 156 ASP B CA 1
ATOM 3549 C C . ASP B 1 156 ? 9.117 5.805 18.062 1 94.56 156 ASP B C 1
ATOM 3551 O O . ASP B 1 156 ? 7.934 5.672 17.75 1 94.56 156 ASP B O 1
ATOM 3555 N N . GLY B 1 157 ? 10.234 5.422 17.344 1 96.81 157 GLY B N 1
ATOM 3556 C CA . GLY B 1 157 ? 10.047 4.633 16.141 1 96.81 157 GLY B CA 1
ATOM 3557 C C . GLY B 1 157 ? 10.125 5.457 14.867 1 96.81 157 GLY B C 1
ATOM 3558 O O . GLY B 1 157 ? 10.633 6.578 14.883 1 96.81 157 GLY B O 1
ATOM 3559 N N . LEU B 1 158 ? 9.711 4.848 13.789 1 98.25 158 LEU B N 1
ATOM 3560 C CA . LEU B 1 158 ? 9.75 5.488 12.484 1 98.25 158 LEU B CA 1
ATOM 3561 C C . LEU B 1 158 ? 8.508 6.336 12.258 1 98.25 158 LEU B C 1
ATOM 3563 O O . LEU B 1 158 ? 7.383 5.855 12.43 1 98.25 158 LEU B O 1
ATOM 3567 N N . LYS B 1 159 ? 8.727 7.621 12 1 98.56 159 LYS B N 1
ATOM 3568 C CA . LYS B 1 159 ? 7.656 8.531 11.617 1 98.56 159 LYS B CA 1
ATOM 3569 C C . LYS B 1 159 ? 7.875 9.086 10.211 1 98.56 159 LYS B C 1
ATOM 3571 O O . LYS B 1 159 ? 9.008 9.406 9.836 1 98.56 159 LYS B O 1
ATOM 3576 N N . TYR B 1 160 ? 6.855 9.125 9.508 1 98.62 160 TYR B N 1
ATOM 3577 C CA . TYR B 1 160 ? 6.867 9.766 8.195 1 98.62 160 TYR B CA 1
ATOM 3578 C C . TYR B 1 160 ? 5.836 10.883 8.133 1 98.62 160 TYR B C 1
ATOM 3580 O O . TYR B 1 160 ? 4.664 10.68 8.453 1 98.62 160 TYR B O 1
ATOM 3588 N N . ILE B 1 161 ? 6.301 12.055 7.66 1 98.62 161 ILE B N 1
ATOM 3589 C CA . ILE B 1 161 ? 5.422 13.203 7.508 1 98.62 161 ILE B CA 1
ATOM 3590 C C . ILE B 1 161 ? 5.418 13.656 6.051 1 98.62 161 ILE B C 1
ATOM 3592 O O . ILE B 1 161 ? 6.449 14.078 5.52 1 98.62 161 ILE B O 1
ATOM 3596 N N . ARG B 1 162 ? 4.266 13.562 5.398 1 98.12 162 ARG B N 1
ATOM 3597 C CA . ARG B 1 162 ? 4.035 14.07 4.051 1 98.12 162 ARG B CA 1
ATOM 3598 C C . ARG B 1 162 ? 3.572 15.523 4.086 1 98.12 162 ARG B C 1
ATOM 3600 O O . ARG B 1 162 ? 2.662 15.867 4.844 1 98.12 162 ARG B O 1
ATOM 3607 N N . THR B 1 163 ? 4.242 16.391 3.318 1 96.75 163 THR B N 1
ATOM 3608 C CA . THR B 1 163 ? 3.908 17.812 3.365 1 96.75 163 THR B CA 1
ATOM 3609 C C . THR B 1 163 ? 4.215 18.484 2.027 1 96.75 163 THR B C 1
ATOM 3611 O O . THR B 1 163 ? 4.637 17.812 1.078 1 96.75 163 THR B O 1
ATOM 3614 N N . ILE B 1 164 ? 3.811 19.75 1.874 1 94.69 164 ILE B N 1
ATOM 3615 C CA . ILE B 1 164 ? 4.211 20.594 0.758 1 94.69 164 ILE B CA 1
ATOM 3616 C C . ILE B 1 164 ? 5.273 21.594 1.222 1 94.69 164 ILE B C 1
ATOM 3618 O O . ILE B 1 164 ? 5.668 21.578 2.391 1 94.69 164 ILE B O 1
ATOM 3622 N N . ARG B 1 165 ? 5.828 22.469 0.356 1 91.94 165 ARG B N 1
ATOM 3623 C CA . ARG B 1 165 ? 6.875 23.422 0.737 1 91.94 165 ARG B CA 1
ATOM 3624 C C . ARG B 1 165 ? 6.309 24.828 0.895 1 91.94 165 ARG B C 1
ATOM 3626 O O . ARG B 1 165 ? 6.711 25.562 1.797 1 91.94 165 ARG B O 1
ATOM 3633 N N . LYS B 1 166 ? 5.293 25.047 0.053 1 92.69 166 LYS B N 1
ATOM 3634 C CA . LYS B 1 166 ? 4.766 26.406 -0.039 1 92.69 166 LYS B CA 1
ATOM 3635 C C . LYS B 1 166 ? 3.791 26.688 1.101 1 92.69 166 LYS B C 1
ATOM 3637 O O . LYS B 1 166 ? 3.498 25.812 1.912 1 92.69 166 LYS B O 1
ATOM 3642 N N . ALA B 1 167 ? 3.438 27.984 1.117 1 95.12 167 ALA B N 1
ATOM 3643 C CA . ALA B 1 167 ? 2.465 28.391 2.129 1 95.12 167 ALA B CA 1
ATOM 3644 C C . ALA B 1 167 ? 1.113 27.719 1.892 1 95.12 167 ALA B C 1
ATOM 3646 O O . ALA B 1 167 ? 0.59 27.75 0.775 1 95.12 167 ALA B O 1
ATOM 3647 N N . PRO B 1 168 ? 0.611 27.094 2.959 1 96.19 168 PRO B N 1
ATOM 3648 C CA . PRO B 1 168 ? -0.691 26.438 2.822 1 96.19 168 PRO B CA 1
ATOM 3649 C C . PRO B 1 168 ? -1.86 27.391 3.006 1 96.19 168 PRO B C 1
ATOM 3651 O O . PRO B 1 168 ? -1.666 28.531 3.455 1 96.19 168 PRO B O 1
ATOM 3654 N N . THR B 1 169 ? -3.004 26.938 2.535 1 96.25 169 THR B N 1
ATOM 3655 C CA . THR B 1 169 ? -4.223 27.578 3.01 1 96.25 169 THR B CA 1
ATOM 3656 C C . THR B 1 169 ? -4.387 27.391 4.516 1 96.25 169 THR B C 1
ATOM 3658 O O . THR B 1 169 ? -4.23 26.281 5.023 1 96.25 169 THR B O 1
ATOM 3661 N N . PRO B 1 170 ? -4.59 28.484 5.25 1 97.62 170 PRO B N 1
ATOM 3662 C CA . PRO B 1 170 ? -4.762 28.328 6.695 1 97.62 170 PRO B CA 1
ATOM 3663 C C . PRO B 1 170 ? -6.035 27.562 7.055 1 97.62 170 PRO B C 1
ATOM 3665 O O . PRO B 1 170 ? -7.137 27.984 6.695 1 97.62 170 PRO B O 1
ATOM 3668 N N . ILE B 1 171 ? -5.898 26.469 7.77 1 98.12 171 ILE B N 1
ATOM 3669 C CA . ILE B 1 171 ? -7.012 25.656 8.242 1 98.12 171 ILE B CA 1
ATOM 3670 C C . ILE B 1 171 ? -7.223 25.875 9.734 1 98.12 171 ILE B C 1
ATOM 3672 O O . ILE B 1 171 ? -8.359 26.016 10.195 1 98.12 171 ILE B O 1
ATOM 3676 N N . TYR B 1 172 ? -6.105 25.969 10.461 1 98.12 172 TYR B N 1
ATOM 3677 C CA . TYR B 1 172 ? -6.148 26.031 11.922 1 98.12 172 TYR B CA 1
ATOM 3678 C C . TYR B 1 172 ? -5.723 27.406 12.422 1 98.12 172 TYR B C 1
ATOM 3680 O O . TYR B 1 172 ? -5.105 28.172 11.68 1 98.12 172 TYR B O 1
ATOM 3688 N N . GLN B 1 173 ? -6.016 27.625 13.734 1 96.06 173 GLN B N 1
ATOM 3689 C CA . GLN B 1 173 ? -5.746 28.938 14.312 1 96.06 173 GLN B CA 1
ATOM 3690 C C . GLN B 1 173 ? -4.66 28.859 15.375 1 96.06 173 GLN B C 1
ATOM 3692 O O . GLN B 1 173 ? -4.102 29.875 15.789 1 96.06 173 GLN B O 1
ATOM 3697 N N . GLY B 1 174 ? -4.16 27.672 15.898 1 93.5 174 GLY B N 1
ATOM 3698 C CA . GLY B 1 174 ? -3.082 27.516 16.859 1 93.5 174 GLY B CA 1
ATOM 3699 C C . GLY B 1 174 ? -3.549 26.969 18.203 1 93.5 174 GLY B C 1
ATOM 3700 O O . GLY B 1 174 ? -2.754 26.406 18.953 1 93.5 174 GLY B O 1
ATOM 3701 N N . GLY B 1 175 ? -4.797 26.797 18.531 1 93 175 GLY B N 1
ATOM 3702 C CA . GLY B 1 175 ? -5.285 26.344 19.828 1 93 175 GLY B CA 1
ATOM 3703 C C . GLY B 1 175 ? -5.941 24.969 19.766 1 93 175 GLY B C 1
ATOM 3704 O O . GLY B 1 175 ? -6.391 24.453 20.781 1 93 175 GLY B O 1
ATOM 3705 N N . GLU B 1 176 ? -5.836 24.375 18.672 1 96.69 176 GLU B N 1
ATOM 3706 C CA . GLU B 1 176 ? -6.527 23.109 18.484 1 96.69 176 GLU B CA 1
ATOM 3707 C C . GLU B 1 176 ? -5.762 21.953 19.141 1 96.69 176 GLU B C 1
ATOM 3709 O O . GLU B 1 176 ? -4.539 22.031 19.281 1 96.69 176 GLU B O 1
ATOM 3714 N N . ASP B 1 177 ? -6.449 20.938 19.594 1 97.62 177 ASP B N 1
ATOM 3715 C CA . ASP B 1 177 ? -5.871 19.688 20.078 1 97.62 177 ASP B CA 1
ATOM 3716 C C . ASP B 1 177 ? -5.688 18.703 18.938 1 97.62 177 ASP B C 1
ATOM 3718 O O . ASP B 1 177 ? -6.664 18.234 18.359 1 97.62 177 ASP B O 1
ATOM 3722 N N . PHE B 1 178 ? -4.43 18.391 18.688 1 98.25 178 PHE B N 1
ATOM 3723 C CA . PHE B 1 178 ? -4.129 17.516 17.562 1 98.25 178 PHE B CA 1
ATOM 3724 C C . PHE B 1 178 ? -3.771 16.125 18.047 1 98.25 178 PHE B C 1
ATOM 3726 O O . PHE B 1 178 ? -3.307 15.289 17.266 1 98.25 178 PHE B O 1
ATOM 3733 N N . SER B 1 179 ? -4.023 15.805 19.344 1 97.5 179 SER B N 1
ATOM 3734 C CA . SER B 1 179 ? -3.482 14.609 19.984 1 97.5 179 SER B CA 1
ATOM 3735 C C . SER B 1 179 ? -4.148 13.352 19.438 1 97.5 179 SER B C 1
ATOM 3737 O O . SER B 1 179 ? -3.566 12.266 19.5 1 97.5 179 SER B O 1
ATOM 3739 N N . LYS B 1 180 ? -5.289 13.508 18.828 1 98.25 180 LYS B N 1
ATOM 3740 C CA . LYS B 1 180 ? -6.035 12.328 18.406 1 98.25 180 LYS B CA 1
ATOM 3741 C C . LYS B 1 180 ? -5.707 11.961 16.969 1 98.25 180 LYS B C 1
ATOM 3743 O O . LYS B 1 180 ? -6.137 10.914 16.484 1 98.25 180 LYS B O 1
ATOM 3748 N N . GLY B 1 181 ? -5.012 12.773 16.281 1 98.69 181 GLY B N 1
ATOM 3749 C CA . GLY B 1 181 ? -4.598 12.453 14.922 1 98.69 181 GLY B CA 1
ATOM 3750 C C . GLY B 1 181 ? -5.609 12.875 13.867 1 98.69 181 GLY B C 1
ATOM 3751 O O . GLY B 1 181 ? -5.488 12.508 12.703 1 98.69 181 GLY B O 1
ATOM 3752 N N . TYR B 1 182 ? -6.645 13.57 14.312 1 98.81 182 TYR B N 1
ATOM 3753 C CA . TYR B 1 182 ? -7.668 14.109 13.422 1 98.81 182 TYR B CA 1
ATOM 3754 C C . TYR B 1 182 ? -8.328 15.344 14.031 1 98.81 182 TYR B C 1
ATOM 3756 O O . TYR B 1 182 ? -8.172 15.609 15.227 1 98.81 182 TYR B O 1
ATOM 3764 N N . CYS B 1 183 ? -8.953 16.125 13.219 1 98.81 183 CYS B N 1
ATOM 3765 C CA . CYS B 1 183 ? -9.812 17.219 13.656 1 98.81 183 CYS B CA 1
ATOM 3766 C C . CYS B 1 183 ? -11.109 17.25 12.859 1 98.81 183 CYS B C 1
ATOM 3768 O O . CYS B 1 183 ? -11.102 17.156 11.633 1 98.81 183 CYS B O 1
ATOM 3770 N N . VAL B 1 184 ? -12.227 17.297 13.57 1 98.75 184 VAL B N 1
ATOM 3771 C CA . VAL B 1 184 ? -13.5 17.578 12.914 1 98.75 184 VAL B CA 1
ATOM 3772 C C . VAL B 1 184 ? -13.617 19.078 12.656 1 98.75 184 VAL B C 1
ATOM 3774 O O . VAL B 1 184 ? -13.719 19.875 13.602 1 98.75 184 VAL B O 1
ATOM 3777 N N . LEU B 1 185 ? -13.609 19.469 11.406 1 98.69 185 LEU B N 1
ATOM 3778 C CA . LEU B 1 185 ? -13.555 20.891 11.055 1 98.69 185 LEU B CA 1
ATOM 3779 C C . LEU B 1 185 ? -14.953 21.453 10.852 1 98.69 185 LEU B C 1
ATOM 3781 O O . LEU B 1 185 ? -15.148 22.672 10.914 1 98.69 185 LEU B O 1
ATOM 3785 N N . ARG B 1 186 ? -15.852 20.625 10.484 1 98.25 186 ARG B N 1
ATOM 3786 C CA . ARG B 1 186 ? -17.25 20.953 10.25 1 98.25 186 ARG B CA 1
ATOM 3787 C C . ARG B 1 186 ? -18.172 19.812 10.664 1 98.25 186 ARG B C 1
ATOM 3789 O O . ARG B 1 186 ? -17.859 18.641 10.406 1 98.25 186 ARG B O 1
ATOM 3796 N N . GLN B 1 187 ? -19.219 20.141 11.352 1 98.25 187 GLN B N 1
ATOM 3797 C CA . GLN B 1 187 ? -20.219 19.141 11.664 1 98.25 187 GLN B CA 1
ATOM 3798 C C . GLN B 1 187 ? -21.234 19 10.523 1 98.25 187 GLN B C 1
ATOM 3800 O O . GLN B 1 187 ? -21.469 19.953 9.773 1 98.25 187 GLN B O 1
ATOM 3805 N N . GLY B 1 188 ? -21.75 17.797 10.367 1 98.06 188 GLY B N 1
ATOM 3806 C CA . GLY B 1 188 ? -22.766 17.516 9.359 1 98.06 188 GLY B CA 1
ATOM 3807 C C . GLY B 1 188 ? -23.375 16.141 9.5 1 98.06 188 GLY B C 1
ATOM 3808 O O . GLY B 1 188 ? -22.766 15.242 10.086 1 98.06 188 GLY B O 1
ATOM 3809 N N . GLU B 1 189 ? -24.578 16 8.844 1 96.94 189 GLU B N 1
ATOM 3810 C CA . GLU B 1 189 ? -25.344 14.797 9.117 1 96.94 189 GLU B CA 1
ATOM 3811 C C . GLU B 1 189 ? -25.562 13.977 7.844 1 96.94 189 GLU B C 1
ATOM 3813 O O . GLU B 1 189 ? -25.859 12.781 7.91 1 96.94 189 GLU B O 1
ATOM 3818 N N . ASP B 1 190 ? -25.453 14.586 6.711 1 98 190 ASP B N 1
ATOM 3819 C CA . ASP B 1 190 ? -25.859 13.914 5.484 1 98 190 ASP B CA 1
ATOM 3820 C C . ASP B 1 190 ? -24.734 13.062 4.914 1 98 190 ASP B C 1
ATOM 3822 O O . ASP B 1 190 ? -24.984 12.047 4.262 1 98 190 ASP B O 1
ATOM 3826 N N . MET B 1 191 ? -23.5 13.516 5.078 1 98.5 191 MET B N 1
ATOM 3827 C CA . MET B 1 191 ? -22.328 12.781 4.598 1 98.5 191 MET B CA 1
ATOM 3828 C C . MET B 1 191 ? -21.062 13.297 5.25 1 98.5 191 MET B C 1
ATOM 3830 O O . MET B 1 191 ? -21.062 14.336 5.914 1 98.5 191 MET B O 1
ATOM 3834 N N . THR B 1 192 ? -19.969 12.555 5.09 1 98.88 192 THR B N 1
ATOM 3835 C CA . THR B 1 192 ? -18.672 12.969 5.605 1 98.88 192 THR B CA 1
ATOM 3836 C C . THR B 1 192 ? -17.656 13.062 4.477 1 98.88 192 THR B C 1
ATOM 3838 O O . THR B 1 192 ? -17.547 12.148 3.654 1 98.88 192 THR B O 1
ATOM 3841 N N . LEU B 1 193 ? -17.016 14.188 4.344 1 98.94 193 LEU B N 1
ATOM 3842 C CA . LEU B 1 193 ? -15.781 14.32 3.582 1 98.94 193 LEU B CA 1
ATOM 3843 C C . LEU B 1 193 ? -14.562 14.141 4.48 1 98.94 193 LEU B C 1
ATOM 3845 O O . LEU B 1 193 ? -14.406 14.852 5.469 1 98.94 193 LEU B O 1
ATOM 3849 N N . LEU B 1 194 ? -13.797 13.18 4.211 1 98.94 194 LEU B N 1
ATOM 3850 C CA . LEU B 1 194 ? -12.586 12.891 4.965 1 98.94 194 LEU B CA 1
ATOM 3851 C C . LEU B 1 194 ? -11.344 13.133 4.113 1 98.94 194 LEU B C 1
ATOM 3853 O O . LEU B 1 194 ? -11.164 12.484 3.08 1 98.94 194 LEU B O 1
ATOM 3857 N N . ALA B 1 195 ? -10.5 14.062 4.523 1 98.88 195 ALA B N 1
ATOM 3858 C CA . ALA B 1 195 ? -9.375 14.508 3.699 1 98.88 195 ALA B CA 1
ATOM 3859 C C . ALA B 1 195 ? -8.102 14.633 4.523 1 98.88 195 ALA B C 1
ATOM 3861 O O . ALA B 1 195 ? -8.125 14.445 5.742 1 98.88 195 ALA B O 1
ATOM 3862 N N . SER B 1 196 ? -7 14.836 3.934 1 98.38 196 SER B N 1
ATOM 3863 C CA . SER B 1 196 ? -5.719 15.211 4.52 1 98.38 196 SER B CA 1
ATOM 3864 C C . SER B 1 196 ? -4.926 16.125 3.59 1 98.38 196 SER B C 1
ATOM 3866 O O . SER B 1 196 ? -5.242 16.234 2.404 1 98.38 196 SER B O 1
ATOM 3868 N N . GLY B 1 197 ? -4 16.844 4.152 1 98.38 197 GLY B N 1
ATOM 3869 C CA . GLY B 1 197 ? -3.113 17.688 3.359 1 98.38 197 GLY B CA 1
ATOM 3870 C C . GLY B 1 197 ? -3.846 18.781 2.604 1 98.38 197 GLY B C 1
ATOM 3871 O O . GLY B 1 197 ? -4.738 19.422 3.152 1 98.38 197 GLY B O 1
ATOM 3872 N N . ILE B 1 198 ? -3.494 18.969 1.348 1 97.88 198 ILE B N 1
ATOM 3873 C CA . ILE B 1 198 ? -4.012 20.078 0.563 1 97.88 198 ILE B CA 1
ATOM 3874 C C . ILE B 1 198 ? -5.484 19.844 0.23 1 97.88 198 ILE B C 1
ATOM 3876 O O . ILE B 1 198 ? -6.199 20.766 -0.154 1 97.88 198 ILE B O 1
ATOM 3880 N N . MET B 1 199 ? -5.961 18.641 0.403 1 98.69 199 MET B N 1
ATOM 3881 C CA . MET B 1 199 ? -7.336 18.312 0.022 1 98.69 199 MET B CA 1
ATOM 3882 C C . MET B 1 199 ? -8.32 18.781 1.087 1 98.69 199 MET B C 1
ATOM 3884 O O . MET B 1 199 ? -9.523 18.828 0.842 1 98.69 199 MET B O 1
ATOM 3888 N N . VAL B 1 200 ? -7.82 19.094 2.279 1 98.81 200 VAL B N 1
ATOM 3889 C CA . VAL B 1 200 ? -8.695 19.594 3.336 1 98.81 200 VAL B CA 1
ATOM 3890 C C . VAL B 1 200 ? -9.352 20.891 2.887 1 98.81 200 VAL B C 1
ATOM 3892 O O . VAL B 1 200 ? -10.555 21.078 3.08 1 98.81 200 VAL B O 1
ATOM 3895 N N . GLU B 1 201 ? -8.555 21.766 2.277 1 98.44 201 GLU B N 1
ATOM 3896 C CA . GLU B 1 201 ? -9.109 23 1.74 1 98.44 201 GLU B CA 1
ATOM 3897 C C . GLU B 1 201 ? -10.203 22.719 0.715 1 98.44 201 GLU B C 1
ATOM 3899 O O . GLU B 1 201 ? -11.266 23.344 0.734 1 98.44 201 GLU B O 1
ATOM 3904 N N . GLN B 1 202 ? -9.93 21.797 -0.193 1 98.75 202 GLN B N 1
ATOM 3905 C CA . GLN B 1 202 ? -10.891 21.438 -1.235 1 98.75 202 GLN B CA 1
ATOM 3906 C C . GLN B 1 202 ? -12.156 20.844 -0.635 1 98.75 202 GLN B C 1
ATOM 3908 O O . GLN B 1 202 ? -13.258 21.109 -1.114 1 98.75 202 GLN B O 1
ATOM 3913 N N . ALA B 1 203 ? -11.977 20.031 0.364 1 98.88 203 ALA B N 1
ATOM 3914 C CA . ALA B 1 203 ? -13.117 19.422 1.046 1 98.88 203 ALA B CA 1
ATOM 3915 C C . ALA B 1 203 ? -13.992 20.5 1.691 1 98.88 203 ALA B C 1
ATOM 3917 O O . ALA B 1 203 ? -15.219 20.422 1.626 1 98.88 203 ALA B O 1
ATOM 3918 N N . LEU B 1 204 ? -13.359 21.469 2.354 1 98.81 204 LEU B N 1
ATOM 3919 C CA . LEU B 1 204 ? -14.102 22.547 2.992 1 98.81 204 LEU B CA 1
ATOM 3920 C C . LEU B 1 204 ? -14.852 23.375 1.956 1 98.81 204 LEU B C 1
ATOM 3922 O O . LEU B 1 204 ? -16.016 23.719 2.156 1 98.81 204 LEU B O 1
ATOM 3926 N N . LYS B 1 205 ? -14.188 23.688 0.816 1 98.69 205 LYS B N 1
ATOM 3927 C CA . LYS B 1 205 ? -14.844 24.406 -0.277 1 98.69 205 LYS B CA 1
ATOM 3928 C C . LYS B 1 205 ? -16.031 23.609 -0.811 1 98.69 205 LYS B C 1
ATOM 3930 O O . LYS B 1 205 ? -17.094 24.188 -1.059 1 98.69 205 LYS B O 1
ATOM 3935 N N . ALA B 1 206 ? -15.812 22.344 -1.026 1 98.88 206 ALA B N 1
ATOM 3936 C CA . ALA B 1 206 ? -16.891 21.484 -1.5 1 98.88 206 ALA B CA 1
ATOM 3937 C C . ALA B 1 206 ? -18.062 21.453 -0.509 1 98.88 206 ALA B C 1
ATOM 3939 O O . ALA B 1 206 ? -19.219 21.516 -0.908 1 98.88 206 ALA B O 1
ATOM 3940 N N . ALA B 1 207 ? -17.719 21.359 0.766 1 98.81 207 ALA B N 1
ATOM 3941 C CA . ALA B 1 207 ? -18.75 21.359 1.806 1 98.81 207 ALA B CA 1
ATOM 3942 C C . ALA B 1 207 ? -19.578 22.641 1.767 1 98.81 207 ALA B C 1
ATOM 3944 O O . ALA B 1 207 ? -20.797 22.609 1.944 1 98.81 207 ALA B O 1
ATOM 3945 N N . ASP B 1 208 ? -18.922 23.797 1.57 1 98.62 208 ASP B N 1
ATOM 3946 C CA . ASP B 1 208 ? -19.625 25.062 1.44 1 98.62 208 ASP B CA 1
ATOM 3947 C C . ASP B 1 208 ? -20.609 25.031 0.28 1 98.62 208 ASP B C 1
ATOM 3949 O O . ASP B 1 208 ? -21.766 25.469 0.421 1 98.62 208 ASP B O 1
ATOM 3953 N N . GLN B 1 209 ? -20.156 24.516 -0.81 1 98.5 209 GLN B N 1
ATOM 3954 C CA . GLN B 1 209 ? -21.016 24.438 -1.995 1 98.5 209 GLN B CA 1
ATOM 3955 C C . GLN B 1 209 ? -22.203 23.5 -1.759 1 98.5 209 GLN B C 1
ATOM 3957 O O . GLN B 1 209 ? -23.328 23.812 -2.158 1 98.5 209 GLN B O 1
ATOM 3962 N N . LEU B 1 210 ? -21.969 22.391 -1.142 1 98.44 210 LEU B N 1
ATOM 3963 C CA . LEU B 1 210 ? -23.031 21.422 -0.861 1 98.44 210 LEU B CA 1
ATOM 3964 C C . LEU B 1 210 ? -24.031 21.984 0.141 1 98.44 210 LEU B C 1
ATOM 3966 O O . LEU B 1 210 ? -25.234 21.734 0.027 1 98.44 210 LEU B O 1
ATOM 3970 N N . GLU B 1 211 ? -23.531 22.719 1.149 1 97.5 211 GLU B N 1
ATOM 3971 C CA . GLU B 1 211 ? -24.406 23.375 2.113 1 97.5 211 GLU B CA 1
ATOM 3972 C C . GLU B 1 211 ? -25.375 24.312 1.419 1 97.5 211 GLU B C 1
ATOM 3974 O O . GLU B 1 211 ? -26.547 24.391 1.789 1 97.5 211 GLU B O 1
ATOM 3979 N N . ALA B 1 212 ? -24.844 25 0.476 1 97.56 212 ALA B N 1
ATOM 3980 C CA . ALA B 1 212 ? -25.672 25.906 -0.303 1 97.56 212 ALA B CA 1
ATOM 3981 C C . ALA B 1 212 ? -26.781 25.156 -1.036 1 97.56 212 ALA B C 1
ATOM 3983 O O . ALA B 1 212 ? -27.797 25.75 -1.406 1 97.56 212 ALA B O 1
ATOM 3984 N N . GLN B 1 213 ? -26.641 23.922 -1.199 1 96.25 213 GLN B N 1
ATOM 3985 C CA . GLN B 1 213 ? -27.625 23.062 -1.858 1 96.25 213 GLN B CA 1
ATOM 3986 C C . GLN B 1 213 ? -28.469 22.312 -0.836 1 96.25 213 GLN B C 1
ATOM 3988 O O . GLN B 1 213 ? -29.234 21.406 -1.195 1 96.25 213 GLN B O 1
ATOM 3993 N N . GLY B 1 214 ? -28.25 22.547 0.421 1 97.12 214 GLY B N 1
ATOM 3994 C CA . GLY B 1 214 ? -29.062 21.969 1.477 1 97.12 214 GLY B CA 1
ATOM 3995 C C . GLY B 1 214 ? -28.516 20.672 2.014 1 97.12 214 GLY B C 1
ATOM 3996 O O . GLY B 1 214 ? -29.219 19.906 2.668 1 97.12 214 GLY B O 1
ATOM 3997 N N . VAL B 1 215 ? -27.312 20.359 1.672 1 97.81 215 VAL B N 1
ATOM 3998 C CA . VAL B 1 215 ? -26.688 19.125 2.137 1 97.81 215 VAL B CA 1
ATOM 3999 C C . VAL B 1 215 ? -25.75 19.438 3.301 1 97.81 215 VAL B C 1
ATOM 4001 O O . VAL B 1 215 ? -24.828 20.25 3.164 1 97.81 215 VAL B O 1
ATOM 4004 N N . SER B 1 216 ? -25.969 18.859 4.457 1 98.19 216 SER B N 1
ATOM 4005 C CA . SER B 1 216 ? -25.141 19.031 5.645 1 98.19 216 SER B CA 1
ATOM 4006 C C . SER B 1 216 ? -23.969 18.047 5.645 1 98.19 216 SER B C 1
ATOM 4008 O O . SER B 1 216 ? -24.156 16.844 5.816 1 98.19 216 SER B O 1
ATOM 4010 N N . VAL B 1 217 ? -22.766 18.609 5.52 1 98.5 217 VAL B N 1
ATOM 4011 C CA . VAL B 1 217 ? -21.594 17.766 5.297 1 98.5 217 VAL B CA 1
ATOM 4012 C C . VAL B 1 217 ? -20.625 17.891 6.469 1 98.5 217 VAL B C 1
ATOM 4014 O O . VAL B 1 217 ? -20.266 19.016 6.855 1 98.5 217 VAL B O 1
ATOM 4017 N N . GLN B 1 218 ? -20.25 16.781 7.098 1 98.81 218 GLN B N 1
ATOM 4018 C CA . GLN B 1 218 ? -19.141 16.734 8.031 1 98.81 218 GLN B CA 1
ATOM 4019 C C . GLN B 1 218 ? -17.797 16.734 7.293 1 98.81 218 GLN B C 1
ATOM 4021 O O . GLN B 1 218 ? -17.641 16.047 6.273 1 98.81 218 GLN B O 1
ATOM 4026 N N . VAL B 1 219 ? -16.828 17.516 7.734 1 98.94 219 VAL B N 1
ATOM 4027 C CA . VAL B 1 219 ? -15.484 17.531 7.172 1 98.94 219 VAL B CA 1
ATOM 4028 C C . VAL B 1 219 ? -14.469 17.156 8.25 1 98.94 219 VAL B C 1
ATOM 4030 O O . VAL B 1 219 ? -14.422 17.781 9.305 1 98.94 219 VAL B O 1
ATOM 4033 N N . ILE B 1 220 ? -13.711 16.141 8.023 1 98.94 220 ILE B N 1
ATOM 4034 C CA . ILE B 1 220 ? -12.68 15.68 8.945 1 98.94 220 ILE B CA 1
ATOM 4035 C C . ILE B 1 220 ? -11.312 15.773 8.273 1 98.94 220 ILE B C 1
ATOM 4037 O O . ILE B 1 220 ? -11.141 15.328 7.137 1 98.94 220 ILE B O 1
ATOM 4041 N N . ASP B 1 221 ? -10.391 16.438 8.914 1 98.94 221 ASP B N 1
ATOM 4042 C CA . ASP B 1 221 ? -8.969 16.344 8.578 1 98.94 221 ASP B CA 1
ATOM 4043 C C . ASP B 1 221 ? -8.305 15.172 9.305 1 98.94 221 ASP B C 1
ATOM 4045 O O . ASP B 1 221 ? -7.996 15.266 10.492 1 98.94 221 ASP B O 1
ATOM 4049 N N . LEU B 1 222 ? -8.141 14.078 8.641 1 98.94 222 LEU B N 1
ATOM 4050 C CA . LEU B 1 222 ? -7.438 12.922 9.195 1 98.94 222 LEU B CA 1
ATOM 4051 C C . LEU B 1 222 ? -5.953 12.977 8.852 1 98.94 222 LEU B C 1
ATOM 4053 O O . LEU B 1 222 ? -5.512 12.352 7.883 1 98.94 222 LEU B O 1
ATOM 4057 N N . PHE B 1 223 ? -5.191 13.641 9.711 1 98.81 223 PHE B N 1
ATOM 4058 C CA . PHE B 1 223 ? -3.809 13.93 9.344 1 98.81 223 PHE B CA 1
ATOM 4059 C C . PHE B 1 223 ? -2.873 12.844 9.852 1 98.81 223 PHE B C 1
ATOM 4061 O O . PHE B 1 223 ? -1.715 12.766 9.438 1 98.81 223 PHE B O 1
ATOM 4068 N N . ARG B 1 224 ? -3.25 12.016 10.828 1 98.81 224 ARG B N 1
ATOM 4069 C CA . ARG B 1 224 ? -2.533 10.789 11.133 1 98.81 224 ARG B CA 1
ATOM 4070 C C . ARG B 1 224 ? -3.184 9.586 10.453 1 98.81 224 ARG B C 1
ATOM 4072 O O . ARG B 1 224 ? -4.18 9.055 10.945 1 98.81 224 ARG B O 1
ATOM 4079 N N . ILE B 1 225 ? -2.59 9.141 9.438 1 98.5 225 ILE B N 1
ATOM 4080 C CA . ILE B 1 225 ? -3.143 8.109 8.57 1 98.5 225 ILE B CA 1
ATOM 4081 C C . ILE B 1 225 ? -2.875 6.727 9.164 1 98.5 225 ILE B C 1
ATOM 4083 O O . ILE B 1 225 ? -3.629 5.785 8.914 1 98.5 225 ILE B O 1
ATOM 4087 N N . LYS B 1 226 ? -1.826 6.672 9.906 1 98.44 226 LYS B N 1
ATOM 4088 C CA . LYS B 1 226 ? -1.452 5.441 10.602 1 98.44 226 LYS B CA 1
ATOM 4089 C C . LYS B 1 226 ? -0.708 5.746 11.898 1 98.44 226 LYS B C 1
ATOM 4091 O O . LYS B 1 226 ? 0.33 6.41 11.883 1 98.44 226 LYS B O 1
ATOM 4096 N N . PRO B 1 227 ? -1.128 5.234 13.016 1 98.12 227 PRO B N 1
ATOM 4097 C CA . PRO B 1 227 ? -2.41 4.543 13.172 1 98.12 227 PRO B CA 1
ATOM 4098 C C . PRO B 1 227 ? -3.598 5.504 13.195 1 98.12 227 PRO B C 1
ATOM 4100 O O . PRO B 1 227 ? -3.451 6.668 13.586 1 98.12 227 PRO B O 1
ATOM 4103 N N . ILE B 1 228 ? -4.73 4.984 12.797 1 98.62 228 ILE B N 1
ATOM 4104 C CA . ILE B 1 228 ? -5.973 5.742 12.867 1 98.62 228 ILE B CA 1
ATOM 4105 C C . ILE B 1 228 ? -6.543 5.672 14.281 1 98.62 228 ILE B C 1
ATOM 4107 O O . ILE B 1 228 ? -6.516 4.613 14.914 1 98.62 228 ILE B O 1
ATOM 4111 N N . HIS B 1 229 ? -6.941 6.77 14.742 1 98.62 229 HIS B N 1
ATOM 4112 C CA . HIS B 1 229 ? -7.516 6.82 16.078 1 98.62 229 HIS B CA 1
ATOM 4113 C C . HIS B 1 229 ? -8.781 5.973 16.172 1 98.62 229 HIS B C 1
ATOM 4115 O O . HIS B 1 229 ? -9.562 5.91 15.227 1 98.62 229 HIS B O 1
ATOM 4121 N N . GLU B 1 230 ? -9.047 5.438 17.297 1 97.62 230 GLU B N 1
ATOM 4122 C CA . GLU B 1 230 ? -10.148 4.504 17.5 1 97.62 230 GLU B CA 1
ATOM 4123 C C . GLU B 1 230 ? -11.5 5.207 17.359 1 97.62 230 GLU B C 1
ATOM 4125 O O . GLU B 1 230 ? -12.5 4.57 17.031 1 97.62 230 GLU B O 1
ATOM 4130 N N . ASP B 1 231 ? -11.562 6.516 17.438 1 98.31 231 ASP B N 1
ATOM 4131 C CA . ASP B 1 231 ? -12.805 7.285 17.375 1 98.31 231 ASP B CA 1
ATOM 4132 C C . ASP B 1 231 ? -13.336 7.359 15.945 1 98.31 231 ASP B C 1
ATOM 4134 O O . ASP B 1 231 ? -14.516 7.641 15.734 1 98.31 231 ASP B O 1
ATOM 4138 N N . ILE B 1 232 ? -12.523 7.176 15.023 1 98.81 232 ILE B N 1
ATOM 4139 C CA . ILE B 1 232 ? -12.844 7.523 13.641 1 98.81 232 ILE B CA 1
ATOM 4140 C C . ILE B 1 232 ? -13.977 6.637 13.133 1 98.81 232 ILE B C 1
ATOM 4142 O O . ILE B 1 232 ? -14.883 7.109 12.453 1 98.81 232 ILE B O 1
ATOM 4146 N N . SER B 1 233 ? -13.961 5.387 13.492 1 98.44 233 SER B N 1
ATOM 4147 C CA . SER B 1 233 ? -15.008 4.488 13.023 1 98.44 233 SER B CA 1
ATOM 4148 C C . SER B 1 233 ? -16.391 4.988 13.445 1 98.44 233 SER B C 1
ATOM 4150 O O . SER B 1 233 ? -17.312 5.02 12.633 1 98.44 233 SER B O 1
ATOM 4152 N N . ALA B 1 234 ? -16.469 5.41 14.672 1 98.19 234 ALA B N 1
ATOM 4153 C CA . ALA B 1 234 ? -17.75 5.902 15.188 1 98.19 234 ALA B CA 1
ATOM 4154 C C . ALA B 1 234 ? -18.125 7.223 14.523 1 98.19 234 ALA B C 1
ATOM 4156 O O . ALA B 1 234 ? -19.312 7.465 14.242 1 98.19 234 ALA B O 1
ATOM 4157 N N . LEU B 1 235 ? -17.188 8.07 14.234 1 98.44 235 LEU B N 1
ATOM 4158 C CA . LEU B 1 235 ? -17.438 9.367 13.625 1 98.44 235 LEU B CA 1
ATOM 4159 C C . LEU B 1 235 ? -17.938 9.211 12.188 1 98.44 235 LEU B C 1
ATOM 4161 O O . LEU B 1 235 ? -18.641 10.078 11.672 1 98.44 235 LEU B O 1
ATOM 4165 N N . LEU B 1 236 ? -17.594 8.125 11.578 1 98.62 236 LEU B N 1
ATOM 4166 C CA . LEU B 1 236 ? -17.906 7.914 10.164 1 98.62 236 LEU B CA 1
ATOM 4167 C C . LEU B 1 236 ? -19.188 7.109 10.008 1 98.62 236 LEU B C 1
ATOM 4169 O O . LEU B 1 236 ? -19.844 7.156 8.961 1 98.62 236 LEU B O 1
ATOM 4173 N N . SER B 1 237 ? -19.594 6.395 11.016 1 98.06 237 SER B N 1
ATOM 4174 C CA . SER B 1 237 ? -20.641 5.371 10.906 1 98.06 237 SER B CA 1
ATOM 4175 C C . SER B 1 237 ? -22 5.988 10.617 1 98.06 237 SER B C 1
ATOM 4177 O O . SER B 1 237 ? -22.344 7.02 11.195 1 98.06 237 SER B O 1
ATOM 4179 N N . GLY B 1 238 ? -22.75 5.336 9.695 1 96.88 238 GLY B N 1
ATOM 4180 C CA . GLY B 1 238 ? -24.156 5.629 9.539 1 96.88 238 GLY B CA 1
ATOM 4181 C C . GLY B 1 238 ? -24.438 6.609 8.414 1 96.88 238 GLY B C 1
ATOM 4182 O O . GLY B 1 238 ? -25.594 6.945 8.156 1 96.88 238 GLY B O 1
ATOM 4183 N N . ARG B 1 239 ? -23.453 7.113 7.758 1 96.5 239 ARG B N 1
ATOM 4184 C CA . ARG B 1 239 ? -23.625 8.008 6.621 1 96.5 239 ARG B CA 1
ATOM 4185 C C . ARG B 1 239 ? -22.547 7.773 5.566 1 96.5 239 ARG B C 1
ATOM 4187 O O . ARG B 1 239 ? -21.469 7.27 5.875 1 96.5 239 ARG B O 1
ATOM 4194 N N . PRO B 1 240 ? -22.859 8.219 4.293 1 98.44 240 PRO B N 1
ATOM 4195 C CA . PRO B 1 240 ? -21.844 8.031 3.244 1 98.44 240 PRO B CA 1
ATOM 4196 C C . PRO B 1 240 ? -20.562 8.82 3.508 1 98.44 240 PRO B C 1
ATOM 4198 O O . PRO B 1 240 ? -20.625 9.953 3.984 1 98.44 240 PRO B O 1
ATOM 4201 N N . VAL B 1 241 ? -19.5 8.188 3.252 1 98.88 241 VAL B N 1
ATOM 4202 C CA . VAL B 1 241 ? -18.188 8.797 3.426 1 98.88 241 VAL B CA 1
ATOM 4203 C C . VAL B 1 241 ? -17.5 8.93 2.07 1 98.88 241 VAL B C 1
ATOM 4205 O O . VAL B 1 241 ? -17.516 8.008 1.256 1 98.88 241 VAL B O 1
ATOM 4208 N N . LEU B 1 242 ? -16.984 10.062 1.747 1 98.94 242 LEU B N 1
ATOM 4209 C CA . LEU B 1 242 ? -16.109 10.305 0.595 1 98.94 242 LEU B CA 1
ATOM 4210 C C . LEU B 1 242 ? -14.719 10.727 1.04 1 98.94 242 LEU B C 1
ATOM 4212 O O . LEU B 1 242 ? -14.547 11.797 1.63 1 98.94 242 LEU B O 1
ATOM 4216 N N . THR B 1 243 ? -13.766 9.859 0.866 1 98.94 243 THR B N 1
ATOM 4217 C CA . THR B 1 243 ? -12.383 10.242 1.121 1 98.94 243 THR B CA 1
ATOM 4218 C C . THR B 1 243 ? -11.805 10.992 -0.076 1 98.94 243 THR B C 1
ATOM 4220 O O . THR B 1 243 ? -12.094 10.656 -1.226 1 98.94 243 THR B O 1
ATOM 4223 N N . VAL B 1 244 ? -11.023 12.016 0.143 1 98.81 244 VAL B N 1
ATOM 4224 C CA . VAL B 1 244 ? -10.391 12.797 -0.913 1 98.81 244 VAL B CA 1
ATOM 4225 C C . VAL B 1 244 ? -8.906 12.969 -0.607 1 98.81 244 VAL B C 1
ATOM 4227 O O . VAL B 1 244 ? -8.539 13.555 0.414 1 98.81 244 VAL B O 1
ATOM 4230 N N . GLU B 1 245 ? -8.07 12.5 -1.495 1 98.62 245 GLU B N 1
ATOM 4231 C CA . GLU B 1 245 ? -6.641 12.531 -1.209 1 98.62 245 GLU B CA 1
ATOM 4232 C C . GLU B 1 245 ? -5.832 12.875 -2.457 1 98.62 245 GLU B C 1
ATOM 4234 O O . GLU B 1 245 ? -6.199 12.484 -3.568 1 98.62 245 GLU B O 1
ATOM 4239 N N . ASN B 1 246 ? -4.785 13.695 -2.248 1 98.06 246 ASN B N 1
ATOM 4240 C CA . ASN B 1 246 ? -3.744 13.977 -3.234 1 98.06 246 ASN B CA 1
ATOM 4241 C C . ASN B 1 246 ? -2.709 12.859 -3.289 1 98.06 246 ASN B C 1
ATOM 4243 O O . ASN B 1 246 ? -1.517 13.102 -3.09 1 98.06 246 ASN B O 1
ATOM 4247 N N . HIS B 1 247 ? -3.17 11.617 -3.492 1 97.81 247 HIS B N 1
ATOM 4248 C CA . HIS B 1 247 ? -2.459 10.344 -3.49 1 97.81 247 HIS B CA 1
ATOM 4249 C C . HIS B 1 247 ? -3.209 9.289 -4.301 1 97.81 247 HIS B C 1
ATOM 4251 O O . HIS B 1 247 ? -4.402 9.445 -4.574 1 97.81 247 HIS B O 1
ATOM 4257 N N . ASN B 1 248 ? -2.49 8.258 -4.711 1 96.75 248 ASN B N 1
ATOM 4258 C CA . ASN B 1 248 ? -3.141 7.098 -5.309 1 96.75 248 ASN B CA 1
ATOM 4259 C C . ASN B 1 248 ? -4.316 6.617 -4.465 1 96.75 248 ASN B C 1
ATOM 4261 O O . ASN B 1 248 ? -4.223 6.562 -3.236 1 96.75 248 ASN B O 1
ATOM 4265 N N . ARG B 1 249 ? -5.426 6.234 -5.156 1 96.44 249 ARG B N 1
ATOM 4266 C CA . ARG B 1 249 ? -6.574 5.684 -4.441 1 96.44 249 ARG B CA 1
ATOM 4267 C C . ARG B 1 249 ? -6.219 4.371 -3.758 1 96.44 249 ARG B C 1
ATOM 4269 O O . ARG B 1 249 ? -6.879 3.961 -2.801 1 96.44 249 ARG B O 1
ATOM 4276 N N . ILE B 1 250 ? -5.207 3.756 -4.328 1 97.56 250 ILE B N 1
ATOM 4277 C CA . ILE B 1 250 ? -4.746 2.484 -3.783 1 97.56 250 ILE B CA 1
ATOM 4278 C C . ILE B 1 250 ? -3.68 2.734 -2.719 1 97.56 250 ILE B C 1
ATOM 4280 O O . ILE B 1 250 ? -2.695 3.436 -2.971 1 97.56 250 ILE B O 1
ATOM 4284 N N . GLY B 1 251 ? -3.945 2.244 -1.535 1 97.94 251 GLY B N 1
ATOM 4285 C CA . GLY B 1 251 ? -2.908 2.154 -0.521 1 97.94 251 GLY B CA 1
ATOM 4286 C C . GLY B 1 251 ? -2.887 3.344 0.42 1 97.94 251 GLY B C 1
ATOM 4287 O O . GLY B 1 251 ? -2.266 3.291 1.483 1 97.94 251 GLY B O 1
ATOM 4288 N N . GLY B 1 252 ? -3.564 4.441 0.054 1 97.94 252 GLY B N 1
ATOM 4289 C CA . GLY B 1 252 ? -3.484 5.672 0.823 1 97.94 252 GLY B CA 1
ATOM 4290 C C . GLY B 1 252 ? -4.621 5.832 1.815 1 97.94 252 GLY B C 1
ATOM 4291 O O . GLY B 1 252 ? -5 4.875 2.492 1 97.94 252 GLY B O 1
ATOM 4292 N N . LEU B 1 253 ? -5.066 7.074 1.966 1 98.56 253 LEU B N 1
ATOM 4293 C CA . LEU B 1 253 ? -6.121 7.441 2.9 1 98.56 253 LEU B CA 1
ATOM 4294 C C . LEU B 1 253 ? -7.402 6.664 2.609 1 98.56 253 LEU B C 1
ATOM 4296 O O . LEU B 1 253 ? -8 6.09 3.52 1 98.56 253 LEU B O 1
ATOM 4300 N N . GLY B 1 254 ? -7.793 6.645 1.37 1 98.62 254 GLY B N 1
ATOM 4301 C CA . GLY B 1 254 ? -9.016 5.953 0.985 1 98.62 254 GLY B CA 1
ATOM 4302 C C . GLY B 1 254 ? -9 4.477 1.336 1 98.62 254 GLY B C 1
ATOM 4303 O O . GLY B 1 254 ? -9.961 3.961 1.903 1 98.62 254 GLY B O 1
ATOM 4304 N N . SER B 1 255 ? -7.906 3.799 1.011 1 98.69 255 SER B N 1
ATOM 4305 C CA . SER B 1 255 ? -7.766 2.383 1.331 1 98.69 255 SER B CA 1
ATOM 4306 C C . SER B 1 255 ? -7.844 2.145 2.836 1 98.69 255 SER B C 1
ATOM 4308 O O . SER B 1 255 ? -8.477 1.188 3.287 1 98.69 255 SER B O 1
ATOM 4310 N N . SER B 1 256 ? -7.207 3.006 3.592 1 98.75 256 SER B N 1
ATOM 4311 C CA . SER B 1 256 ? -7.195 2.848 5.043 1 98.75 256 SER B CA 1
ATOM 4312 C C . SER B 1 256 ? -8.602 2.939 5.617 1 98.75 256 SER B C 1
ATOM 4314 O O . SER B 1 256 ? -8.945 2.211 6.551 1 98.75 256 SER B O 1
ATOM 4316 N N . ILE B 1 257 ? -9.406 3.795 5.078 1 98.88 257 ILE B N 1
ATOM 4317 C CA . ILE B 1 257 ? -10.773 3.967 5.57 1 98.88 257 ILE B CA 1
ATOM 4318 C C . ILE B 1 257 ? -11.641 2.797 5.109 1 98.88 257 ILE B C 1
ATOM 4320 O O . ILE B 1 257 ? -12.484 2.311 5.863 1 98.88 257 ILE B O 1
ATOM 4324 N N . CYS B 1 258 ? -11.43 2.334 3.852 1 98.81 258 CYS B N 1
ATOM 4325 C CA . CYS B 1 258 ? -12.125 1.13 3.416 1 98.81 258 CYS B CA 1
ATOM 4326 C C . CYS B 1 258 ? -11.844 -0.035 4.355 1 98.81 258 CYS B C 1
ATOM 4328 O O . CYS B 1 258 ? -12.758 -0.771 4.73 1 98.81 258 CYS B O 1
ATOM 4330 N N . GLU B 1 259 ? -10.617 -0.188 4.719 1 98.75 259 GLU B N 1
ATOM 4331 C CA . GLU B 1 259 ? -10.219 -1.238 5.652 1 98.75 259 GLU B CA 1
ATOM 4332 C C . GLU B 1 259 ? -10.898 -1.061 7.008 1 98.75 259 GLU B C 1
ATOM 4334 O O . GLU B 1 259 ? -11.422 -2.021 7.574 1 98.75 259 GLU B O 1
ATOM 4339 N N . LEU B 1 260 ? -10.867 0.166 7.508 1 98.69 260 LEU B N 1
ATOM 4340 C CA . LEU B 1 260 ? -11.398 0.487 8.828 1 98.69 260 LEU B CA 1
ATOM 4341 C C . LEU B 1 260 ? -12.891 0.195 8.898 1 98.69 260 LEU B C 1
ATOM 4343 O O . LEU B 1 260 ? -13.391 -0.298 9.914 1 98.69 260 LEU B O 1
ATOM 4347 N N . MET B 1 261 ? -13.602 0.486 7.781 1 98.69 261 MET B N 1
ATOM 4348 C CA . MET B 1 261 ? -15.062 0.446 7.797 1 98.69 261 MET B CA 1
ATOM 4349 C C . MET B 1 261 ? -15.578 -0.841 7.16 1 98.69 261 MET B C 1
ATOM 4351 O O . MET B 1 261 ? -16.781 -0.976 6.906 1 98.69 261 MET B O 1
ATOM 4355 N N . ALA B 1 262 ? -14.727 -1.796 6.941 1 98.31 262 ALA B N 1
ATOM 4356 C CA . ALA B 1 262 ? -15 -2.963 6.105 1 98.31 262 ALA B CA 1
ATOM 4357 C C . ALA B 1 262 ? -16.141 -3.801 6.688 1 98.31 262 ALA B C 1
ATOM 4359 O O . ALA B 1 262 ? -16.781 -4.559 5.965 1 98.31 262 ALA B O 1
ATOM 4360 N N . THR B 1 263 ? -16.391 -3.713 8 1 97.94 263 THR B N 1
ATOM 4361 C CA . THR B 1 263 ? -17.406 -4.551 8.609 1 97.94 263 THR B CA 1
ATOM 4362 C C . THR B 1 263 ? -18.641 -3.721 8.984 1 97.94 263 THR B C 1
ATOM 4364 O O . THR B 1 263 ? -19.594 -4.246 9.555 1 97.94 263 THR B O 1
ATOM 4367 N N . ASP B 1 264 ? -18.547 -2.412 8.789 1 98.06 264 ASP B N 1
ATOM 4368 C CA . ASP B 1 264 ? -19.703 -1.543 8.992 1 98.06 264 ASP B CA 1
ATOM 4369 C C . ASP B 1 264 ? -20.656 -1.6 7.793 1 98.06 264 ASP B C 1
ATOM 4371 O O . ASP B 1 264 ? -20.297 -1.156 6.699 1 98.06 264 ASP B O 1
ATOM 4375 N N . LEU B 1 265 ? -21.828 -2.043 7.957 1 97.56 265 LEU B N 1
ATOM 4376 C CA . LEU B 1 265 ? -22.75 -2.273 6.844 1 97.56 265 LEU B CA 1
ATOM 4377 C C . LEU B 1 265 ? -23.703 -1.102 6.676 1 97.56 265 LEU B C 1
ATOM 4379 O O . LEU B 1 265 ? -24.766 -1.239 6.047 1 97.56 265 LEU B O 1
ATOM 4383 N N . THR B 1 266 ? -23.375 -0.007 7.281 1 97.88 266 THR B N 1
ATOM 4384 C CA . THR B 1 266 ? -24.266 1.146 7.191 1 97.88 266 THR B CA 1
ATOM 4385 C C . THR B 1 266 ? -23.562 2.324 6.527 1 97.88 266 THR B C 1
ATOM 4387 O O . THR B 1 266 ? -24.188 3.361 6.273 1 97.88 266 THR B O 1
ATOM 4390 N N . THR B 1 267 ? -22.297 2.174 6.246 1 98.44 267 THR B N 1
ATOM 4391 C CA . THR B 1 267 ? -21.484 3.307 5.828 1 98.44 267 THR 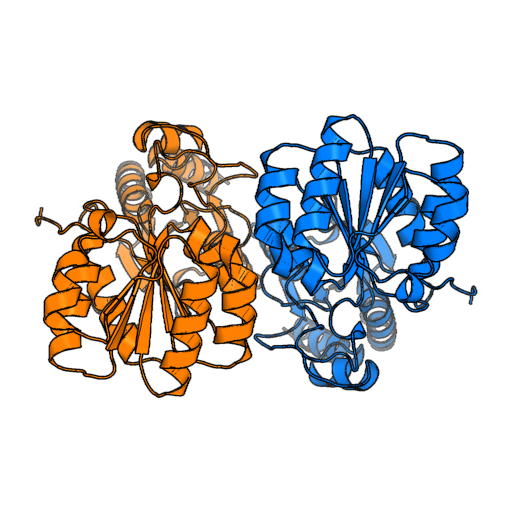B CA 1
ATOM 4392 C C . THR B 1 267 ? -20.797 3.018 4.496 1 98.44 267 THR B C 1
ATOM 4394 O O . THR B 1 267 ? -19.688 2.477 4.469 1 98.44 267 THR B O 1
ATOM 4397 N N . PRO B 1 268 ? -21.438 3.41 3.363 1 98.44 268 PRO B N 1
ATOM 4398 C CA . PRO B 1 268 ? -20.688 3.285 2.104 1 98.44 268 PRO B CA 1
ATOM 4399 C C . PRO B 1 268 ? -19.516 4.246 2.018 1 98.44 268 PRO B C 1
ATOM 4401 O O . PRO B 1 268 ? -19.625 5.406 2.422 1 98.44 268 PRO B O 1
ATOM 4404 N N . VAL B 1 269 ? -18.375 3.787 1.588 1 98.75 269 VAL B N 1
ATOM 4405 C CA . VAL B 1 269 ? -17.156 4.59 1.456 1 98.75 269 VAL B CA 1
ATOM 4406 C C . VAL B 1 269 ? -16.797 4.746 -0.02 1 98.75 269 VAL B C 1
ATOM 4408 O O . VAL B 1 269 ? -16.609 3.754 -0.729 1 98.75 269 VAL B O 1
ATOM 4411 N N . HIS B 1 270 ? -16.812 5.922 -0.504 1 98.69 270 HIS B N 1
ATOM 4412 C CA . HIS B 1 270 ? -16.312 6.293 -1.824 1 98.69 270 HIS B CA 1
ATOM 4413 C C . HIS B 1 270 ? -14.961 7 -1.727 1 98.69 270 HIS B C 1
ATOM 4415 O O . HIS B 1 270 ? -14.586 7.488 -0.657 1 98.69 270 HIS B O 1
ATOM 4421 N N . ARG B 1 271 ? -14.273 7.035 -2.9 1 98.69 271 ARG B N 1
ATOM 4422 C CA . ARG B 1 271 ? -12.914 7.562 -2.84 1 98.69 271 ARG B CA 1
ATOM 4423 C C . ARG B 1 271 ? -12.625 8.453 -4.043 1 98.69 271 ARG B C 1
ATOM 4425 O O . ARG B 1 271 ? -12.914 8.086 -5.184 1 98.69 271 ARG B O 1
ATOM 4432 N N . ILE B 1 272 ? -12.07 9.562 -3.771 1 98.62 272 ILE B N 1
ATOM 4433 C CA . ILE B 1 272 ? -11.43 10.383 -4.789 1 98.62 272 ILE B CA 1
ATOM 4434 C C . ILE B 1 272 ? -9.922 10.422 -4.551 1 98.62 272 ILE B C 1
ATOM 4436 O O . ILE B 1 272 ? -9.477 10.648 -3.424 1 98.62 272 ILE B O 1
ATOM 4440 N N . GLY B 1 273 ? -9.164 10.172 -5.418 1 98.06 273 GLY B N 1
ATOM 4441 C CA . GLY B 1 273 ? -7.715 10.211 -5.484 1 98.06 273 GLY B CA 1
ATOM 4442 C C . GLY B 1 273 ? -7.176 9.969 -6.883 1 98.06 273 GLY B C 1
ATOM 4443 O O . GLY B 1 273 ? -7.926 10 -7.859 1 98.06 273 GLY B O 1
ATOM 4444 N N . ILE B 1 274 ? -5.906 9.75 -6.992 1 97.75 274 ILE B N 1
ATOM 4445 C CA . ILE B 1 274 ? -5.289 9.492 -8.289 1 97.75 274 ILE B CA 1
ATOM 4446 C C . ILE B 1 274 ? -5.641 8.078 -8.758 1 97.75 274 ILE B C 1
ATOM 4448 O O . ILE B 1 274 ? -5.492 7.117 -8 1 97.75 274 ILE B O 1
ATOM 4452 N N . GLU B 1 275 ? -6.109 8.008 -9.898 1 95.69 275 GLU B N 1
ATOM 4453 C CA . GLU B 1 275 ? -6.547 6.719 -10.43 1 95.69 275 GLU B CA 1
ATOM 4454 C C . GLU B 1 275 ? -5.551 6.172 -11.445 1 95.69 275 GLU B C 1
ATOM 4456 O O . GLU B 1 275 ? -5.535 6.602 -12.602 1 95.69 275 GLU B O 1
ATOM 4461 N N . GLU B 1 276 ? -4.785 5.203 -11.047 1 93.81 276 GLU B N 1
ATOM 4462 C CA . GLU B 1 276 ? -3.887 4.449 -11.914 1 93.81 276 GLU B CA 1
ATOM 4463 C C . GLU B 1 276 ? -3.148 5.375 -12.883 1 93.81 276 GLU B C 1
ATOM 4465 O O . GLU B 1 276 ? -3.141 5.141 -14.086 1 93.81 276 GLU B O 1
ATOM 4470 N N . SER B 1 277 ? -2.508 6.41 -12.289 1 94.38 277 SER B N 1
ATOM 4471 C CA . SER B 1 277 ? -1.802 7.391 -13.109 1 94.38 277 SER B CA 1
ATOM 4472 C C . SER B 1 277 ? -0.462 7.77 -12.492 1 94.38 277 SER B C 1
ATOM 4474 O O . SER B 1 277 ? -0.302 7.719 -11.273 1 94.38 277 SER B O 1
ATOM 4476 N N . PHE B 1 278 ? 0.412 8.133 -13.43 1 92.75 278 PHE B N 1
ATOM 4477 C CA . PHE B 1 278 ? 1.696 8.688 -13.016 1 92.75 278 PHE B CA 1
ATOM 4478 C C . PHE B 1 278 ? 1.644 10.211 -12.984 1 92.75 278 PHE B C 1
ATOM 4480 O O . PHE B 1 278 ? 0.739 10.82 -13.562 1 92.75 278 PHE B O 1
ATOM 4487 N N . GLY B 1 279 ? 2.545 10.773 -12.273 1 89 279 GLY B N 1
ATOM 4488 C CA . GLY B 1 279 ? 2.656 12.227 -12.258 1 89 279 GLY B CA 1
ATOM 4489 C C . GLY B 1 279 ? 3.041 12.812 -13.602 1 89 279 GLY B C 1
ATOM 4490 O O . GLY B 1 279 ? 3.604 12.117 -14.445 1 89 279 GLY B O 1
ATOM 4491 N N . GLN B 1 280 ? 2.646 14.039 -13.82 1 86.75 280 GLN B N 1
ATOM 4492 C CA . GLN B 1 280 ? 3.018 14.773 -15.023 1 86.75 280 GLN B CA 1
ATOM 4493 C C . GLN B 1 280 ? 3.35 16.234 -14.703 1 86.75 280 GLN B C 1
ATOM 4495 O O . GLN B 1 280 ? 3.094 16.703 -13.594 1 86.75 280 GLN B O 1
ATOM 4500 N N . VAL B 1 281 ? 3.965 16.875 -15.648 1 85.5 281 VAL B N 1
ATOM 4501 C CA . VAL B 1 281 ? 4.367 18.281 -15.477 1 85.5 281 VAL B CA 1
ATOM 4502 C C . VAL B 1 281 ? 3.152 19.188 -15.625 1 85.5 281 VAL B C 1
ATOM 4504 O O . VAL B 1 281 ? 2.32 18.984 -16.516 1 85.5 281 VAL B O 1
ATOM 4507 N N . GLY B 1 282 ? 2.996 20.203 -14.711 1 89.56 282 GLY B N 1
ATOM 4508 C CA . GLY B 1 282 ? 1.946 21.219 -14.75 1 89.56 282 GLY B CA 1
ATOM 4509 C C . GLY B 1 282 ? 1.845 22.016 -13.477 1 89.56 282 GLY B C 1
ATOM 4510 O O . GLY B 1 282 ? 2.355 21.609 -12.43 1 89.56 282 GLY B O 1
ATOM 4511 N N . GLN B 1 283 ? 1.197 23.156 -13.641 1 92.19 283 GLN B N 1
ATOM 4512 C CA . GLN B 1 283 ? 0.912 23.922 -12.438 1 92.19 283 GLN B CA 1
ATOM 4513 C C . GLN B 1 283 ? -0.133 23.234 -11.57 1 92.19 283 GLN B C 1
ATOM 4515 O O . GLN B 1 283 ? -0.958 22.469 -12.078 1 92.19 283 GLN B O 1
ATOM 4520 N N . GLN B 1 284 ? -0.062 23.5 -10.312 1 92.88 284 GLN B N 1
ATOM 4521 C CA . GLN B 1 284 ? -0.898 22.781 -9.352 1 92.88 284 GLN B CA 1
ATOM 4522 C C . GLN B 1 284 ? -2.371 22.859 -9.742 1 92.88 284 GLN B C 1
ATOM 4524 O O . GLN B 1 284 ? -3.078 21.844 -9.727 1 92.88 284 GLN B O 1
ATOM 4529 N N . ALA B 1 285 ? -2.797 24.078 -10.109 1 93.94 285 ALA B N 1
ATOM 4530 C CA . ALA B 1 285 ? -4.207 24.25 -10.453 1 93.94 285 ALA B CA 1
ATOM 4531 C C . ALA B 1 285 ? -4.59 23.359 -11.633 1 93.94 285 ALA B C 1
ATOM 4533 O O . ALA B 1 285 ? -5.652 22.734 -11.633 1 93.94 285 ALA B O 1
ATOM 4534 N N . TYR B 1 286 ? -3.766 23.297 -12.609 1 95.19 286 TYR B N 1
ATOM 4535 C CA . TYR B 1 286 ? -3.982 22.453 -13.781 1 95.19 286 TYR B CA 1
ATOM 4536 C C . TYR B 1 286 ? -3.99 20.969 -13.391 1 95.19 286 TYR B C 1
ATOM 4538 O O . TYR B 1 286 ? -4.875 20.219 -13.812 1 95.19 286 TYR B O 1
ATOM 4546 N N . LEU B 1 287 ? -3.078 20.594 -12.594 1 95.5 287 LEU B N 1
ATOM 4547 C CA . LEU B 1 287 ? -2.943 19.188 -12.195 1 95.5 287 LEU B CA 1
ATOM 4548 C C . LEU B 1 287 ? -4.129 18.75 -11.336 1 95.5 287 LEU B C 1
ATOM 4550 O O . LEU B 1 287 ? -4.594 17.609 -11.453 1 95.5 287 LEU B O 1
ATOM 4554 N N . MET B 1 288 ? -4.559 19.656 -10.477 1 96.69 288 MET B N 1
ATOM 4555 C CA . MET B 1 288 ? -5.734 19.375 -9.656 1 96.69 288 MET B CA 1
ATOM 4556 C C . MET B 1 288 ? -6.941 19.062 -10.539 1 96.69 288 MET B C 1
ATOM 4558 O O . MET B 1 288 ? -7.723 18.156 -10.227 1 96.69 288 MET B O 1
ATOM 4562 N N . ASP B 1 289 ? -7.051 19.766 -11.562 1 96.5 289 ASP B N 1
ATOM 4563 C CA . ASP B 1 289 ? -8.148 19.531 -12.5 1 96.5 289 ASP B CA 1
ATOM 4564 C C . ASP B 1 289 ? -7.953 18.234 -13.273 1 96.5 289 ASP B C 1
ATOM 4566 O O . ASP B 1 289 ? -8.883 17.438 -13.398 1 96.5 289 ASP B O 1
ATOM 4570 N N . VAL B 1 290 ? -6.773 18.016 -13.773 1 95.56 290 VAL B N 1
ATOM 4571 C CA . VAL B 1 290 ? -6.441 16.844 -14.586 1 95.56 290 VAL B CA 1
ATOM 4572 C C . VAL B 1 290 ? -6.707 15.578 -13.781 1 95.56 290 VAL B C 1
ATOM 4574 O O . VAL B 1 290 ? -7.227 14.594 -14.32 1 95.56 290 VAL B O 1
ATOM 4577 N N . TYR B 1 291 ? -6.426 15.617 -12.5 1 96.69 291 TYR B N 1
ATOM 4578 C CA . TYR B 1 291 ? -6.523 14.406 -11.695 1 96.69 291 TYR B CA 1
ATOM 4579 C C . TYR B 1 291 ? -7.84 14.367 -10.922 1 96.69 291 TYR B C 1
ATOM 4581 O O . TYR B 1 291 ? -8.07 13.461 -10.125 1 96.69 291 TYR B O 1
ATOM 4589 N N . GLY B 1 292 ? -8.742 15.352 -11.141 1 97.56 292 GLY B N 1
ATOM 4590 C CA . GLY B 1 292 ? -10.062 15.344 -10.539 1 97.56 292 GLY B CA 1
ATOM 4591 C C . GLY B 1 292 ? -10.039 15.594 -9.039 1 97.56 292 GLY B C 1
ATOM 4592 O O . GLY B 1 292 ? -10.727 14.914 -8.281 1 97.56 292 GLY B O 1
ATOM 4593 N N . LEU B 1 293 ? -9.25 16.594 -8.594 1 98.06 293 LEU B N 1
ATOM 4594 C CA . LEU B 1 293 ? -9.039 16.781 -7.164 1 98.06 293 LEU B CA 1
ATOM 4595 C C . LEU B 1 293 ? -9.68 18.078 -6.688 1 98.06 293 LEU B C 1
ATOM 4597 O O . LEU B 1 293 ? -9.609 18.422 -5.504 1 98.06 293 LEU B O 1
ATOM 4601 N N . THR B 1 294 ? -10.336 18.812 -7.59 1 98.38 294 THR B N 1
ATOM 4602 C CA . THR B 1 294 ? -10.883 20.125 -7.223 1 98.38 294 THR B CA 1
ATOM 4603 C C . THR B 1 294 ? -12.188 19.969 -6.453 1 98.38 294 THR B C 1
ATOM 4605 O O . THR B 1 294 ? -12.82 18.906 -6.496 1 98.38 294 THR B O 1
ATOM 4608 N N . ALA B 1 295 ? -12.57 21.031 -5.816 1 98.69 295 ALA B N 1
ATOM 4609 C CA . ALA B 1 295 ? -13.828 21.047 -5.078 1 98.69 295 ALA B CA 1
ATOM 4610 C C . ALA B 1 295 ? -15 20.703 -5.984 1 98.69 295 ALA B C 1
ATOM 4612 O O . ALA B 1 295 ? -15.953 20.031 -5.555 1 98.69 295 ALA B O 1
ATOM 4613 N N . GLU B 1 296 ? -14.953 21.094 -7.215 1 98.25 296 GLU B N 1
ATOM 4614 C CA . GLU B 1 296 ? -16.016 20.812 -8.172 1 98.25 296 GLU B CA 1
ATOM 4615 C C . GLU B 1 296 ? -16.203 19.312 -8.383 1 98.25 296 GLU B C 1
ATOM 4617 O O . GLU B 1 296 ? -17.328 18.812 -8.445 1 98.25 296 GLU B O 1
ATOM 4622 N N . TYR B 1 297 ? -15.117 18.625 -8.477 1 98.38 297 TYR B N 1
ATOM 4623 C CA . TYR B 1 297 ? -15.188 17.172 -8.641 1 98.38 297 TYR B CA 1
ATOM 4624 C C . TYR B 1 297 ? -15.734 16.516 -7.383 1 98.38 297 TYR B C 1
ATOM 4626 O O . TYR B 1 297 ? -16.484 15.539 -7.469 1 98.38 297 TYR B O 1
ATOM 4634 N N . ILE B 1 298 ? -15.312 17 -6.234 1 98.81 298 ILE B N 1
ATOM 4635 C CA . ILE B 1 298 ? -15.797 16.484 -4.961 1 98.81 298 ILE B CA 1
ATOM 4636 C C . ILE B 1 298 ? -17.312 16.656 -4.871 1 98.81 298 ILE B C 1
ATOM 4638 O O . ILE B 1 298 ? -18.031 15.727 -4.512 1 98.81 298 ILE B O 1
ATOM 4642 N N . VAL B 1 299 ? -17.75 17.844 -5.23 1 98.75 299 VAL B N 1
ATOM 4643 C CA . VAL B 1 299 ? -19.172 18.156 -5.176 1 98.75 299 VAL B CA 1
ATOM 4644 C C . VAL B 1 299 ? -19.938 17.219 -6.113 1 98.75 299 VAL B C 1
ATOM 4646 O O . VAL B 1 299 ? -20.969 16.641 -5.73 1 98.75 299 VAL B O 1
ATOM 4649 N N . LYS B 1 300 ? -19.469 17.078 -7.309 1 98.38 300 LYS B N 1
ATOM 4650 C CA . LYS B 1 300 ? -20.125 16.219 -8.281 1 98.38 300 LYS B CA 1
ATOM 4651 C C . LYS B 1 300 ? -20.25 14.789 -7.758 1 98.38 300 LYS B C 1
ATOM 4653 O O . LYS B 1 300 ? -21.312 14.18 -7.848 1 98.38 300 LYS B O 1
ATOM 4658 N N . GLN B 1 301 ? -19.188 14.281 -7.227 1 98.12 301 GLN B N 1
ATOM 4659 C CA . GLN B 1 301 ? -19.219 12.93 -6.68 1 98.12 301 GLN B CA 1
ATOM 4660 C C . GLN B 1 301 ? -20.172 12.836 -5.492 1 98.12 301 GLN B C 1
ATOM 4662 O O . GLN B 1 301 ? -20.891 11.852 -5.348 1 98.12 301 GLN B O 1
ATOM 4667 N N . ALA B 1 302 ? -20.078 13.789 -4.633 1 98.38 302 ALA B N 1
ATOM 4668 C CA . ALA B 1 302 ? -20.969 13.812 -3.473 1 98.38 302 ALA B CA 1
ATOM 4669 C C . ALA B 1 302 ? -22.438 13.781 -3.9 1 98.38 302 ALA B C 1
ATOM 4671 O O . ALA B 1 302 ? -23.234 13.039 -3.33 1 98.38 302 ALA B O 1
ATOM 4672 N N . GLN B 1 303 ? -22.766 14.57 -4.875 1 97.69 303 GLN B N 1
ATOM 4673 C CA . GLN B 1 303 ? -24.141 14.617 -5.375 1 97.69 303 GLN B CA 1
ATOM 4674 C C . GLN B 1 303 ? -24.578 13.266 -5.926 1 97.69 303 GLN B C 1
ATOM 4676 O O . GLN B 1 303 ? -25.703 12.828 -5.688 1 97.69 303 GLN B O 1
ATOM 4681 N N . LEU B 1 304 ? -23.719 12.609 -6.633 1 96.81 304 LEU B N 1
ATOM 4682 C CA . LEU B 1 304 ? -24.016 11.281 -7.164 1 96.81 304 LEU B CA 1
ATOM 4683 C C . LEU B 1 304 ? -24.281 10.297 -6.035 1 96.81 304 LEU B C 1
ATOM 4685 O O . LEU B 1 304 ? -25.188 9.461 -6.137 1 96.81 304 LEU B O 1
ATOM 4689 N N . MET B 1 305 ? -23.5 10.43 -4.973 1 96.44 305 MET B N 1
ATOM 4690 C CA . MET B 1 305 ? -23.625 9.539 -3.824 1 96.44 305 MET B CA 1
ATOM 4691 C C . MET B 1 305 ? -24.953 9.734 -3.117 1 96.44 305 MET B C 1
ATOM 4693 O O . MET B 1 305 ? -25.531 8.781 -2.594 1 96.44 305 MET B O 1
ATOM 4697 N N . LEU B 1 306 ? -25.375 10.922 -3.066 1 94.5 306 LEU B N 1
ATOM 4698 C CA . LEU B 1 306 ? -26.578 11.258 -2.299 1 94.5 306 LEU B CA 1
ATOM 4699 C C . LEU B 1 306 ? -27.844 10.984 -3.109 1 94.5 306 LEU B C 1
ATOM 4701 O O . LEU B 1 306 ? -28.938 10.914 -2.553 1 94.5 306 LEU B O 1
ATOM 4705 N N . GLN B 1 307 ? -27.719 10.859 -4.418 1 88.62 307 GLN B N 1
ATOM 4706 C CA . GLN B 1 307 ? -28.859 10.492 -5.262 1 88.62 307 GLN B CA 1
ATOM 4707 C C . GLN B 1 307 ? -29.094 8.984 -5.234 1 88.62 307 GLN B C 1
ATOM 4709 O O . GLN B 1 307 ? -30.156 8.508 -5.617 1 88.62 307 GLN B O 1
ATOM 4714 N N . GLN B 1 308 ? -28.219 8.156 -4.77 1 73.88 308 GLN B N 1
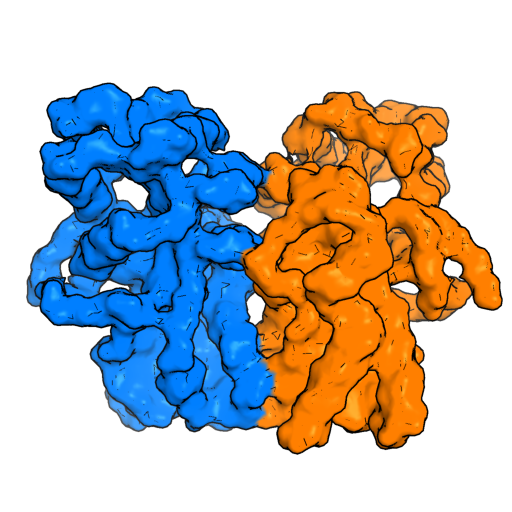ATOM 4715 C CA . GLN B 1 308 ? -28.344 6.707 -4.688 1 73.88 308 GLN B CA 1
ATOM 4716 C C . GLN B 1 308 ? -29.031 6.285 -3.395 1 73.88 308 GLN B C 1
ATOM 4718 O O . GLN B 1 308 ? -28.906 6.953 -2.367 1 73.88 308 GLN B O 1
#

Solvent-accessible surface area (backbone atoms only — not comparable to full-atom values): 30263 Å² total; per-residue (Å²): 130,76,86,59,49,34,32,28,52,46,53,32,50,47,53,42,56,49,28,68,74,36,84,41,46,26,40,38,35,38,69,44,37,78,80,33,58,38,64,66,34,42,79,58,42,42,88,34,38,43,73,61,37,87,31,49,57,56,46,47,51,52,35,34,55,42,20,74,73,64,28,44,24,35,36,47,42,48,26,32,50,57,29,49,65,23,36,41,48,46,47,48,56,24,42,71,62,65,28,36,34,38,39,37,19,27,26,45,16,52,65,28,16,73,62,14,40,82,38,18,32,45,40,52,59,27,56,52,62,52,40,53,80,36,34,34,32,28,42,46,26,44,55,53,38,49,52,51,57,57,47,54,74,77,48,85,34,35,34,37,39,39,30,50,48,60,61,41,68,72,80,70,91,71,82,74,75,64,86,60,30,42,44,78,77,37,79,46,75,64,28,33,39,40,17,28,22,79,30,36,60,28,46,52,52,20,38,54,57,37,40,75,71,72,40,40,39,17,32,32,37,47,28,27,66,28,70,61,46,82,62,52,60,68,75,50,57,70,23,43,33,39,25,37,40,72,28,23,44,55,44,23,69,41,27,52,49,20,50,70,42,22,62,49,54,58,31,35,45,47,70,44,31,36,72,70,62,79,42,57,65,36,54,43,73,57,39,30,55,75,52,53,60,37,30,67,47,50,38,54,53,50,52,57,59,68,73,102,130,76,85,60,49,33,31,27,52,47,54,32,49,47,52,42,57,49,27,68,74,37,84,40,44,26,41,38,35,38,69,44,38,80,80,34,58,39,62,66,34,43,78,59,41,41,88,35,38,42,72,61,38,87,32,50,58,56,46,48,51,51,33,34,55,42,19,75,73,64,28,47,25,34,36,48,42,48,27,32,51,58,30,49,64,24,36,42,48,47,47,49,56,24,42,71,61,67,30,36,35,38,38,36,20,26,26,46,16,53,65,28,16,74,62,13,40,83,38,17,30,45,40,53,59,27,57,50,62,51,40,52,80,36,34,33,32,28,43,46,27,43,53,52,38,50,51,51,57,58,46,54,73,76,48,84,34,35,35,39,37,40,29,52,47,59,61,41,69,72,80,71,90,74,83,75,76,63,87,60,31,41,43,80,77,37,78,46,75,62,27,34,39,40,16,28,21,77,30,35,60,29,47,52,52,20,38,53,56,38,41,77,71,72,40,41,40,16,33,33,36,47,28,26,66,28,71,63,47,81,62,51,61,69,76,50,56,71,24,43,32,37,25,36,41,71,29,25,44,55,44,22,71,42,28,52,50,19,50,71,41,23,62,48,52,57,29,36,45,47,71,43,30,36,72,70,63,78,44,58,65,37,54,43,72,58,38,30,56,75,52,52,59,38,30,68,47,49,38,53,51,50,53,57,59,69,73,103